Protein AF-A0AA36IVD0-F1 (afdb_monomer)

Foldseek 3Di:
DAELQQLLQQLCCQVVVHQWGQHPVRDIWGFDADPLRWTKTDDPQWIKIWDRLPDPDPVSVVVVVVWRKIKTGGDDDPQQIWIDIPSRTPGQRVRYDDDPPPPDDDDDPPPVVVVVVVVVVVVVVVVVVVVVVVVVVVVVVVVVVVVVPPDDDDDDDDDDDDDDDDDDDDDDDDDDDDDDDDDDDDDDDDDPDPQQQPCVLLQDAFADSVLLCVLCSVVLVVDPCNCCQQRPPHDCQKPAGNSQLQLLDRHYFLLLAAEEEAAQAADSDNQQGRNFALGGPVQFFFLPDPSVLVSQLNVQLLLLLCCVVVVDDLVDDSVRSSVVLVVQQQDGPLVLSLLCSNNRYRGGYLQSIFHDQVPHDRVVRSVVSNVSSLSVLLSSLQSNLVSCLVVVAEHEYEQADDSSVVSVVSCVVRHVVVRVSHHYHYHYAHHSRPPGSSSNDPPRSLVVSQVVCVVRVVDHRRNSRDHPPVCVVVVVPVCVRSVVSSVVSSVVSVVSVCVVVVVVVVD

Radius of gyration: 29.69 Å; Cα contacts (8 Å, |Δi|>4): 708; chains: 1; bounding box: 72×96×57 Å

InterPro domains:
  IPR002043 Uracil-DNA glycosylase family 1 [PTHR11264] (105-466)
  IPR036895 Uracil-DNA glycosylase-like domain superfamily [G3DSA:3.40.470.10] (205-466)
  IPR036895 Uracil-DNA glycosylase-like domain superfamily [SSF52141] (212-464)

Structure (mmCIF, N/CA/C/O backbone):
data_AF-A0AA36IVD0-F1
#
_entry.id   AF-A0AA36IVD0-F1
#
loop_
_atom_site.group_PDB
_atom_site.id
_atom_site.type_symbol
_atom_site.label_atom_id
_atom_site.label_alt_id
_atom_site.label_comp_id
_atom_site.label_asym_id
_atom_site.label_entity_id
_atom_site.label_seq_id
_atom_site.pdbx_PDB_ins_code
_atom_site.Cartn_x
_atom_site.Cartn_y
_atom_site.Cartn_z
_atom_site.occupancy
_atom_site.B_iso_or_equiv
_atom_site.auth_seq_id
_atom_site.auth_comp_id
_atom_site.auth_asym_id
_atom_site.auth_atom_id
_atom_site.pdbx_PDB_model_num
ATOM 1 N N . MET A 1 1 ? 17.445 32.016 0.842 1.00 90.12 1 MET A N 1
ATOM 2 C CA . MET A 1 1 ? 18.257 30.806 0.621 1.00 90.12 1 MET A CA 1
ATOM 3 C C . MET A 1 1 ? 19.691 31.306 0.443 1.00 90.12 1 MET A C 1
ATOM 5 O O . MET A 1 1 ? 19.921 32.459 0.791 1.00 90.12 1 MET A O 1
ATOM 9 N N . ILE A 1 2 ? 20.650 30.480 0.044 1.00 95.38 2 ILE A N 1
ATOM 10 C CA . ILE A 1 2 ? 22.005 30.909 -0.333 1.00 95.38 2 ILE A CA 1
ATOM 11 C C . ILE A 1 2 ? 22.260 30.519 -1.778 1.00 95.38 2 ILE A C 1
ATOM 13 O O . ILE A 1 2 ? 21.803 29.448 -2.191 1.00 95.38 2 ILE A O 1
ATOM 17 N N . SER A 1 3 ? 22.981 31.354 -2.527 1.00 96.25 3 SER A N 1
ATOM 18 C CA . SER A 1 3 ? 23.382 31.003 -3.887 1.00 96.25 3 SER A CA 1
ATOM 19 C C . SER A 1 3 ? 24.250 29.737 -3.875 1.00 96.25 3 SER A C 1
ATOM 21 O O . SER A 1 3 ? 24.873 29.372 -2.869 1.00 96.25 3 SER A O 1
ATOM 23 N N . GLU A 1 4 ? 24.276 29.017 -4.995 1.00 95.81 4 GLU A N 1
ATOM 24 C CA . GLU A 1 4 ? 25.157 27.856 -5.136 1.00 95.81 4 GLU A CA 1
ATOM 25 C C . GLU A 1 4 ? 26.632 28.269 -4.994 1.00 95.81 4 GLU A C 1
ATOM 27 O O . GLU A 1 4 ? 27.395 27.587 -4.304 1.00 95.81 4 GLU A O 1
ATOM 32 N N . THR A 1 5 ? 27.015 29.424 -5.546 1.00 96.38 5 THR A N 1
ATOM 33 C CA . THR A 1 5 ? 28.368 29.977 -5.418 1.00 96.38 5 THR A CA 1
ATOM 34 C C . THR A 1 5 ? 28.756 30.200 -3.960 1.00 96.38 5 THR A C 1
ATOM 36 O O . THR A 1 5 ? 29.810 29.728 -3.520 1.00 96.38 5 THR A O 1
ATOM 39 N N . ASP A 1 6 ? 27.890 30.853 -3.188 1.00 97.69 6 ASP A N 1
ATOM 40 C CA . ASP A 1 6 ? 28.132 31.162 -1.781 1.00 97.69 6 ASP A CA 1
ATOM 41 C C . ASP A 1 6 ? 28.142 29.901 -0.905 1.00 97.69 6 ASP A C 1
ATOM 43 O O . ASP A 1 6 ? 28.948 29.779 0.025 1.00 97.69 6 ASP A O 1
ATOM 47 N N . ALA A 1 7 ? 27.316 28.899 -1.231 1.00 97.81 7 ALA A N 1
ATOM 48 C CA . ALA A 1 7 ? 27.369 27.593 -0.575 1.00 97.81 7 ALA A CA 1
ATOM 49 C C . ALA A 1 7 ? 28.725 26.901 -0.804 1.00 97.81 7 ALA A C 1
ATOM 51 O O . ALA A 1 7 ? 29.326 26.354 0.130 1.00 97.81 7 ALA A O 1
ATOM 52 N N . LEU A 1 8 ? 29.250 26.952 -2.030 1.00 97.75 8 LEU A N 1
ATOM 53 C CA . LEU A 1 8 ? 30.569 26.409 -2.352 1.00 97.75 8 LEU A CA 1
ATOM 54 C C . LEU A 1 8 ? 31.702 27.212 -1.695 1.00 97.75 8 LEU A C 1
ATOM 56 O O . LEU A 1 8 ? 32.678 26.617 -1.225 1.00 97.75 8 LEU A O 1
ATOM 60 N N . ALA A 1 9 ? 31.569 28.537 -1.595 1.00 97.88 9 ALA A N 1
ATOM 61 C CA . ALA A 1 9 ? 32.517 29.391 -0.882 1.00 97.88 9 ALA A CA 1
ATOM 62 C C . ALA A 1 9 ? 32.575 29.044 0.615 1.00 97.88 9 ALA A C 1
ATOM 64 O O . ALA A 1 9 ? 33.665 28.834 1.160 1.00 97.88 9 ALA A O 1
ATOM 65 N N . ALA A 1 10 ? 31.415 28.886 1.261 1.00 98.06 10 ALA A N 1
ATOM 66 C CA . ALA A 1 10 ? 31.323 28.477 2.662 1.00 98.06 10 ALA A CA 1
ATOM 67 C C . ALA A 1 10 ? 31.906 27.075 2.887 1.00 98.06 10 ALA A C 1
ATOM 69 O O . ALA A 1 10 ? 32.643 26.853 3.850 1.00 98.06 10 ALA A O 1
ATOM 70 N N . HIS A 1 11 ? 31.638 26.133 1.975 1.00 98.38 11 HIS A N 1
ATOM 71 C CA . HIS A 1 11 ? 32.233 24.798 2.015 1.00 98.38 11 HIS A CA 1
ATOM 72 C C . HIS A 1 11 ? 33.767 24.852 1.971 1.00 98.38 11 HIS A C 1
ATOM 74 O O . HIS A 1 11 ? 34.420 24.255 2.830 1.00 98.38 11 HIS A O 1
ATOM 80 N N . ARG A 1 12 ? 34.352 25.601 1.026 1.00 98.19 12 ARG A N 1
ATOM 81 C CA . ARG A 1 12 ? 35.812 25.773 0.941 1.00 98.19 12 ARG A CA 1
ATOM 82 C C . ARG A 1 12 ? 36.383 26.372 2.223 1.00 98.19 12 ARG A C 1
ATOM 84 O O . ARG A 1 12 ? 37.299 25.796 2.799 1.00 98.19 12 ARG A O 1
ATOM 91 N N . ALA A 1 13 ? 35.803 27.460 2.729 1.00 98.06 13 ALA A N 1
ATOM 92 C CA . ALA A 1 13 ? 36.292 28.124 3.939 1.00 98.06 13 ALA A CA 1
ATOM 93 C C . ALA A 1 13 ? 36.304 27.201 5.176 1.00 98.06 13 ALA A C 1
ATOM 95 O O . ALA A 1 13 ? 37.288 27.165 5.924 1.00 98.06 13 ALA A O 1
ATOM 96 N N . ILE A 1 14 ? 35.250 26.392 5.342 1.00 98.31 14 ILE A N 1
ATOM 97 C CA . ILE A 1 14 ? 35.141 25.378 6.401 1.00 98.31 14 ILE A CA 1
ATOM 98 C C . ILE A 1 14 ? 36.278 24.351 6.303 1.00 98.31 14 ILE A C 1
ATOM 100 O O . ILE A 1 14 ? 36.918 24.062 7.314 1.00 98.31 14 ILE A O 1
ATOM 104 N N . HIS A 1 15 ? 36.576 23.832 5.111 1.00 97.88 15 HIS A N 1
ATOM 105 C CA . HIS A 1 15 ? 37.550 22.742 4.938 1.00 97.88 15 HIS A CA 1
ATOM 106 C C . HIS A 1 15 ? 39.000 23.199 4.687 1.00 97.88 15 HIS A C 1
ATOM 108 O O . HIS A 1 15 ? 39.906 22.375 4.768 1.00 97.88 15 HIS A O 1
ATOM 114 N N . GLU A 1 16 ? 39.243 24.483 4.408 1.00 97.62 16 GLU A N 1
ATOM 115 C CA . GLU A 1 16 ? 40.575 25.060 4.115 1.00 97.62 16 GLU A CA 1
ATOM 116 C C . GLU A 1 16 ? 41.212 25.812 5.296 1.00 97.62 16 GLU A C 1
ATOM 118 O O . GLU A 1 16 ? 42.186 26.535 5.123 1.00 97.62 16 GLU A O 1
ATOM 123 N N . GLY A 1 17 ? 40.676 25.717 6.511 1.00 95.06 17 GLY A N 1
ATOM 124 C CA . GLY A 1 17 ? 41.285 26.420 7.654 1.00 95.06 17 GLY A CA 1
ATOM 125 C C . GLY A 1 17 ? 40.958 27.920 7.759 1.00 95.06 17 GLY A C 1
ATOM 126 O O . GLY A 1 17 ? 41.356 28.541 8.739 1.00 95.06 17 GLY A O 1
ATOM 127 N N . LYS A 1 18 ? 40.189 28.515 6.833 1.00 97.25 18 LYS A N 1
ATOM 128 C CA . LYS A 1 18 ? 39.926 29.975 6.803 1.00 97.25 18 LYS A CA 1
ATOM 129 C C . LYS A 1 18 ? 39.155 30.474 8.027 1.00 97.25 18 LYS A C 1
ATOM 131 O O . LYS A 1 18 ? 38.304 29.749 8.529 1.00 97.25 18 LYS A O 1
ATOM 136 N N . LYS A 1 19 ? 39.449 31.691 8.500 1.00 97.94 19 LYS A N 1
ATOM 137 C CA . LYS A 1 19 ? 38.753 32.330 9.639 1.00 97.94 19 LYS A CA 1
ATOM 138 C C . LYS A 1 19 ? 37.431 32.990 9.240 1.00 97.94 19 LYS A C 1
ATOM 140 O O . LYS A 1 19 ? 36.542 33.117 10.069 1.00 97.94 19 LYS A O 1
ATOM 145 N N . GLU A 1 20 ? 37.292 33.360 7.973 1.00 97.69 20 GLU A N 1
ATOM 146 C CA . GLU A 1 20 ? 36.097 33.990 7.416 1.00 97.69 20 GLU A CA 1
ATOM 147 C C . GLU A 1 20 ? 35.812 33.470 6.000 1.00 97.69 20 GLU A C 1
ATOM 149 O O . GLU A 1 20 ? 36.699 32.936 5.323 1.00 97.69 20 GLU A O 1
ATOM 154 N N . VAL A 1 21 ? 34.568 33.630 5.553 1.00 97.94 21 VAL A N 1
ATOM 155 C CA . VAL A 1 21 ? 34.140 33.475 4.161 1.00 97.94 21 VAL A CA 1
ATOM 156 C C . VAL A 1 21 ? 33.569 34.804 3.672 1.00 97.94 21 VAL A C 1
ATOM 158 O O . VAL A 1 21 ? 32.768 35.420 4.369 1.00 97.94 21 VAL A O 1
ATOM 161 N N . LYS A 1 22 ? 33.984 35.239 2.479 1.00 97.88 22 LYS A N 1
ATOM 162 C CA . LYS A 1 22 ? 33.397 36.380 1.767 1.00 97.88 22 LYS A CA 1
ATOM 163 C C . LYS A 1 22 ? 32.383 35.851 0.748 1.00 97.88 22 LYS A C 1
ATOM 165 O O . LYS A 1 22 ? 32.746 34.977 -0.041 1.00 97.88 22 LYS A O 1
ATOM 170 N N . LEU A 1 23 ? 31.152 36.345 0.812 1.00 97.31 23 LEU A N 1
ATOM 171 C CA . LEU A 1 23 ? 30.058 36.018 -0.105 1.00 97.31 23 LEU A CA 1
ATOM 172 C C . LEU A 1 23 ? 30.098 36.913 -1.358 1.00 97.31 23 LEU A C 1
ATOM 174 O O . LEU A 1 23 ? 30.845 37.897 -1.394 1.00 97.31 23 LEU A O 1
ATOM 178 N N . GLU A 1 24 ? 29.309 36.572 -2.379 1.00 96.31 24 GLU A N 1
ATOM 179 C CA . GLU A 1 24 ? 29.202 37.317 -3.646 1.00 96.31 24 GLU A CA 1
ATOM 180 C C . GLU A 1 24 ? 28.780 38.779 -3.441 1.00 96.31 24 GLU A C 1
ATOM 182 O O . GLU A 1 24 ? 29.314 39.670 -4.097 1.00 96.31 24 GLU A O 1
ATOM 187 N N . ASP A 1 25 ? 27.895 39.043 -2.478 1.00 95.06 25 ASP A N 1
ATOM 188 C CA . ASP A 1 25 ? 27.449 40.396 -2.113 1.00 95.06 25 ASP A CA 1
ATOM 189 C C . ASP A 1 25 ? 28.501 41.205 -1.319 1.00 95.06 25 ASP A C 1
ATOM 191 O O . ASP A 1 25 ? 28.271 42.355 -0.948 1.00 95.06 25 ASP A O 1
ATOM 195 N N . GLY A 1 26 ? 29.669 40.613 -1.048 1.00 96.38 26 GLY A N 1
ATOM 196 C CA . GLY A 1 26 ? 30.747 41.210 -0.267 1.00 96.38 26 GLY A CA 1
ATOM 197 C C . GLY A 1 26 ? 30.650 40.972 1.242 1.00 96.38 26 GLY A C 1
ATOM 198 O O . GLY A 1 26 ? 31.622 41.268 1.946 1.00 96.38 26 GLY A O 1
ATOM 199 N N . THR A 1 27 ? 29.552 40.393 1.738 1.00 97.31 27 THR A N 1
ATOM 200 C CA . THR A 1 27 ? 29.360 40.066 3.156 1.00 97.31 27 THR A CA 1
ATOM 201 C C . THR A 1 27 ? 30.442 39.106 3.636 1.00 97.31 27 THR A C 1
ATOM 203 O O . THR A 1 27 ? 30.744 38.102 2.988 1.00 97.31 27 THR A O 1
ATOM 206 N N . LYS A 1 28 ? 31.014 39.383 4.810 1.00 98.19 28 LYS A N 1
ATOM 207 C CA . LYS A 1 28 ? 31.978 38.506 5.483 1.00 98.19 28 LYS A CA 1
ATOM 208 C C . LYS A 1 28 ? 31.316 37.790 6.652 1.00 98.19 28 LYS A C 1
ATOM 210 O O . LYS A 1 28 ? 30.739 38.434 7.523 1.00 98.19 28 LYS A O 1
ATOM 215 N N . LEU A 1 29 ? 31.427 36.465 6.687 1.00 98.00 29 LEU A N 1
ATOM 216 C CA . LEU A 1 29 ? 30.921 35.629 7.776 1.00 98.00 29 LEU A CA 1
ATOM 217 C C . LEU A 1 29 ? 32.061 34.850 8.430 1.00 98.00 29 LEU A C 1
ATOM 219 O O . LEU A 1 29 ? 32.918 34.292 7.746 1.00 98.00 29 LEU A O 1
ATOM 223 N N . GLU A 1 30 ? 32.051 34.776 9.758 1.00 98.25 30 GLU A N 1
ATOM 224 C CA . GLU A 1 30 ? 33.062 34.054 10.532 1.00 98.25 30 GLU A CA 1
ATOM 225 C C . GLU A 1 30 ? 32.903 32.526 10.409 1.00 98.25 30 GLU A C 1
ATOM 227 O O . GLU A 1 30 ? 31.792 31.983 10.402 1.00 98.25 30 GLU A O 1
ATOM 232 N N . VAL A 1 31 ? 34.037 31.822 10.352 1.00 98.50 31 VAL A N 1
ATOM 233 C CA . VAL A 1 31 ? 34.126 30.360 10.438 1.00 98.50 31 VAL A CA 1
ATOM 234 C C . VAL A 1 31 ? 34.535 29.968 11.861 1.00 98.50 31 VAL A C 1
ATOM 236 O O . VAL A 1 31 ? 35.720 29.933 12.203 1.00 98.50 31 VAL A O 1
ATOM 239 N N . ALA A 1 32 ? 33.557 29.596 12.680 1.00 97.75 32 ALA A N 1
ATOM 240 C CA . ALA A 1 32 ? 33.773 29.204 14.070 1.00 97.75 32 ALA A CA 1
ATOM 241 C C . ALA A 1 32 ? 33.934 27.680 14.232 1.00 97.75 32 ALA A C 1
ATOM 243 O O . ALA A 1 32 ? 33.442 26.886 13.425 1.00 97.75 32 ALA A O 1
ATOM 244 N N . LYS A 1 33 ? 34.600 27.247 15.310 1.00 97.81 33 LYS A N 1
ATOM 245 C CA . LYS A 1 33 ? 34.627 25.839 15.749 1.00 97.81 33 LYS A CA 1
ATOM 246 C C . LYS A 1 33 ? 33.563 25.608 16.822 1.00 97.81 33 LYS A C 1
ATOM 248 O O . LYS A 1 33 ? 33.489 26.336 17.804 1.00 97.81 33 LYS A O 1
ATOM 253 N N . SER A 1 34 ? 32.751 24.573 16.644 1.00 93.38 34 SER A N 1
ATOM 254 C CA . SER A 1 34 ? 31.782 24.121 17.649 1.00 93.38 34 SER A CA 1
ATOM 255 C C . SER A 1 34 ? 32.456 23.328 18.777 1.00 93.38 34 SER A C 1
ATOM 257 O O . SER A 1 34 ? 33.589 22.869 18.635 1.00 93.38 34 SER A O 1
ATOM 259 N N . LYS A 1 35 ? 31.717 23.074 19.869 1.00 91.62 35 LYS A N 1
ATOM 260 C CA . LYS A 1 35 ? 32.171 22.227 20.993 1.00 91.62 35 LYS A CA 1
ATOM 261 C C . LYS A 1 35 ? 32.603 20.817 20.565 1.00 91.62 35 LYS A C 1
ATOM 263 O O . LYS A 1 35 ? 33.457 20.223 21.202 1.00 91.62 35 LYS A O 1
ATOM 268 N N . ASN A 1 36 ? 32.051 20.311 19.462 1.00 91.50 36 ASN A N 1
ATOM 269 C CA . ASN A 1 36 ? 32.381 18.996 18.905 1.00 91.50 36 ASN A CA 1
ATOM 270 C C . ASN A 1 36 ? 33.522 19.063 17.872 1.00 91.50 36 ASN A C 1
ATOM 272 O O . ASN A 1 36 ? 33.599 18.218 16.983 1.00 91.50 36 ASN A O 1
ATOM 276 N N . GLY A 1 37 ? 34.318 20.136 17.870 1.00 95.12 37 GLY A N 1
ATOM 277 C CA . GLY A 1 37 ? 35.437 20.341 16.944 1.00 95.12 37 GLY A CA 1
ATOM 278 C C . GLY A 1 37 ? 35.053 20.643 15.488 1.00 95.12 37 GLY A C 1
ATOM 279 O O . GLY A 1 37 ? 35.918 21.029 14.708 1.00 95.12 37 GLY A O 1
ATOM 280 N N . CYS A 1 38 ? 33.774 20.519 15.118 1.00 97.75 38 CYS A N 1
ATOM 281 C CA . CYS A 1 38 ? 33.290 20.759 13.756 1.00 97.75 38 CYS A CA 1
ATOM 282 C C . CYS A 1 38 ? 33.305 22.250 13.432 1.00 97.75 38 CYS A C 1
ATOM 284 O O . CYS A 1 38 ? 32.860 23.058 14.257 1.00 97.75 38 CYS A O 1
ATOM 286 N N . ARG A 1 39 ? 33.744 22.603 12.223 1.00 98.38 39 ARG A N 1
ATOM 287 C CA . ARG A 1 39 ? 33.750 23.991 11.744 1.00 98.38 39 ARG A CA 1
ATOM 288 C C . ARG A 1 39 ? 32.406 24.373 11.126 1.00 98.38 39 ARG A C 1
ATOM 290 O O . ARG A 1 39 ? 31.774 23.556 10.455 1.00 98.38 39 ARG A O 1
ATOM 297 N N . ALA A 1 40 ? 31.956 25.600 11.368 1.00 98.00 40 ALA A N 1
ATOM 298 C CA . ALA A 1 40 ? 30.653 26.076 10.926 1.00 98.00 40 ALA A CA 1
ATOM 299 C C . ALA A 1 40 ? 30.662 27.564 10.559 1.00 98.00 40 ALA A C 1
ATOM 301 O O . ALA A 1 40 ? 31.447 28.338 11.096 1.00 98.00 40 ALA A O 1
ATOM 302 N N . VAL A 1 41 ? 29.743 27.944 9.672 1.00 98.31 41 VAL A N 1
ATOM 303 C CA . VAL A 1 41 ? 29.434 29.330 9.298 1.00 98.31 41 VAL A CA 1
ATOM 304 C C . VAL A 1 41 ? 27.956 29.575 9.581 1.00 98.31 41 VAL A C 1
ATOM 306 O O . VAL A 1 41 ? 27.098 28.792 9.153 1.00 98.31 41 VAL A O 1
ATOM 309 N N . LYS A 1 42 ? 27.643 30.646 10.314 1.00 97.56 42 LYS A N 1
ATOM 310 C CA . LYS A 1 42 ? 26.267 31.003 10.675 1.00 97.56 42 LYS A CA 1
ATOM 311 C C . LYS A 1 42 ? 25.714 32.026 9.684 1.00 97.56 42 LYS A C 1
ATOM 313 O O . LYS A 1 42 ? 26.287 33.094 9.515 1.00 97.56 42 LYS A O 1
ATOM 318 N N . PHE A 1 43 ? 24.583 31.699 9.070 1.00 96.38 43 PHE A N 1
ATOM 319 C CA . PHE A 1 43 ? 23.809 32.606 8.226 1.00 96.38 43 PHE A CA 1
ATOM 320 C C . PHE A 1 43 ? 22.592 33.117 9.012 1.00 96.38 43 PHE A C 1
ATOM 322 O O . PHE A 1 43 ? 22.201 32.490 10.002 1.00 96.38 43 PHE A O 1
ATOM 329 N N . PRO A 1 44 ? 21.924 34.201 8.573 1.00 94.00 44 PRO A N 1
ATOM 330 C CA . PRO A 1 44 ? 20.764 34.737 9.288 1.00 94.00 44 PRO A CA 1
ATOM 331 C C . PRO A 1 44 ? 19.630 33.721 9.519 1.00 94.00 44 PRO A C 1
ATOM 333 O O . PRO A 1 44 ? 18.949 33.779 10.536 1.00 94.00 44 PRO A O 1
ATOM 336 N N . LYS A 1 45 ? 19.423 32.775 8.589 1.00 93.19 45 LYS A N 1
ATOM 337 C CA . LYS A 1 45 ? 18.281 31.832 8.611 1.00 93.19 45 LYS A CA 1
ATOM 338 C C . LYS A 1 45 ? 18.660 30.354 8.780 1.00 93.19 45 LYS A C 1
ATOM 340 O O . LYS A 1 45 ? 17.776 29.514 8.921 1.00 93.19 45 LYS A O 1
ATOM 345 N N . PHE A 1 46 ? 19.942 30.008 8.708 1.00 95.81 46 PHE A N 1
ATOM 346 C CA . PHE A 1 46 ? 20.431 28.623 8.763 1.00 95.81 46 PHE A CA 1
ATOM 347 C C . PHE A 1 46 ? 21.933 28.608 9.091 1.00 95.81 46 PHE A C 1
ATOM 349 O O . PHE A 1 46 ? 22.556 29.653 9.251 1.00 95.81 46 PHE A O 1
ATOM 356 N N . GLN A 1 47 ? 22.538 27.427 9.190 1.00 97.25 47 GLN A N 1
ATOM 357 C CA . GLN A 1 47 ? 23.983 27.289 9.409 1.00 97.25 47 GLN A CA 1
ATOM 358 C C . GLN A 1 47 ? 24.592 26.267 8.449 1.00 97.25 47 GLN A C 1
ATOM 360 O O . GLN A 1 47 ? 23.974 25.239 8.167 1.00 97.25 47 GLN A O 1
ATOM 365 N N . ALA A 1 48 ? 25.803 26.536 7.968 1.00 98.06 48 ALA A N 1
ATOM 366 C CA . ALA A 1 48 ? 26.629 25.558 7.274 1.00 98.06 48 ALA A CA 1
ATOM 367 C C . ALA A 1 48 ? 27.573 24.902 8.287 1.00 98.06 48 ALA A C 1
ATOM 369 O O . ALA A 1 48 ? 28.242 25.608 9.034 1.00 98.06 48 ALA A O 1
ATOM 370 N N . MET A 1 49 ? 27.634 23.574 8.337 1.00 97.81 49 MET A N 1
ATOM 371 C CA . MET A 1 49 ? 28.416 22.849 9.340 1.00 97.81 49 MET A CA 1
ATOM 372 C C . MET A 1 49 ? 29.114 21.632 8.739 1.00 97.81 49 MET A C 1
ATOM 374 O O . MET A 1 49 ? 28.514 20.848 8.003 1.00 97.81 49 MET A O 1
ATOM 378 N N . GLU A 1 50 ? 30.386 21.461 9.083 1.00 98.19 50 GLU A N 1
ATOM 379 C CA . GLU A 1 50 ? 31.173 20.269 8.778 1.00 98.19 50 GLU A CA 1
ATOM 380 C C . GLU A 1 50 ? 30.512 18.991 9.328 1.00 98.19 50 GLU A C 1
ATOM 382 O O . GLU A 1 50 ? 29.922 18.974 10.412 1.00 98.19 50 GLU A O 1
ATOM 387 N N . GLN A 1 51 ? 30.632 17.882 8.595 1.00 97.81 51 GLN A N 1
ATOM 388 C CA . GLN A 1 51 ? 30.225 16.573 9.101 1.00 97.81 51 GLN A CA 1
ATOM 389 C C . GLN A 1 51 ? 31.033 16.179 10.346 1.00 97.81 51 GLN A C 1
ATOM 391 O O . GLN A 1 51 ? 32.227 15.898 10.267 1.00 97.81 51 GLN A O 1
ATOM 396 N N . ASN A 1 52 ? 30.334 16.020 11.471 1.00 97.50 52 ASN A N 1
ATOM 397 C CA . ASN A 1 52 ? 30.913 15.466 12.692 1.00 97.50 52 ASN A CA 1
ATOM 398 C C . ASN A 1 52 ? 31.416 14.031 12.456 1.00 97.50 52 ASN A C 1
ATOM 400 O O . ASN A 1 52 ? 30.620 13.127 12.162 1.00 97.50 52 ASN A O 1
ATOM 404 N N . LYS A 1 53 ? 32.734 13.839 12.585 1.00 97.19 53 LYS A N 1
ATOM 405 C CA . LYS A 1 53 ? 33.418 12.558 12.378 1.00 97.19 53 LYS A CA 1
ATOM 406 C C . LYS A 1 53 ? 33.135 11.563 13.504 1.00 97.19 53 LYS A C 1
ATOM 408 O O . LYS A 1 53 ? 33.161 10.369 13.247 1.00 97.19 53 LYS A O 1
ATOM 413 N N . ASP A 1 54 ? 32.766 12.000 14.698 1.00 95.12 54 ASP A N 1
ATOM 414 C CA . ASP A 1 54 ? 32.566 11.110 15.849 1.00 95.12 54 ASP A CA 1
ATOM 415 C C . ASP A 1 54 ? 31.198 10.416 15.847 1.00 95.12 54 ASP A C 1
ATOM 417 O O . ASP A 1 54 ? 30.982 9.438 16.559 1.00 95.12 54 ASP A O 1
ATOM 421 N N . LYS A 1 55 ? 30.265 10.858 14.995 1.00 93.12 55 LYS A N 1
ATOM 422 C CA . LYS A 1 55 ? 28.943 10.228 14.878 1.00 93.12 55 LYS A CA 1
ATOM 423 C C . LYS A 1 55 ? 29.026 8.819 14.280 1.00 93.12 55 LYS A C 1
ATOM 425 O O . LYS A 1 55 ? 29.732 8.578 13.305 1.00 93.12 55 LYS A O 1
ATOM 430 N N . ALA A 1 56 ? 28.185 7.908 14.764 1.00 93.81 56 ALA A N 1
ATOM 431 C CA . ALA A 1 56 ? 27.977 6.592 14.158 1.00 93.81 56 ALA A CA 1
ATOM 432 C C . ALA A 1 56 ? 27.065 6.690 12.916 1.00 93.81 56 ALA A C 1
ATOM 434 O O . ALA A 1 56 ? 25.894 6.323 12.947 1.00 93.81 56 ALA A O 1
ATOM 435 N N . SER A 1 57 ? 27.580 7.247 11.816 1.00 92.88 57 SER A N 1
ATOM 436 C CA . SER A 1 57 ? 26.826 7.389 10.561 1.00 92.88 57 SER A CA 1
ATOM 437 C C . SER A 1 57 ? 27.686 7.098 9.335 1.00 92.88 57 SER A C 1
ATOM 439 O O . SER A 1 57 ? 28.895 7.326 9.348 1.00 92.88 57 SER A O 1
ATOM 441 N N . ALA A 1 58 ? 27.053 6.678 8.236 1.00 93.44 58 ALA A N 1
ATOM 442 C CA . ALA A 1 58 ? 27.747 6.455 6.967 1.00 93.44 58 ALA A CA 1
ATOM 443 C C . ALA A 1 58 ? 28.484 7.715 6.463 1.00 93.44 58 ALA A C 1
ATOM 445 O O . ALA A 1 58 ? 29.547 7.614 5.853 1.00 93.44 58 ALA A O 1
ATOM 446 N N . TRP A 1 59 ? 27.953 8.909 6.749 1.00 95.12 59 TRP A N 1
ATOM 447 C CA . TRP A 1 59 ? 28.583 10.185 6.397 1.00 95.12 59 TRP A CA 1
ATOM 448 C C . TRP A 1 59 ? 29.811 10.487 7.247 1.00 95.12 59 TRP A C 1
ATOM 450 O O . TRP A 1 59 ? 30.827 10.913 6.709 1.00 95.12 59 TRP A O 1
ATOM 460 N N . ALA A 1 60 ? 29.762 10.192 8.545 1.00 96.12 60 ALA A N 1
ATOM 461 C CA . ALA A 1 60 ? 30.936 10.274 9.405 1.00 96.12 60 ALA A CA 1
ATOM 462 C C . ALA A 1 60 ? 32.029 9.291 8.957 1.00 96.12 60 ALA A C 1
ATOM 464 O O . ALA A 1 60 ? 33.194 9.669 8.890 1.00 96.12 60 ALA A O 1
ATOM 465 N N . THR A 1 61 ? 31.670 8.067 8.547 1.00 95.31 61 THR A N 1
ATOM 466 C CA . THR A 1 61 ? 32.626 7.116 7.954 1.00 95.31 61 THR A CA 1
ATOM 467 C C . THR A 1 61 ? 33.281 7.673 6.688 1.00 95.31 61 THR A C 1
ATOM 469 O O . THR A 1 61 ? 34.488 7.519 6.519 1.00 95.31 61 THR A O 1
ATOM 472 N N . LYS A 1 62 ? 32.522 8.341 5.808 1.00 95.06 62 LYS A N 1
ATOM 473 C CA . LYS A 1 62 ? 33.080 9.022 4.626 1.00 95.06 62 LYS A CA 1
ATOM 474 C C . LYS A 1 62 ? 34.004 10.179 5.019 1.00 95.06 62 LYS A C 1
ATOM 476 O O . LYS A 1 62 ? 35.111 10.262 4.501 1.00 95.06 62 LYS A O 1
ATOM 481 N N . ALA A 1 63 ? 33.594 11.011 5.975 1.00 96.69 63 ALA A N 1
ATOM 482 C CA . ALA A 1 63 ? 34.401 12.129 6.460 1.00 96.69 63 ALA A CA 1
ATOM 483 C C . ALA A 1 63 ? 35.719 11.676 7.113 1.00 96.69 63 ALA A C 1
ATOM 485 O O . ALA A 1 63 ? 36.757 12.298 6.900 1.00 96.69 63 ALA A O 1
ATOM 486 N N . LYS A 1 64 ? 35.716 10.557 7.856 1.00 97.31 64 LYS A N 1
ATOM 487 C CA . LYS A 1 64 ? 36.943 9.926 8.387 1.00 97.31 64 LYS A CA 1
ATOM 488 C C . LYS A 1 64 ? 37.899 9.466 7.284 1.00 97.31 64 LYS A C 1
ATOM 490 O O . LYS A 1 64 ? 39.101 9.446 7.503 1.00 97.31 64 LYS A O 1
ATOM 495 N N . LYS A 1 65 ? 37.374 9.128 6.104 1.00 96.44 65 LYS A N 1
ATOM 496 C CA . LYS A 1 65 ? 38.153 8.747 4.914 1.00 96.44 65 LYS A CA 1
ATOM 497 C C . LYS A 1 65 ? 38.613 9.947 4.073 1.00 96.44 65 LYS A C 1
ATOM 499 O O . LYS A 1 65 ? 39.083 9.749 2.962 1.00 96.44 65 LYS A O 1
ATOM 504 N N . GLY A 1 66 ? 38.455 11.173 4.573 1.00 96.56 66 GLY A N 1
ATOM 505 C CA . GLY A 1 66 ? 38.927 12.391 3.908 1.00 96.56 66 GLY A CA 1
ATOM 506 C C . GLY A 1 66 ? 37.904 13.087 3.009 1.00 96.56 66 GLY A C 1
ATOM 507 O O . GLY A 1 66 ? 38.216 14.144 2.472 1.00 96.56 66 GLY A O 1
ATOM 508 N N . VAL A 1 67 ? 36.682 12.555 2.875 1.00 96.88 67 VAL A N 1
ATOM 509 C CA . VAL A 1 67 ? 35.612 13.218 2.108 1.00 96.88 67 VAL A CA 1
ATOM 510 C C . VAL A 1 67 ? 35.177 14.494 2.831 1.00 96.88 67 VAL A C 1
ATOM 512 O O . VAL A 1 67 ? 34.755 14.447 3.992 1.00 96.88 67 VAL A O 1
ATOM 515 N N . LYS A 1 68 ? 35.229 15.636 2.145 1.00 98.25 68 LYS A N 1
ATOM 516 C CA . LYS A 1 68 ? 34.822 16.934 2.691 1.00 98.25 68 LYS A CA 1
ATOM 517 C C . LYS A 1 68 ? 33.311 17.059 2.579 1.00 98.25 68 LYS A C 1
ATOM 519 O O . LYS A 1 68 ? 32.771 17.118 1.481 1.00 98.25 68 LYS A O 1
ATOM 524 N N . ILE A 1 69 ? 32.608 17.096 3.709 1.00 98.31 69 ILE A N 1
ATOM 525 C CA . ILE A 1 69 ? 31.141 17.177 3.738 1.00 98.31 69 ILE A CA 1
ATOM 526 C C . ILE A 1 69 ? 30.723 18.387 4.564 1.00 98.31 69 ILE A C 1
ATOM 528 O O . ILE A 1 69 ? 31.130 18.520 5.721 1.00 98.31 69 ILE A O 1
ATOM 532 N N . THR A 1 70 ? 29.877 19.235 3.982 1.00 98.50 70 THR A N 1
ATOM 533 C CA . THR A 1 70 ? 29.240 20.365 4.669 1.00 98.50 70 THR A CA 1
ATOM 534 C C . THR A 1 70 ? 27.730 20.264 4.529 1.00 98.50 70 THR A C 1
ATOM 536 O O . THR A 1 70 ? 27.203 20.120 3.425 1.00 98.50 70 THR A O 1
ATOM 539 N N . TRP A 1 71 ? 27.033 20.357 5.655 1.00 97.94 71 TRP A N 1
ATOM 540 C CA . TRP A 1 71 ? 25.578 20.379 5.732 1.00 97.94 71 TRP A CA 1
ATOM 541 C C . TRP A 1 71 ? 25.069 21.802 5.881 1.00 97.94 71 TRP A C 1
ATOM 543 O O . TRP A 1 71 ? 25.583 22.548 6.705 1.00 97.94 71 TRP A O 1
ATOM 553 N N . PHE A 1 72 ? 24.022 22.146 5.140 1.00 97.62 72 PHE A N 1
ATOM 554 C CA . PHE A 1 72 ? 23.321 23.423 5.234 1.00 97.62 72 PHE A CA 1
ATOM 555 C C . PHE A 1 72 ? 22.007 23.198 5.979 1.00 97.62 72 PHE A C 1
ATOM 557 O O . PHE A 1 72 ? 20.994 22.795 5.403 1.00 97.62 72 PHE A O 1
ATOM 564 N N . LEU A 1 73 ? 22.062 23.395 7.292 1.00 95.56 73 LEU A N 1
ATOM 565 C CA . LEU A 1 73 ? 21.033 23.023 8.253 1.00 95.56 73 LEU A CA 1
ATOM 566 C C . LEU A 1 73 ? 19.957 24.112 8.320 1.00 95.56 73 LEU A C 1
ATOM 568 O O . LEU A 1 73 ? 20.058 25.043 9.120 1.00 95.56 73 LEU A O 1
ATOM 572 N N . SER A 1 74 ? 18.935 24.006 7.468 1.00 90.69 74 SER A N 1
ATOM 573 C CA . SER A 1 74 ? 17.734 24.846 7.550 1.00 90.69 74 SER A CA 1
ATOM 574 C C . SER A 1 74 ? 16.592 24.080 8.229 1.00 90.69 74 SER A C 1
ATOM 576 O O . SER A 1 74 ? 16.227 22.990 7.788 1.00 90.69 74 SER A O 1
ATOM 578 N N . GLY A 1 75 ? 16.040 24.619 9.319 1.00 85.44 75 GLY A N 1
ATOM 579 C CA . GLY A 1 75 ? 14.965 23.978 10.090 1.00 85.44 75 GLY A CA 1
ATOM 580 C C . GLY A 1 75 ? 15.374 22.707 10.855 1.00 85.44 75 GLY A C 1
ATOM 581 O O . GLY A 1 75 ? 16.550 22.358 10.956 1.00 85.44 75 GLY A O 1
ATOM 582 N N . THR A 1 76 ? 14.380 22.006 11.407 1.00 82.19 76 THR A N 1
ATOM 583 C CA . THR A 1 76 ? 14.566 20.840 12.297 1.00 82.19 76 THR A CA 1
ATOM 584 C C . THR A 1 76 ? 14.593 19.489 11.574 1.00 82.19 76 THR A C 1
ATOM 586 O O . THR A 1 76 ? 14.946 18.481 12.182 1.00 82.19 76 THR A O 1
ATOM 589 N N . SER A 1 77 ? 14.237 19.440 10.285 1.00 83.19 77 SER A N 1
ATOM 590 C CA . SER A 1 77 ? 14.117 18.191 9.525 1.00 83.19 77 SER A CA 1
ATOM 591 C C . SER A 1 77 ? 15.307 17.971 8.583 1.00 83.19 77 SER A C 1
ATOM 593 O O . SER A 1 77 ? 15.624 18.863 7.802 1.00 83.19 77 SER A O 1
ATOM 595 N N . PRO A 1 78 ? 15.904 16.765 8.526 1.00 83.75 78 PRO A N 1
ATOM 596 C CA . PRO A 1 78 ? 16.938 16.441 7.539 1.00 83.75 78 PRO A CA 1
ATOM 597 C C . PRO A 1 78 ? 16.492 16.611 6.078 1.00 83.75 78 PRO A C 1
ATOM 599 O O . PRO A 1 78 ? 17.325 16.811 5.200 1.00 83.75 78 PRO A O 1
ATOM 602 N N . SER A 1 79 ? 15.181 16.545 5.812 1.00 80.06 79 SER A N 1
ATOM 603 C CA . SER A 1 79 ? 14.611 16.718 4.467 1.00 80.06 79 SER A CA 1
ATOM 604 C C . SER A 1 79 ? 14.744 18.143 3.919 1.00 80.06 79 SER A C 1
ATOM 606 O O . SER A 1 79 ? 14.687 18.343 2.709 1.00 80.06 79 SER A O 1
ATOM 608 N N . THR A 1 80 ? 14.948 19.137 4.789 1.00 87.88 80 THR A N 1
ATOM 609 C CA . THR A 1 80 ? 15.113 20.541 4.397 1.00 87.88 80 THR A CA 1
ATOM 610 C C . THR A 1 80 ? 16.580 20.955 4.302 1.00 87.88 80 THR A C 1
ATOM 612 O O . THR A 1 80 ? 16.876 22.089 3.926 1.00 87.88 80 THR A O 1
ATOM 615 N N . TRP A 1 81 ? 17.521 20.062 4.610 1.00 95.19 81 TRP A N 1
ATOM 616 C CA . TRP A 1 81 ? 18.942 20.390 4.633 1.00 95.19 81 TRP A CA 1
ATOM 617 C C . TRP A 1 81 ? 19.583 20.304 3.249 1.00 95.19 81 TRP A C 1
ATOM 619 O O . TRP A 1 81 ? 19.294 19.401 2.464 1.00 95.19 81 TRP A O 1
ATOM 629 N N . GLY A 1 82 ? 20.487 21.240 2.967 1.00 96.44 82 GLY A N 1
ATOM 630 C CA . GLY A 1 82 ? 21.411 21.134 1.840 1.00 96.44 82 GLY A CA 1
ATOM 631 C C . GLY A 1 82 ? 22.662 20.335 2.217 1.00 96.44 82 GLY A C 1
ATOM 632 O O . GLY A 1 82 ? 22.985 20.178 3.398 1.00 96.44 82 GLY A O 1
ATOM 633 N N . ARG A 1 83 ? 23.387 19.832 1.219 1.00 97.81 83 ARG A N 1
ATOM 634 C CA . ARG A 1 83 ? 24.656 19.118 1.379 1.00 97.81 83 ARG A CA 1
ATOM 635 C C . ARG A 1 83 ? 25.590 19.402 0.206 1.00 97.81 83 ARG A C 1
ATOM 637 O O . ARG A 1 83 ? 25.221 19.188 -0.948 1.00 97.81 83 ARG A O 1
ATOM 644 N N . VAL A 1 84 ? 26.820 19.784 0.538 1.00 98.06 84 VAL A N 1
ATOM 645 C CA . VAL A 1 84 ? 27.955 19.882 -0.388 1.00 98.06 84 VAL A CA 1
ATOM 646 C C . VAL A 1 84 ? 28.979 18.809 -0.023 1.00 98.06 84 VAL A C 1
ATOM 648 O O . VAL A 1 84 ? 29.319 18.661 1.156 1.00 98.06 84 VAL A O 1
ATOM 651 N N . VAL A 1 85 ? 29.442 18.053 -1.020 1.00 97.19 85 VAL A N 1
ATOM 652 C CA . VAL A 1 85 ? 30.430 16.975 -0.879 1.00 97.19 85 VAL A CA 1
ATOM 653 C C . VAL A 1 85 ? 31.555 17.195 -1.880 1.00 97.19 85 VAL A C 1
ATOM 655 O O . VAL A 1 85 ? 31.295 17.299 -3.074 1.00 97.19 85 VAL A O 1
ATOM 658 N N . ASP A 1 86 ? 32.791 17.291 -1.387 1.00 96.19 86 ASP A N 1
ATOM 659 C CA . ASP A 1 86 ? 34.004 17.521 -2.186 1.00 96.19 86 ASP A CA 1
ATOM 660 C C . ASP A 1 86 ? 33.851 18.663 -3.209 1.00 96.19 86 ASP A C 1
ATOM 662 O O . ASP A 1 86 ? 34.229 18.542 -4.373 1.00 96.19 86 ASP A O 1
ATOM 666 N N . GLY A 1 87 ? 33.261 19.780 -2.773 1.00 94.94 87 GLY A N 1
ATOM 667 C CA . GLY A 1 87 ? 33.042 20.953 -3.622 1.00 94.94 87 GLY A CA 1
ATOM 668 C C . GLY A 1 87 ? 31.901 20.835 -4.638 1.00 94.94 87 GLY A C 1
ATOM 669 O O . GLY A 1 87 ? 31.775 21.721 -5.475 1.00 94.94 87 GLY A O 1
ATOM 670 N N . ALA A 1 88 ? 31.058 19.800 -4.571 1.00 95.25 88 ALA A N 1
ATOM 671 C CA . ALA A 1 88 ? 29.868 19.657 -5.412 1.00 95.25 88 ALA A CA 1
ATOM 672 C C . ALA A 1 88 ? 28.577 19.660 -4.578 1.00 95.25 88 ALA A C 1
ATOM 674 O O . ALA A 1 88 ? 28.495 19.011 -3.531 1.00 95.25 88 ALA A O 1
ATOM 675 N N . VAL A 1 89 ? 27.541 20.366 -5.040 1.00 95.31 89 VAL A N 1
ATOM 676 C CA . VAL A 1 89 ? 26.217 20.345 -4.398 1.00 95.31 89 VAL A CA 1
ATOM 677 C C . VAL A 1 89 ? 25.526 19.009 -4.687 1.00 95.31 89 VAL A C 1
ATOM 679 O O . VAL A 1 89 ? 25.076 18.759 -5.801 1.00 95.31 89 VAL A O 1
ATOM 682 N N . GLU A 1 90 ? 25.405 18.144 -3.678 1.00 93.81 90 GLU A N 1
ATOM 683 C CA . GLU A 1 90 ? 24.692 16.862 -3.805 1.00 93.81 90 GLU A CA 1
ATOM 684 C C . GLU A 1 90 ? 23.204 16.972 -3.452 1.00 93.81 90 GLU A C 1
ATOM 686 O O . GLU A 1 90 ? 22.383 16.198 -3.943 1.00 93.81 90 GLU A O 1
ATOM 691 N N . ALA A 1 91 ? 22.851 17.899 -2.560 1.00 93.50 91 ALA A N 1
ATOM 692 C CA . ALA A 1 91 ? 21.472 18.153 -2.161 1.00 93.50 91 ALA A CA 1
ATOM 693 C C . ALA A 1 91 ? 21.286 19.644 -1.883 1.00 93.50 91 ALA A C 1
ATOM 695 O O . ALA A 1 91 ? 22.074 20.238 -1.153 1.00 93.50 91 ALA A O 1
ATOM 696 N N . ARG A 1 92 ? 20.232 20.256 -2.427 1.00 93.81 92 ARG A N 1
ATOM 697 C CA . ARG A 1 92 ? 19.961 21.689 -2.215 1.00 93.81 92 ARG A CA 1
ATOM 698 C C . ARG A 1 92 ? 19.158 21.966 -0.940 1.00 93.81 92 ARG A C 1
ATOM 700 O O . ARG A 1 92 ? 19.435 22.922 -0.214 1.00 93.81 92 ARG A O 1
ATOM 707 N N . GLY A 1 93 ? 18.210 21.084 -0.621 1.00 91.81 93 GLY A N 1
ATOM 708 C CA . GLY A 1 93 ? 17.270 21.299 0.480 1.00 91.81 93 GLY A CA 1
ATOM 709 C C . GLY A 1 93 ? 16.485 22.604 0.305 1.00 91.81 93 GLY A C 1
ATOM 710 O O . GLY A 1 93 ? 16.266 23.052 -0.815 1.00 91.81 93 GLY A O 1
ATOM 711 N N . LYS A 1 94 ? 16.086 23.229 1.419 1.00 92.19 94 LYS A N 1
ATOM 712 C CA . LYS A 1 94 ? 15.529 24.597 1.450 1.00 92.19 94 LYS A CA 1
ATOM 713 C C . LYS A 1 94 ? 16.594 25.664 1.719 1.00 92.19 94 LYS A C 1
ATOM 715 O O . LYS A 1 94 ? 16.253 26.827 1.908 1.00 92.19 94 LYS A O 1
ATOM 720 N N . ALA A 1 95 ? 17.861 25.268 1.829 1.00 91.56 95 ALA A N 1
ATOM 721 C CA . ALA A 1 95 ? 18.940 26.180 2.176 1.00 91.56 95 ALA A CA 1
ATOM 722 C C . ALA A 1 95 ? 19.605 26.766 0.927 1.00 91.56 95 ALA A C 1
ATOM 724 O O . ALA A 1 95 ? 19.803 27.973 0.900 1.00 91.56 95 ALA A O 1
ATOM 725 N N . ILE A 1 96 ? 19.898 25.945 -0.089 1.00 94.25 96 ILE A N 1
ATOM 726 C CA . ILE A 1 96 ? 20.648 26.330 -1.296 1.00 94.25 96 ILE A CA 1
ATOM 727 C C . ILE A 1 96 ? 19.678 26.566 -2.459 1.00 94.25 96 ILE A C 1
ATOM 729 O O . ILE A 1 96 ? 18.784 25.752 -2.695 1.00 94.25 96 ILE A O 1
ATOM 733 N N . GLU A 1 97 ? 19.854 27.667 -3.182 1.00 90.00 97 GLU A N 1
ATOM 734 C CA . GLU A 1 97 ? 19.025 28.039 -4.328 1.00 90.00 97 GLU A CA 1
ATOM 735 C C . GLU A 1 97 ? 19.209 27.079 -5.506 1.00 90.00 97 GLU A C 1
ATOM 737 O O . GLU A 1 97 ? 20.277 26.504 -5.728 1.00 90.00 97 GLU A O 1
ATOM 742 N N . ALA A 1 98 ? 18.135 26.886 -6.270 1.00 79.69 98 ALA A N 1
ATOM 743 C CA . ALA A 1 98 ? 18.216 26.228 -7.562 1.00 79.69 98 ALA A CA 1
ATOM 744 C C . ALA A 1 98 ? 18.645 27.274 -8.593 1.00 79.69 98 ALA A C 1
ATOM 746 O O . ALA A 1 98 ? 17.882 28.181 -8.911 1.00 79.69 98 ALA A O 1
ATOM 747 N N . THR A 1 99 ? 19.862 27.155 -9.111 1.00 71.94 99 THR A N 1
ATOM 748 C CA . THR A 1 99 ? 20.320 27.946 -10.254 1.00 71.94 99 THR A CA 1
ATOM 749 C C . THR A 1 99 ? 19.416 27.658 -11.456 1.00 71.94 99 THR A C 1
ATOM 751 O O . THR A 1 99 ? 19.292 26.511 -11.887 1.00 71.94 99 THR A O 1
ATOM 754 N N . SER A 1 100 ? 18.778 28.692 -12.013 1.00 49.19 100 SER A N 1
ATOM 755 C CA . SER A 1 100 ? 17.915 28.582 -13.201 1.00 49.19 100 SER A CA 1
ATOM 756 C C . SER A 1 100 ? 18.696 28.388 -14.514 1.00 49.19 100 SER A C 1
ATOM 758 O O . SER A 1 100 ? 18.090 28.238 -15.568 1.00 49.19 100 SER A O 1
ATOM 760 N N . ALA A 1 101 ? 20.032 28.352 -14.467 1.00 44.25 101 ALA A N 1
ATOM 761 C CA . ALA A 1 101 ? 20.906 28.491 -15.635 1.00 44.25 101 ALA A CA 1
ATOM 762 C C . ALA A 1 101 ? 21.501 27.179 -16.196 1.00 44.25 101 ALA A C 1
ATOM 764 O O . ALA A 1 101 ? 22.457 27.218 -16.961 1.00 44.25 101 ALA A O 1
ATOM 765 N N . ALA A 1 102 ? 20.961 25.998 -15.875 1.00 41.81 102 ALA A N 1
ATOM 766 C CA . ALA A 1 102 ? 21.443 24.732 -16.457 1.00 41.81 102 ALA A CA 1
ATOM 767 C C . ALA A 1 102 ? 20.831 24.408 -17.841 1.00 41.81 102 ALA A C 1
ATOM 769 O O . ALA A 1 102 ? 20.578 23.244 -18.157 1.00 41.81 102 ALA A O 1
ATOM 770 N N . ALA A 1 103 ? 20.620 25.430 -18.672 1.00 35.97 103 ALA A N 1
ATOM 771 C CA . ALA A 1 103 ? 20.415 25.298 -20.108 1.00 35.97 103 ALA A CA 1
ATOM 772 C C . ALA A 1 103 ? 21.533 26.084 -20.814 1.00 35.97 103 ALA A C 1
ATOM 774 O O . ALA A 1 103 ? 21.634 27.293 -20.657 1.00 35.97 103 ALA A O 1
ATOM 775 N N . SER A 1 104 ? 22.349 25.378 -21.602 1.00 42.66 104 SER A N 1
ATOM 776 C CA . SER A 1 104 ? 23.461 25.888 -22.425 1.00 42.66 104 SER A CA 1
ATOM 777 C C . SER A 1 104 ? 24.803 26.162 -21.708 1.00 42.66 104 SER A C 1
ATOM 779 O O . SER A 1 104 ? 25.050 27.215 -21.126 1.00 42.66 104 SER A O 1
ATOM 781 N N . SER A 1 105 ? 25.728 25.203 -21.813 1.00 37.91 105 SER A N 1
ATOM 782 C CA . SER A 1 105 ? 27.008 25.357 -22.541 1.00 37.91 105 SER A CA 1
ATOM 783 C C . SER A 1 105 ? 27.899 24.120 -22.338 1.00 37.91 105 SER A C 1
ATOM 785 O O . SER A 1 105 ? 27.816 23.414 -21.332 1.00 37.91 105 SER A O 1
ATOM 787 N N . ALA A 1 106 ? 28.689 23.794 -23.361 1.00 44.31 106 ALA A N 1
ATOM 788 C CA . ALA A 1 106 ? 29.469 22.569 -23.479 1.00 44.31 106 ALA A CA 1
ATOM 789 C C . ALA A 1 106 ? 30.984 22.817 -23.323 1.00 44.31 106 ALA A C 1
ATOM 791 O O . ALA A 1 106 ? 31.488 23.819 -23.814 1.00 44.31 106 ALA A O 1
ATOM 792 N N . ALA A 1 107 ? 31.666 21.793 -22.775 1.00 43.56 107 ALA A N 1
ATOM 793 C CA . ALA A 1 107 ? 33.115 21.486 -22.751 1.00 43.56 107 ALA A CA 1
ATOM 794 C C . ALA A 1 107 ? 33.972 22.027 -21.568 1.00 43.56 107 ALA A C 1
ATOM 796 O O . ALA A 1 107 ? 33.639 23.071 -21.020 1.00 43.56 107 ALA A O 1
ATOM 797 N N . PRO A 1 108 ? 35.064 21.320 -21.154 1.00 47.94 108 PRO A N 1
ATOM 798 C CA . PRO A 1 108 ? 35.688 20.136 -21.765 1.00 47.94 108 PRO A CA 1
ATOM 799 C C . PRO A 1 108 ? 35.511 18.827 -20.957 1.00 47.94 108 PRO A C 1
ATOM 801 O O . PRO A 1 108 ? 35.825 18.718 -19.776 1.00 47.94 108 PRO A O 1
ATOM 804 N N . LYS A 1 109 ? 35.024 17.774 -21.632 1.00 47.53 109 LYS A N 1
ATOM 805 C CA . LYS A 1 109 ? 34.673 16.449 -21.068 1.00 47.53 109 LYS A CA 1
ATOM 806 C C . LYS A 1 109 ? 35.851 15.460 -20.932 1.00 47.53 109 LYS A C 1
ATOM 808 O O . LYS A 1 109 ? 35.611 14.285 -20.656 1.00 47.53 109 LYS A O 1
ATOM 813 N N . ALA A 1 110 ? 37.101 15.880 -21.126 1.00 38.88 110 ALA A N 1
ATOM 814 C CA . ALA A 1 110 ? 38.240 14.953 -21.180 1.00 38.88 110 ALA A CA 1
ATOM 815 C C . ALA A 1 110 ? 38.753 14.532 -19.785 1.00 38.88 110 ALA A C 1
ATOM 817 O O . ALA A 1 110 ? 38.885 13.336 -19.516 1.00 38.88 110 ALA A O 1
ATOM 818 N N . GLU A 1 111 ? 38.932 15.469 -18.851 1.00 43.34 111 GLU A N 1
ATOM 819 C CA . GLU A 1 111 ? 39.478 15.156 -17.515 1.00 43.34 111 GLU A CA 1
ATOM 820 C C . GLU A 1 111 ? 38.456 14.484 -16.584 1.00 43.34 111 GLU A C 1
ATOM 822 O O . GLU A 1 111 ? 38.790 13.570 -15.823 1.00 43.34 111 GLU A O 1
ATOM 827 N N . ALA A 1 112 ? 37.171 14.832 -16.711 1.00 50.75 112 ALA A N 1
ATOM 828 C CA . ALA A 1 112 ? 36.099 14.216 -15.925 1.00 50.75 112 ALA A CA 1
ATOM 829 C C . ALA A 1 112 ? 35.901 12.721 -16.251 1.00 50.75 112 ALA A C 1
ATOM 831 O O . ALA A 1 112 ? 35.545 11.929 -15.374 1.00 50.75 112 ALA A O 1
ATOM 832 N N . LYS A 1 113 ? 36.168 12.302 -17.498 1.00 46.66 113 LYS A N 1
ATOM 833 C CA . LYS A 1 113 ? 36.020 10.903 -17.937 1.00 46.66 113 LYS A CA 1
ATOM 834 C C . LYS A 1 113 ? 37.171 10.020 -17.437 1.00 46.66 113 LYS A C 1
ATOM 836 O O . LYS A 1 113 ? 36.927 8.877 -17.043 1.00 46.66 113 LYS A O 1
ATOM 841 N N . ALA A 1 114 ? 38.393 10.557 -17.377 1.00 45.41 114 ALA A N 1
ATOM 842 C CA . ALA A 1 114 ? 39.551 9.873 -16.796 1.00 45.41 114 ALA A CA 1
ATOM 843 C C . ALA A 1 114 ? 39.385 9.677 -15.277 1.00 45.41 114 ALA A C 1
ATOM 845 O O . ALA A 1 114 ? 39.552 8.562 -14.771 1.00 45.41 114 ALA A O 1
ATOM 846 N N . GLY A 1 115 ? 38.923 10.715 -14.568 1.00 50.44 115 GLY A N 1
ATOM 847 C CA . GLY A 1 115 ? 38.596 10.631 -13.142 1.00 50.44 115 GLY A CA 1
ATOM 848 C C . GLY A 1 115 ? 37.458 9.649 -12.839 1.00 50.44 115 GLY A C 1
ATOM 849 O O . GLY A 1 115 ? 37.540 8.883 -11.878 1.00 50.44 115 GLY A O 1
ATOM 850 N N . ALA A 1 116 ? 36.417 9.599 -13.678 1.00 52.88 116 ALA A N 1
ATOM 851 C CA . ALA A 1 116 ? 35.308 8.656 -13.516 1.00 52.88 116 ALA A CA 1
ATOM 852 C C . ALA A 1 116 ? 35.733 7.190 -13.729 1.00 52.88 116 ALA A C 1
ATOM 854 O O . ALA A 1 116 ? 35.312 6.318 -12.965 1.00 52.88 116 ALA A O 1
ATOM 855 N N . LYS A 1 117 ? 36.607 6.911 -14.708 1.00 57.44 117 LYS A N 1
ATOM 856 C CA . LYS A 1 117 ? 37.119 5.554 -14.975 1.00 57.44 117 LYS A CA 1
ATOM 857 C C . LYS A 1 117 ? 38.063 5.070 -13.865 1.00 57.44 117 LYS A C 1
ATOM 859 O O . LYS A 1 117 ? 37.927 3.934 -13.411 1.00 57.44 117 LYS A O 1
ATOM 864 N N . ALA A 1 118 ? 38.938 5.942 -13.354 1.00 52.81 118 ALA A N 1
ATOM 865 C CA . ALA A 1 118 ? 39.788 5.636 -12.199 1.00 52.81 118 ALA A CA 1
ATOM 866 C C . ALA A 1 118 ? 38.961 5.390 -10.919 1.00 52.81 118 ALA A C 1
ATOM 868 O O . ALA A 1 118 ? 39.205 4.429 -10.190 1.00 52.81 118 ALA A O 1
ATOM 869 N N . ARG A 1 119 ? 37.908 6.190 -10.686 1.00 58.44 119 ARG A N 1
ATOM 870 C CA . ARG A 1 119 ? 36.975 6.015 -9.555 1.00 58.44 119 ARG A CA 1
ATOM 871 C C . ARG A 1 119 ? 36.142 4.735 -9.660 1.00 58.44 119 ARG A C 1
ATOM 873 O O . ARG A 1 119 ? 35.882 4.102 -8.638 1.00 58.44 119 ARG A O 1
ATOM 880 N N . ALA A 1 120 ? 35.736 4.334 -10.866 1.00 62.66 120 ALA A N 1
ATOM 881 C CA . ALA A 1 120 ? 35.028 3.073 -11.087 1.00 62.66 120 ALA A CA 1
ATOM 882 C C . ALA A 1 120 ? 35.925 1.862 -10.782 1.00 62.66 120 ALA A C 1
ATOM 884 O O . ALA A 1 120 ? 35.477 0.939 -10.099 1.00 62.66 120 ALA A O 1
ATOM 885 N N . LYS A 1 121 ? 37.200 1.909 -11.199 1.00 70.12 121 LYS A N 1
ATOM 886 C CA . LYS A 1 121 ? 38.195 0.868 -10.899 1.00 70.12 121 LYS A CA 1
ATOM 887 C C . LYS A 1 121 ? 38.473 0.760 -9.393 1.00 70.12 121 LYS A C 1
ATOM 889 O O . LYS A 1 121 ? 38.305 -0.316 -8.828 1.00 70.12 121 LYS A O 1
ATOM 894 N N . ALA A 1 122 ? 38.734 1.882 -8.717 1.00 66.81 122 ALA A N 1
ATOM 895 C CA . ALA A 1 122 ? 38.970 1.898 -7.269 1.00 66.81 122 ALA A CA 1
ATOM 896 C C . ALA A 1 122 ? 37.751 1.415 -6.454 1.00 66.81 122 ALA A C 1
ATOM 898 O O . ALA A 1 122 ? 37.886 0.727 -5.442 1.00 66.81 122 ALA A O 1
ATOM 899 N N . LYS A 1 123 ? 36.526 1.733 -6.902 1.00 71.25 123 LYS A N 1
ATOM 900 C CA . LYS A 1 123 ? 35.288 1.259 -6.258 1.00 71.25 123 LYS A CA 1
ATOM 901 C C . LYS A 1 123 ? 35.062 -0.242 -6.472 1.00 71.25 123 LYS A C 1
ATOM 903 O O . LYS A 1 123 ? 34.512 -0.893 -5.583 1.00 71.25 123 LYS A O 1
ATOM 908 N N . ALA A 1 124 ? 35.467 -0.783 -7.621 1.00 71.88 124 ALA A N 1
ATOM 909 C CA . ALA A 1 124 ? 35.410 -2.216 -7.897 1.00 71.88 124 ALA A CA 1
ATOM 910 C C . ALA A 1 124 ? 36.419 -2.992 -7.035 1.00 71.88 124 ALA A C 1
ATOM 912 O O . ALA A 1 124 ? 36.029 -3.967 -6.393 1.00 71.88 124 ALA A O 1
ATOM 913 N N . GLU A 1 125 ? 37.657 -2.505 -6.927 1.00 78.19 125 GLU A N 1
ATOM 914 C CA . GLU A 1 125 ? 38.710 -3.102 -6.090 1.00 78.19 125 GLU A CA 1
ATOM 915 C C . GLU A 1 125 ? 38.328 -3.084 -4.600 1.00 78.19 125 GLU A C 1
ATOM 917 O O . GLU A 1 125 ? 38.340 -4.126 -3.945 1.00 78.19 125 GLU A O 1
ATOM 922 N N . ALA A 1 126 ? 37.833 -1.953 -4.082 1.00 74.69 126 ALA A N 1
ATOM 923 C CA . ALA A 1 126 ? 37.378 -1.862 -2.690 1.00 74.69 126 ALA A CA 1
ATOM 924 C C . ALA A 1 126 ? 36.170 -2.773 -2.387 1.00 74.69 126 ALA A C 1
ATOM 926 O O . ALA A 1 126 ? 36.034 -3.301 -1.279 1.00 74.69 126 ALA A O 1
ATOM 927 N N . LYS A 1 127 ? 35.270 -2.974 -3.362 1.00 77.69 127 LYS A N 1
ATOM 928 C CA . LYS A 1 127 ? 34.128 -3.893 -3.225 1.00 77.69 127 LYS A CA 1
ATOM 929 C C . LYS A 1 127 ? 34.582 -5.356 -3.255 1.00 77.69 127 LYS A C 1
ATOM 931 O O . LYS A 1 127 ? 34.029 -6.163 -2.505 1.00 77.69 127 LYS A O 1
ATOM 936 N N . ALA A 1 128 ? 35.577 -5.689 -4.077 1.00 76.38 128 ALA A N 1
ATOM 937 C CA . ALA A 1 128 ? 36.174 -7.020 -4.125 1.00 76.38 128 ALA A CA 1
ATOM 938 C C . ALA A 1 128 ? 36.884 -7.361 -2.805 1.00 76.38 128 ALA A C 1
ATOM 940 O O . ALA A 1 128 ? 36.618 -8.414 -2.225 1.00 76.38 128 ALA A O 1
ATOM 941 N N . GLU A 1 129 ? 37.676 -6.433 -2.261 1.00 81.50 129 GLU A N 1
ATOM 942 C CA . GLU A 1 129 ? 38.381 -6.622 -0.988 1.00 81.50 129 GLU A CA 1
ATOM 943 C C . GLU A 1 129 ? 37.408 -6.779 0.197 1.00 81.50 129 GLU A C 1
ATOM 945 O O . GLU A 1 129 ? 37.571 -7.659 1.046 1.00 81.50 129 GLU A O 1
ATOM 950 N N . ALA A 1 130 ? 36.330 -5.985 0.233 1.00 77.00 130 ALA A N 1
ATOM 951 C CA . ALA A 1 130 ? 35.292 -6.115 1.256 1.00 77.00 130 ALA A CA 1
ATOM 952 C C . ALA A 1 130 ? 34.543 -7.459 1.169 1.00 77.00 130 ALA A C 1
ATOM 954 O O . ALA A 1 130 ? 34.249 -8.068 2.201 1.00 77.00 130 ALA A O 1
ATOM 955 N N . LYS A 1 131 ? 34.261 -7.946 -0.051 1.00 80.81 131 LYS A N 1
ATOM 956 C CA . LYS A 1 131 ? 33.622 -9.255 -0.277 1.00 80.81 131 LYS A CA 1
ATOM 957 C C . LYS A 1 131 ? 34.550 -10.406 0.135 1.00 80.81 131 LYS A C 1
ATOM 959 O O . LYS A 1 131 ? 34.072 -11.357 0.751 1.00 80.81 131 LYS A O 1
ATOM 964 N N . ALA A 1 132 ? 35.854 -10.292 -0.126 1.00 78.81 132 ALA A N 1
ATOM 965 C CA . ALA A 1 132 ? 36.858 -11.269 0.300 1.00 78.81 132 ALA A CA 1
ATOM 966 C C . ALA A 1 132 ? 36.965 -11.354 1.834 1.00 78.81 132 ALA A C 1
ATOM 968 O O . ALA A 1 132 ? 36.854 -12.440 2.400 1.00 78.81 132 ALA A O 1
ATOM 969 N N . LYS A 1 133 ? 37.052 -10.208 2.529 1.00 84.06 133 LYS A N 1
ATOM 970 C CA . LYS A 1 133 ? 37.082 -10.164 4.006 1.00 84.06 133 LYS A CA 1
ATOM 971 C C . LYS A 1 133 ? 35.802 -10.721 4.639 1.00 84.06 133 LYS A C 1
ATOM 973 O O . LYS A 1 133 ? 35.861 -11.381 5.675 1.00 84.06 133 LYS A O 1
ATOM 978 N N . ALA A 1 134 ? 34.644 -10.484 4.020 1.00 77.12 134 ALA A N 1
ATOM 979 C CA . ALA A 1 134 ? 33.372 -11.029 4.491 1.00 77.12 134 ALA A CA 1
ATOM 980 C C . ALA A 1 134 ? 33.285 -12.557 4.324 1.00 77.12 134 ALA A C 1
ATOM 982 O O . ALA A 1 134 ? 32.804 -13.226 5.239 1.00 77.12 134 ALA A O 1
ATOM 983 N N . ARG A 1 135 ? 33.779 -13.109 3.203 1.00 79.94 135 ARG A N 1
ATOM 984 C CA . ARG A 1 135 ? 33.853 -14.565 2.986 1.00 79.94 135 ARG A CA 1
ATOM 985 C C . ARG A 1 135 ? 34.800 -15.242 3.974 1.00 79.94 135 ARG A C 1
ATOM 987 O O . ARG A 1 135 ? 34.360 -16.154 4.663 1.00 79.94 135 ARG A O 1
ATOM 994 N N . ALA A 1 136 ? 36.010 -14.712 4.156 1.00 80.00 136 ALA A N 1
ATOM 995 C CA . ALA A 1 136 ? 36.971 -15.250 5.123 1.00 80.00 136 ALA A CA 1
ATOM 996 C C . ALA A 1 136 ? 36.405 -15.276 6.559 1.00 80.00 136 ALA A C 1
ATOM 998 O O . ALA A 1 136 ? 36.562 -16.249 7.293 1.00 80.00 136 ALA A O 1
ATOM 999 N N . LYS A 1 137 ? 35.665 -14.230 6.959 1.00 82.81 137 LYS A N 1
ATOM 1000 C CA . LYS A 1 137 ? 35.009 -14.179 8.277 1.00 82.81 137 LYS A CA 1
ATOM 1001 C C . LYS A 1 137 ? 33.847 -15.173 8.407 1.00 82.81 137 LYS A C 1
ATOM 1003 O O . LYS A 1 137 ? 33.583 -15.658 9.508 1.00 82.81 137 LYS A O 1
ATOM 1008 N N . ALA A 1 138 ? 33.131 -15.451 7.319 1.00 74.06 138 ALA A N 1
ATOM 1009 C CA . ALA A 1 138 ? 32.046 -16.428 7.302 1.00 74.06 138 ALA A CA 1
ATOM 1010 C C . ALA A 1 138 ? 32.579 -17.868 7.373 1.00 74.06 138 ALA A C 1
ATOM 1012 O O . ALA A 1 138 ? 32.049 -18.659 8.151 1.00 74.06 138 ALA A O 1
ATOM 1013 N N . GLU A 1 139 ? 33.653 -18.172 6.641 1.00 80.94 139 GLU A N 1
ATOM 1014 C CA . GLU A 1 139 ? 34.334 -19.475 6.663 1.00 80.94 139 GLU A CA 1
ATOM 1015 C C . GLU A 1 139 ? 34.926 -19.773 8.046 1.00 80.94 139 GLU A C 1
ATOM 1017 O O . GLU A 1 139 ? 34.606 -20.807 8.631 1.00 80.94 139 GLU A O 1
ATOM 1022 N N . ALA A 1 140 ? 35.634 -18.815 8.657 1.00 77.12 140 ALA A N 1
ATOM 1023 C CA . ALA A 1 140 ? 36.156 -18.969 10.019 1.00 77.12 140 ALA A CA 1
ATOM 1024 C C . ALA A 1 140 ? 35.047 -19.234 11.062 1.00 77.12 140 ALA A C 1
ATOM 1026 O O . ALA A 1 140 ? 35.223 -19.999 12.012 1.00 77.12 140 ALA A O 1
ATOM 1027 N N . LYS A 1 141 ? 33.862 -18.627 10.886 1.00 78.62 141 LYS A N 1
ATOM 1028 C CA . LYS A 1 141 ? 32.707 -18.839 11.777 1.00 78.62 141 LYS A CA 1
ATOM 1029 C C . LYS A 1 141 ? 32.019 -20.189 11.536 1.00 78.62 141 LYS A C 1
ATOM 1031 O O . LYS A 1 141 ? 31.446 -20.748 12.474 1.00 78.62 141 LYS A O 1
ATOM 1036 N N . ALA A 1 142 ? 32.054 -20.700 10.306 1.00 71.69 142 ALA A N 1
ATOM 1037 C CA . ALA A 1 142 ? 31.524 -22.014 9.956 1.00 71.69 142 ALA A CA 1
ATOM 1038 C C . ALA A 1 142 ? 32.413 -23.139 10.511 1.00 71.69 142 ALA A C 1
ATOM 1040 O O . ALA A 1 142 ? 31.891 -24.060 11.140 1.00 71.69 142 ALA A O 1
ATOM 1041 N N . GLU A 1 143 ? 33.739 -23.016 10.396 1.00 72.75 143 GLU A N 1
ATOM 1042 C CA . GLU A 1 143 ? 34.684 -23.975 10.985 1.00 72.75 143 GLU A CA 1
ATOM 1043 C C . GLU A 1 143 ? 34.592 -24.023 12.516 1.00 72.75 143 GLU A C 1
ATOM 1045 O O . GLU A 1 143 ? 34.571 -25.107 13.105 1.00 72.75 143 GLU A O 1
ATOM 1050 N N . ALA A 1 144 ? 34.443 -22.865 13.172 1.00 68.75 144 ALA A N 1
ATOM 1051 C CA . ALA A 1 144 ? 34.262 -22.798 14.623 1.00 68.75 144 ALA A CA 1
ATOM 1052 C C . ALA A 1 144 ? 32.965 -23.488 15.094 1.00 68.75 144 ALA A C 1
ATOM 1054 O O . ALA A 1 144 ? 32.943 -24.113 16.154 1.00 68.75 144 ALA A O 1
ATOM 1055 N N . LYS A 1 145 ? 31.884 -23.426 14.300 1.00 69.50 145 LYS A N 1
ATOM 1056 C CA . LYS A 1 145 ? 30.623 -24.130 14.598 1.00 69.50 145 LYS A CA 1
ATOM 1057 C C . LYS A 1 145 ? 30.670 -25.625 14.274 1.00 69.50 145 LYS A C 1
ATOM 1059 O O . LYS A 1 145 ? 30.012 -26.396 14.968 1.00 69.50 145 LYS A O 1
ATOM 1064 N N . GLY A 1 146 ? 31.435 -26.036 13.261 1.00 58.22 146 GLY A N 1
ATOM 1065 C CA . GLY A 1 146 ? 31.618 -27.447 12.906 1.00 58.22 146 GLY A CA 1
ATOM 1066 C C . GLY A 1 146 ? 32.359 -28.233 13.989 1.00 58.22 146 GLY A C 1
ATOM 1067 O O . GLY A 1 146 ? 31.956 -29.343 14.330 1.00 58.22 146 GLY A O 1
ATOM 1068 N N . LYS A 1 147 ? 33.376 -27.622 14.613 1.00 54.59 147 LYS A N 1
ATOM 1069 C CA . LYS A 1 147 ? 34.149 -28.251 15.700 1.00 54.59 147 LYS A CA 1
ATOM 1070 C C . LYS A 1 147 ? 33.393 -28.340 17.033 1.00 54.59 147 LYS A C 1
ATOM 1072 O O . LYS A 1 147 ? 33.719 -29.194 17.846 1.00 54.59 147 LYS A O 1
ATOM 1077 N N . ALA A 1 148 ? 32.352 -27.530 17.241 1.00 54.12 148 ALA A N 1
ATOM 1078 C CA . ALA A 1 148 ? 31.534 -27.552 18.459 1.00 54.12 148 ALA A CA 1
ATOM 1079 C C . ALA A 1 148 ? 30.394 -28.594 18.441 1.00 54.12 148 ALA A C 1
ATOM 1081 O O . ALA A 1 148 ? 29.712 -28.762 19.448 1.00 54.12 148 ALA A O 1
ATOM 1082 N N . ARG A 1 149 ? 30.155 -29.282 17.312 1.00 51.97 149 ARG A N 1
ATOM 1083 C CA . ARG A 1 149 ? 29.046 -30.246 17.154 1.00 51.97 149 ARG A CA 1
ATOM 1084 C C . ARG A 1 149 ? 29.474 -31.714 17.048 1.00 51.97 149 ARG A C 1
ATOM 1086 O O . ARG A 1 149 ? 28.616 -32.577 16.892 1.00 51.97 149 ARG A O 1
ATOM 1093 N N . ALA A 1 150 ? 30.765 -32.019 17.164 1.00 46.47 150 ALA A N 1
ATOM 1094 C CA . ALA A 1 150 ? 31.265 -33.391 17.143 1.00 46.47 150 ALA A CA 1
ATOM 1095 C C . ALA A 1 150 ? 31.502 -33.926 18.572 1.00 46.47 150 ALA A C 1
ATOM 1097 O O . ALA A 1 150 ? 32.598 -33.776 19.105 1.00 46.47 150 ALA A O 1
ATOM 1098 N N . LYS A 1 151 ? 30.466 -34.602 19.108 1.00 39.31 151 LYS A N 1
ATOM 1099 C CA . LYS A 1 151 ? 30.358 -35.496 20.297 1.00 39.31 151 LYS A CA 1
ATOM 1100 C C . LYS A 1 151 ? 29.559 -34.947 21.503 1.00 39.31 151 LYS A C 1
ATOM 1102 O O . LYS A 1 151 ? 29.787 -33.798 21.866 1.00 39.31 151 LYS A O 1
ATOM 1107 N N . PRO A 1 152 ? 28.764 -35.782 22.221 1.00 44.09 152 PRO A N 1
ATOM 1108 C CA . PRO A 1 152 ? 28.300 -37.148 21.913 1.00 44.09 152 PRO A CA 1
ATOM 1109 C C . PRO A 1 152 ? 26.763 -37.318 21.985 1.00 44.09 152 PRO A C 1
ATOM 1111 O O . PRO A 1 152 ? 26.135 -36.926 22.958 1.00 44.09 152 PRO A O 1
ATOM 1114 N N . GLU A 1 153 ? 26.173 -38.030 21.022 1.00 34.84 153 GLU A N 1
ATOM 1115 C CA . GLU A 1 153 ? 24.896 -38.733 21.223 1.00 34.84 153 GLU A CA 1
ATOM 1116 C C . GLU A 1 153 ? 25.067 -40.184 20.770 1.00 34.84 153 GLU A C 1
ATOM 1118 O O . GLU A 1 153 ? 24.947 -40.537 19.600 1.00 34.84 153 GLU A O 1
ATOM 1123 N N . ALA A 1 154 ? 25.409 -41.028 21.736 1.00 37.31 154 ALA A N 1
ATOM 1124 C CA . ALA A 1 154 ? 25.285 -42.469 21.649 1.00 37.31 154 ALA A CA 1
ATOM 1125 C C . ALA A 1 154 ? 24.575 -42.924 22.924 1.00 37.31 154 ALA A C 1
ATOM 1127 O O . ALA A 1 154 ? 25.213 -42.996 23.971 1.00 37.31 154 ALA A O 1
ATOM 1128 N N . LYS A 1 155 ? 23.259 -43.163 22.816 1.00 36.50 155 LYS A N 1
ATOM 1129 C CA . LYS A 1 155 ? 22.414 -44.106 23.585 1.00 36.50 155 LYS A CA 1
ATOM 1130 C C . LYS A 1 155 ? 20.979 -43.576 23.689 1.00 36.50 155 LYS A C 1
ATOM 1132 O O . LYS A 1 155 ? 20.732 -42.671 24.469 1.00 36.50 155 LYS A O 1
ATOM 1137 N N . ALA A 1 156 ? 20.059 -44.193 22.943 1.00 33.59 156 ALA A N 1
ATOM 1138 C CA . ALA A 1 156 ? 18.725 -44.611 23.406 1.00 33.59 156 ALA A CA 1
ATOM 1139 C C . ALA A 1 156 ? 17.876 -45.079 22.206 1.00 33.59 156 ALA A C 1
ATOM 1141 O O . ALA A 1 156 ? 17.226 -44.289 21.528 1.00 33.59 156 ALA A O 1
ATOM 1142 N N . LYS A 1 157 ? 17.880 -46.390 21.940 1.00 33.47 157 LYS A N 1
ATOM 1143 C CA . LYS A 1 157 ? 16.866 -47.083 21.131 1.00 33.47 157 LYS A CA 1
ATOM 1144 C C . LYS A 1 157 ? 16.435 -48.334 21.892 1.00 33.47 157 LYS A C 1
ATOM 1146 O O . LYS A 1 157 ? 17.258 -49.221 22.069 1.00 33.47 157 LYS A O 1
ATOM 1151 N N . SER A 1 158 ? 15.170 -48.355 22.306 1.00 31.39 158 SER A N 1
ATOM 1152 C CA . SER A 1 158 ? 14.287 -49.484 22.685 1.00 31.39 158 SER A CA 1
ATOM 1153 C C . SER A 1 158 ? 13.325 -48.919 23.739 1.00 31.39 158 SER A C 1
ATOM 1155 O O . SER A 1 158 ? 13.789 -48.227 24.633 1.00 31.39 158 SER A O 1
ATOM 1157 N N . ALA A 1 159 ? 12.017 -49.118 23.763 1.00 29.47 159 ALA A N 1
ATOM 1158 C CA . ALA A 1 159 ? 11.143 -50.118 23.182 1.00 29.47 159 ALA A CA 1
ATOM 1159 C C . ALA A 1 159 ? 9.703 -49.568 23.258 1.00 29.47 159 ALA A C 1
ATOM 1161 O O . ALA A 1 159 ? 9.448 -48.694 24.081 1.00 29.47 159 ALA A O 1
ATOM 1162 N N . ALA A 1 160 ? 8.781 -50.109 22.456 1.00 31.08 160 ALA A N 1
ATOM 1163 C CA . ALA A 1 160 ? 7.429 -50.520 22.873 1.00 31.08 160 ALA A CA 1
ATOM 1164 C C . ALA A 1 160 ? 6.510 -50.634 21.647 1.00 31.08 160 ALA A C 1
ATOM 1166 O O . ALA A 1 160 ? 5.976 -49.651 21.145 1.00 31.08 160 ALA A O 1
ATOM 1167 N N . ALA A 1 161 ? 6.311 -51.872 21.197 1.00 32.03 161 ALA A N 1
ATOM 1168 C CA . ALA A 1 161 ? 5.202 -52.282 20.350 1.00 32.03 161 ALA A CA 1
ATOM 1169 C C . ALA A 1 161 ? 4.319 -53.240 21.161 1.00 32.03 161 ALA A C 1
ATOM 1171 O O . ALA A 1 161 ? 4.846 -54.183 21.752 1.00 32.03 161 ALA A O 1
ATOM 1172 N N . LYS A 1 162 ? 3.007 -52.973 21.199 1.00 32.06 162 LYS A N 1
ATOM 1173 C CA . LYS A 1 162 ? 1.857 -53.848 21.546 1.00 32.06 162 LYS A CA 1
ATOM 1174 C C . LYS A 1 162 ? 0.637 -52.925 21.753 1.00 32.06 162 LYS A C 1
ATOM 1176 O O . LYS A 1 162 ? 0.816 -51.863 22.324 1.00 32.06 162 LYS A O 1
ATOM 1181 N N . LYS A 1 163 ? -0.626 -53.238 21.456 1.00 31.05 163 LYS A N 1
ATOM 1182 C CA . LYS A 1 163 ? -1.356 -54.239 20.649 1.00 31.05 163 LYS A CA 1
ATOM 1183 C C . LYS A 1 163 ? -2.861 -53.898 20.842 1.00 31.05 163 LYS A C 1
ATOM 1185 O O . LYS A 1 163 ? -3.206 -53.471 21.939 1.00 31.05 163 LYS A O 1
ATOM 1190 N N . ARG A 1 164 ? -3.718 -54.281 19.875 1.00 30.92 164 ARG A N 1
ATOM 1191 C CA . ARG A 1 164 ? -5.209 -54.438 19.920 1.00 30.92 164 ARG A CA 1
ATOM 1192 C C . ARG A 1 164 ? -6.066 -53.195 19.568 1.00 30.92 164 ARG A C 1
ATOM 1194 O O . ARG A 1 164 ? -5.582 -52.084 19.728 1.00 30.92 164 ARG A O 1
ATOM 1201 N N . PRO A 1 165 ? -7.366 -53.380 19.243 1.00 39.00 165 PRO A N 1
ATOM 1202 C CA . PRO A 1 165 ? -7.927 -54.257 18.199 1.00 39.00 165 PRO A CA 1
ATOM 1203 C C . PRO A 1 165 ? -9.019 -53.544 17.350 1.00 39.00 165 PRO A C 1
ATOM 1205 O O . PRO A 1 165 ? -9.435 -52.435 17.664 1.00 39.00 165 PRO A O 1
ATOM 1208 N N . ALA A 1 166 ? -9.490 -54.215 16.293 1.00 35.47 166 ALA A N 1
ATOM 1209 C CA . ALA A 1 166 ? -10.674 -53.855 15.497 1.00 35.47 166 ALA A CA 1
ATOM 1210 C C . ALA A 1 166 ? -11.999 -54.018 16.279 1.00 35.47 166 ALA A C 1
ATOM 1212 O O . ALA A 1 166 ? -12.023 -54.749 17.274 1.00 35.47 166 ALA A O 1
ATOM 1213 N N . PRO A 1 167 ? -13.080 -53.363 15.818 1.00 47.25 167 PRO A N 1
ATOM 1214 C CA . PRO A 1 167 ? -14.273 -54.103 15.370 1.00 47.25 167 PRO A CA 1
ATOM 1215 C C . PRO A 1 167 ? -14.840 -53.530 14.049 1.00 47.25 167 PRO A C 1
ATOM 1217 O O . PRO A 1 167 ? -14.697 -52.347 13.759 1.00 47.25 167 PRO A O 1
ATOM 1220 N N . GLU A 1 168 ? -15.152 -54.394 13.087 1.00 31.67 168 GLU A N 1
ATOM 1221 C CA . GLU A 1 168 ? -16.483 -54.943 12.749 1.00 31.67 168 GLU A CA 1
ATOM 1222 C C . GLU A 1 168 ? -17.334 -54.039 11.852 1.00 31.67 168 GLU A C 1
ATOM 1224 O O . GLU A 1 168 ? -17.585 -52.866 12.104 1.00 31.67 168 GLU A O 1
ATOM 1229 N N . SER A 1 169 ? -17.719 -54.671 10.750 1.00 32.75 169 SER A N 1
ATOM 1230 C CA . SER A 1 169 ? -18.543 -54.218 9.647 1.00 32.75 169 SER A CA 1
ATOM 1231 C C . SER A 1 169 ? -20.019 -54.475 9.928 1.00 32.75 169 SER A C 1
ATOM 1233 O O . SER A 1 169 ? -20.366 -55.599 10.283 1.00 32.75 169 SER A O 1
ATOM 1235 N N . GLU A 1 170 ? -20.881 -53.521 9.594 1.00 34.19 170 GLU A N 1
ATOM 1236 C CA . GLU A 1 170 ? -22.272 -53.806 9.239 1.00 34.19 170 GLU A CA 1
ATOM 1237 C C . GLU A 1 170 ? -22.643 -53.108 7.930 1.00 34.19 170 GLU A C 1
ATOM 1239 O O . GLU A 1 170 ? -22.081 -52.080 7.546 1.00 34.19 170 GLU A O 1
ATOM 1244 N N . ALA A 1 171 ? -23.538 -53.769 7.205 1.00 31.06 171 ALA A N 1
ATOM 1245 C CA . ALA A 1 171 ? -23.793 -53.607 5.790 1.00 31.06 171 ALA A CA 1
ATOM 1246 C C . ALA A 1 171 ? -25.133 -52.914 5.502 1.00 31.06 171 ALA A C 1
ATOM 1248 O O . ALA A 1 171 ? -26.148 -53.232 6.112 1.00 31.06 171 ALA A O 1
ATOM 1249 N N . GLY A 1 172 ? -25.116 -52.097 4.443 1.00 28.08 172 GLY A N 1
ATOM 1250 C CA . GLY A 1 172 ? -26.221 -51.849 3.505 1.00 28.08 172 GLY A CA 1
ATOM 1251 C C . GLY A 1 172 ? -27.285 -50.802 3.885 1.00 28.08 172 GLY A C 1
ATOM 1252 O O . GLY A 1 172 ? -27.346 -50.378 5.034 1.00 28.08 172 GLY A O 1
ATOM 1253 N N . PRO A 1 173 ? -28.173 -50.404 2.942 1.00 44.53 173 PRO A N 1
ATOM 1254 C CA . PRO A 1 173 ? -28.254 -50.805 1.533 1.00 44.53 173 PRO A CA 1
ATOM 1255 C C . PRO A 1 173 ? -28.310 -49.636 0.515 1.00 44.53 173 PRO A C 1
ATOM 1257 O O . PRO A 1 173 ? -28.327 -48.452 0.839 1.00 44.53 173 PRO A O 1
ATOM 1260 N N . GLU A 1 174 ? -28.313 -50.049 -0.752 1.00 34.47 174 GLU A N 1
ATOM 1261 C CA . GLU A 1 174 ? -28.366 -49.311 -2.015 1.00 34.47 174 GLU A CA 1
ATOM 1262 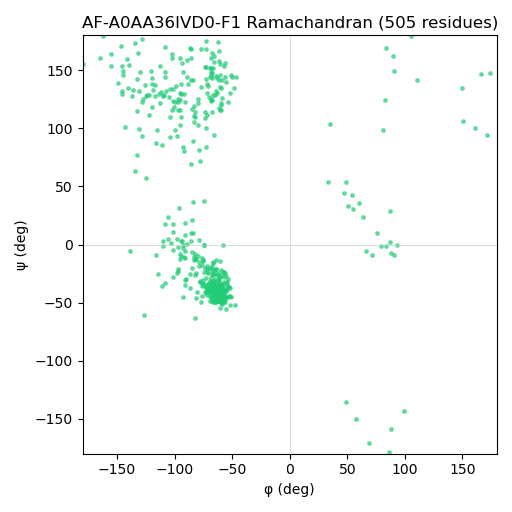C C . GLU A 1 174 ? -29.411 -48.185 -2.130 1.00 34.47 174 GLU A C 1
ATOM 1264 O O . GLU A 1 174 ? -30.579 -48.345 -1.779 1.00 34.47 174 GLU A O 1
ATOM 1269 N N . ALA A 1 175 ? -29.033 -47.108 -2.834 1.00 33.72 175 ALA A N 1
ATOM 1270 C CA . ALA A 1 175 ? -29.978 -46.225 -3.515 1.00 33.72 175 ALA A CA 1
ATOM 1271 C C . ALA A 1 175 ? -29.418 -45.707 -4.859 1.00 33.72 175 ALA A C 1
ATOM 1273 O O . ALA A 1 175 ? -28.590 -44.805 -4.927 1.00 33.72 175 ALA A O 1
ATOM 1274 N N . LYS A 1 176 ? -29.900 -46.344 -5.932 1.00 31.91 176 LYS A N 1
ATOM 1275 C CA . LYS A 1 176 ? -30.287 -45.810 -7.255 1.00 31.91 176 LYS A CA 1
ATOM 1276 C C . LYS A 1 176 ? -29.473 -44.635 -7.836 1.00 31.91 176 LYS A C 1
ATOM 1278 O O . LYS A 1 176 ? -29.726 -43.468 -7.559 1.00 31.91 176 LYS A O 1
ATOM 1283 N N . LYS A 1 177 ? -28.610 -44.964 -8.807 1.00 32.47 177 LYS A N 1
ATOM 1284 C CA . LYS A 1 177 ? -28.060 -44.030 -9.806 1.00 32.47 177 LYS A CA 1
ATOM 1285 C C . LYS A 1 177 ? -29.162 -43.552 -10.760 1.00 32.47 177 LYS A C 1
ATOM 1287 O O . LYS A 1 177 ? -29.657 -44.338 -11.565 1.00 32.47 177 LYS A O 1
ATOM 1292 N N . ALA A 1 178 ? -29.481 -42.261 -10.715 1.00 33.41 178 ALA A N 1
ATOM 1293 C CA . ALA A 1 178 ? -30.173 -41.563 -11.794 1.00 33.41 178 ALA A CA 1
ATOM 1294 C C . ALA A 1 178 ? -29.133 -40.956 -12.749 1.00 33.41 178 ALA A C 1
ATOM 1296 O O . ALA A 1 178 ? -28.242 -40.210 -12.346 1.00 33.41 178 ALA A O 1
ATOM 1297 N N . LYS A 1 179 ? -29.238 -41.343 -14.018 1.00 32.25 179 LYS A N 1
ATOM 1298 C CA . LYS A 1 179 ? -28.433 -40.895 -15.152 1.00 32.25 179 LYS A CA 1
ATOM 1299 C C . LYS A 1 179 ? -29.031 -39.570 -15.635 1.00 32.25 179 LYS A C 1
ATOM 1301 O O . LYS A 1 179 ? -30.136 -39.578 -16.162 1.00 32.25 179 LYS A O 1
ATOM 1306 N N . VAL A 1 180 ? -28.338 -38.453 -15.419 1.00 32.84 180 VAL A N 1
ATOM 1307 C CA . VAL A 1 180 ? -28.702 -37.156 -16.010 1.00 32.84 180 VAL A CA 1
ATOM 1308 C C . VAL A 1 180 ? -27.797 -36.920 -17.210 1.00 32.84 180 VAL A C 1
ATOM 1310 O O . VAL A 1 180 ? -26.573 -36.895 -17.086 1.00 32.84 180 VAL A O 1
ATOM 1313 N N . GLU A 1 181 ? -28.430 -36.815 -18.374 1.00 30.55 181 GLU A N 1
ATOM 1314 C CA . GLU A 1 181 ? -27.835 -36.437 -19.649 1.00 30.55 181 GLU A CA 1
ATOM 1315 C C . GLU A 1 181 ? -27.213 -35.041 -19.556 1.00 30.55 181 GLU A C 1
ATOM 1317 O O . GLU A 1 181 ? -27.876 -34.043 -19.275 1.00 30.55 181 GLU A O 1
ATOM 1322 N N . THR A 1 182 ? -25.910 -34.976 -19.803 1.00 26.86 182 THR A N 1
ATOM 1323 C CA . THR A 1 182 ? -25.171 -33.737 -20.020 1.00 26.86 182 THR A CA 1
ATOM 1324 C C . THR A 1 182 ? -25.540 -33.155 -21.380 1.00 26.86 182 THR A C 1
ATOM 1326 O O . THR A 1 182 ? -25.182 -33.711 -22.418 1.00 26.86 182 THR A O 1
ATOM 1329 N N . CYS A 1 183 ? -26.233 -32.020 -21.358 1.00 27.38 183 CYS A N 1
ATOM 1330 C CA . CYS A 1 183 ? -26.414 -31.148 -22.510 1.00 27.38 183 CYS A CA 1
ATOM 1331 C C . CYS A 1 183 ? -25.060 -30.502 -22.858 1.00 27.38 183 CYS A C 1
ATOM 1333 O O . CYS A 1 183 ? -24.400 -29.928 -21.989 1.00 27.38 183 CYS A O 1
ATOM 1335 N N . ALA A 1 184 ? -24.625 -30.647 -24.109 1.00 32.78 184 ALA A N 1
ATOM 1336 C CA . ALA A 1 184 ? -23.384 -30.077 -24.620 1.00 32.78 184 ALA A CA 1
ATOM 1337 C C . ALA A 1 184 ? -23.433 -28.536 -24.586 1.00 32.78 184 ALA A C 1
ATOM 1339 O O . ALA A 1 184 ? -24.413 -27.962 -25.067 1.00 32.78 184 ALA A O 1
ATOM 1340 N N . PRO A 1 185 ? -22.403 -27.835 -24.075 1.00 37.47 185 PRO A N 1
ATOM 1341 C CA . PRO A 1 185 ? -22.311 -26.400 -24.268 1.00 37.47 185 PRO A CA 1
ATOM 1342 C C . PRO A 1 185 ? -21.818 -26.101 -25.687 1.00 37.47 185 PRO A C 1
ATOM 1344 O O . PRO A 1 185 ? -20.891 -26.729 -26.201 1.00 37.47 185 PRO A O 1
ATOM 1347 N N . ALA A 1 186 ? -22.489 -25.137 -26.313 1.00 34.28 186 ALA A N 1
ATOM 1348 C CA . ALA A 1 186 ? -22.142 -24.577 -27.606 1.00 34.28 186 ALA A CA 1
ATOM 1349 C C . ALA A 1 186 ? -20.697 -24.056 -27.613 1.00 34.28 186 ALA A C 1
ATOM 1351 O O . ALA A 1 186 ? -20.232 -23.461 -26.641 1.00 34.28 186 ALA A O 1
ATOM 1352 N N . ALA A 1 187 ? -20.006 -24.296 -28.726 1.00 36.34 187 ALA A N 1
ATOM 1353 C CA . ALA A 1 187 ? -18.640 -23.863 -28.961 1.00 36.34 187 ALA A CA 1
ATOM 1354 C C . ALA A 1 187 ? -18.529 -22.333 -28.876 1.00 36.34 187 ALA A C 1
ATOM 1356 O O . ALA A 1 187 ? -19.103 -21.613 -29.695 1.00 36.34 187 ALA A O 1
ATOM 1357 N N . GLU A 1 188 ? -17.772 -21.848 -27.892 1.00 41.56 188 GLU A N 1
ATOM 1358 C CA . GLU A 1 188 ? -17.250 -20.485 -27.898 1.00 41.56 188 GLU A CA 1
ATOM 1359 C C . GLU A 1 188 ? -16.193 -20.333 -29.011 1.00 41.56 188 GLU A C 1
ATOM 1361 O O . GLU A 1 188 ? -15.555 -21.321 -29.399 1.00 41.56 188 GLU A O 1
ATOM 1366 N N . PRO A 1 189 ? -16.007 -19.120 -29.564 1.00 40.09 189 PRO A N 1
ATOM 1367 C CA . PRO A 1 189 ? -15.097 -18.894 -30.678 1.00 40.09 189 PRO A CA 1
ATOM 1368 C C . PRO A 1 189 ? -13.661 -19.203 -30.254 1.00 40.09 189 PRO A C 1
ATOM 1370 O O . PRO A 1 189 ? -13.185 -18.704 -29.237 1.00 40.09 189 PRO A O 1
ATOM 1373 N N . MET A 1 190 ? -12.957 -20.007 -31.051 1.00 42.97 190 MET A N 1
ATOM 1374 C CA . MET A 1 190 ? -11.524 -20.235 -30.884 1.00 42.97 190 MET A CA 1
ATOM 1375 C C . MET A 1 190 ? -10.756 -18.934 -31.158 1.00 42.97 190 MET A C 1
ATOM 1377 O O . MET A 1 190 ? -10.432 -18.628 -32.304 1.00 42.97 190 MET A O 1
ATOM 1381 N N . GLU A 1 191 ? -10.456 -18.170 -30.106 1.00 42.69 191 GLU A N 1
ATOM 1382 C CA . GLU A 1 191 ? -9.410 -17.150 -30.141 1.00 42.69 191 GLU A CA 1
ATOM 1383 C C . GLU A 1 191 ? -8.047 -17.848 -30.132 1.00 42.69 191 GLU A C 1
ATOM 1385 O O . GLU A 1 191 ? -7.648 -18.512 -29.175 1.00 42.69 191 GLU A O 1
ATOM 1390 N N . THR A 1 192 ? -7.308 -17.707 -31.226 1.00 48.19 192 THR A N 1
ATOM 1391 C CA . THR A 1 192 ? -5.900 -18.086 -31.298 1.00 48.19 192 THR A CA 1
ATOM 1392 C C . THR A 1 192 ? -5.075 -17.068 -30.510 1.00 48.19 192 THR A C 1
ATOM 1394 O O . THR A 1 192 ? -4.569 -16.100 -31.075 1.00 48.19 192 THR A O 1
ATOM 1397 N N . THR A 1 193 ? -4.969 -17.250 -29.197 1.00 50.75 193 THR A N 1
ATOM 1398 C CA . THR A 1 193 ? -4.130 -16.416 -28.328 1.00 50.75 193 THR A CA 1
ATOM 1399 C C . THR A 1 193 ? -2.770 -17.075 -28.132 1.00 50.75 193 THR A C 1
ATOM 1401 O O . THR A 1 193 ? -2.624 -17.984 -27.311 1.00 50.75 193 THR A O 1
ATOM 1404 N N . GLU A 1 194 ? -1.741 -16.589 -28.825 1.00 69.00 194 GLU A N 1
ATOM 1405 C CA . GLU A 1 194 ? -0.436 -16.567 -28.165 1.00 69.00 194 GLU A CA 1
ATOM 1406 C C . GLU A 1 194 ? -0.618 -15.708 -26.898 1.00 69.00 194 GLU A C 1
ATOM 1408 O O . GLU A 1 194 ? -1.154 -14.608 -26.990 1.00 69.00 194 GLU A O 1
ATOM 1413 N N . ASP A 1 195 ? -0.269 -16.221 -25.713 1.00 78.69 195 ASP A N 1
ATOM 1414 C CA . ASP A 1 195 ? -0.209 -15.456 -24.453 1.00 78.69 195 ASP A CA 1
ATOM 1415 C C . ASP A 1 195 ? 1.234 -14.932 -24.314 1.00 78.69 195 ASP A C 1
ATOM 1417 O O . ASP A 1 195 ? 2.054 -15.559 -23.631 1.00 78.69 195 ASP A O 1
ATOM 1421 N N . PRO A 1 196 ? 1.615 -13.826 -24.996 1.00 84.88 196 PRO A N 1
ATOM 1422 C CA . PRO A 1 196 ? 3.003 -13.361 -25.047 1.00 84.88 196 PRO A CA 1
ATOM 1423 C C . PRO A 1 196 ? 3.527 -12.942 -23.671 1.00 84.88 196 PRO A C 1
ATOM 1425 O O . PRO A 1 196 ? 4.737 -12.876 -23.440 1.00 84.88 196 PRO A O 1
ATOM 1428 N N . LEU A 1 197 ? 2.618 -12.631 -22.745 1.00 93.56 197 LEU A N 1
ATOM 1429 C CA . LEU A 1 197 ? 2.940 -12.208 -21.393 1.00 93.56 197 LEU A CA 1
ATOM 1430 C C . LEU A 1 197 ? 2.939 -13.366 -20.394 1.00 93.56 197 LEU A C 1
ATOM 1432 O O . LEU A 1 197 ? 3.421 -13.157 -19.279 1.00 93.56 197 LEU A O 1
ATOM 1436 N N . VAL A 1 198 ? 2.460 -14.555 -20.773 1.00 94.81 198 VAL A N 1
ATOM 1437 C CA . VAL A 1 198 ? 2.278 -15.740 -19.921 1.00 94.81 198 VAL A CA 1
ATOM 1438 C C . VAL A 1 198 ? 1.543 -15.354 -18.635 1.00 94.81 198 VAL A C 1
ATOM 1440 O O . VAL A 1 198 ? 2.066 -15.522 -17.527 1.00 94.81 198 VAL A O 1
ATOM 1443 N N . LEU A 1 199 ? 0.380 -14.710 -18.763 1.00 94.38 199 LEU A N 1
ATOM 1444 C CA . LEU A 1 199 ? -0.333 -14.126 -17.623 1.00 94.38 199 LEU A CA 1
ATOM 1445 C C . LEU A 1 199 ? -0.973 -15.179 -16.723 1.00 94.38 199 LEU A C 1
ATOM 1447 O O . LEU A 1 199 ? -1.088 -14.921 -15.526 1.00 94.38 199 LEU A O 1
ATOM 1451 N N . ALA A 1 200 ? -1.360 -16.346 -17.256 1.00 92.88 200 ALA A N 1
ATOM 1452 C CA . ALA A 1 200 ? -2.090 -17.370 -16.498 1.00 92.88 200 ALA A CA 1
ATOM 1453 C C . ALA A 1 200 ? -1.476 -17.672 -15.115 1.00 92.88 200 ALA A C 1
ATOM 1455 O O . ALA A 1 200 ? -2.180 -17.475 -14.118 1.00 92.88 200 ALA A O 1
ATOM 1456 N N . PRO A 1 201 ? -0.164 -17.973 -15.001 1.00 91.56 201 PRO A N 1
ATOM 1457 C CA . PRO A 1 201 ? 0.448 -18.328 -13.721 1.00 91.56 201 PRO A CA 1
ATOM 1458 C C . PRO A 1 201 ? 0.506 -17.180 -12.710 1.00 91.56 201 PRO A C 1
ATOM 1460 O O . PRO A 1 201 ? 0.634 -17.402 -11.510 1.00 91.56 201 PRO A O 1
ATOM 1463 N N . LEU A 1 202 ? 0.380 -15.924 -13.154 1.00 92.81 202 LEU A N 1
ATOM 1464 C CA . LEU A 1 202 ? 0.343 -14.772 -12.243 1.00 92.81 202 LEU A CA 1
ATOM 1465 C C . LEU A 1 202 ? -0.962 -14.695 -11.451 1.00 92.81 202 LEU A C 1
ATOM 1467 O O . LEU A 1 202 ? -1.009 -14.071 -10.387 1.00 92.81 202 LEU A O 1
ATOM 1471 N N . PHE A 1 203 ? -2.003 -15.342 -11.966 1.00 91.81 203 PHE A N 1
ATOM 1472 C CA . PHE A 1 203 ? -3.343 -15.382 -11.400 1.00 91.81 203 PHE A CA 1
ATOM 1473 C C . PHE A 1 203 ? -3.715 -16.760 -10.835 1.00 91.81 203 PHE A C 1
ATOM 1475 O O . PHE A 1 203 ? -4.801 -16.893 -10.282 1.00 91.81 203 PHE A O 1
ATOM 1482 N N . GLU A 1 204 ? -2.826 -17.750 -10.927 1.00 85.44 204 GLU A N 1
ATOM 1483 C CA . GLU A 1 204 ? -2.970 -19.052 -10.265 1.00 85.44 204 GLU A CA 1
ATOM 1484 C C . GLU A 1 204 ? -2.869 -18.934 -8.732 1.00 85.44 204 GLU A C 1
ATOM 1486 O O . GLU A 1 204 ? -2.425 -17.910 -8.192 1.00 85.44 204 GLU A O 1
ATOM 1491 N N . GLY A 1 205 ? -3.292 -19.991 -8.041 1.00 73.38 205 GLY A N 1
ATOM 1492 C CA . GLY A 1 205 ? -3.432 -20.053 -6.585 1.00 73.38 205 GLY A CA 1
ATOM 1493 C C . GLY A 1 205 ? -4.895 -19.988 -6.146 1.00 73.38 205 GLY A C 1
ATOM 1494 O O . GLY A 1 205 ? -5.811 -19.903 -6.969 1.00 73.38 205 GLY A O 1
ATOM 1495 N N . MET A 1 206 ? -5.120 -20.042 -4.836 1.00 65.31 206 MET A N 1
ATOM 1496 C CA . MET A 1 206 ? -6.475 -20.003 -4.278 1.00 65.31 206 MET A CA 1
ATOM 1497 C C . MET A 1 206 ? -7.113 -18.608 -4.368 1.00 65.31 206 MET A C 1
ATOM 1499 O O . MET A 1 206 ? -6.429 -17.579 -4.377 1.00 65.31 206 MET A O 1
ATOM 1503 N N . GLY A 1 207 ? -8.447 -18.578 -4.423 1.00 79.69 207 GLY A N 1
ATOM 1504 C CA . GLY A 1 207 ? -9.255 -17.360 -4.475 1.00 79.69 207 GLY A CA 1
ATOM 1505 C C . GLY A 1 207 ? -9.726 -16.988 -5.884 1.00 79.69 207 GLY A C 1
ATOM 1506 O O . GLY A 1 207 ? -10.080 -17.830 -6.704 1.00 79.69 207 GLY A O 1
ATOM 1507 N N . HIS A 1 208 ? -9.759 -15.690 -6.173 1.00 90.31 208 HIS A N 1
ATOM 1508 C CA . HIS A 1 208 ? -10.450 -15.101 -7.325 1.00 90.31 208 HIS A CA 1
ATOM 1509 C C . HIS A 1 208 ? -9.505 -14.644 -8.443 1.00 90.31 208 HIS A C 1
ATOM 1511 O O . HIS A 1 208 ? -9.855 -13.780 -9.250 1.00 90.31 208 HIS A O 1
ATOM 1517 N N . GLY A 1 209 ? -8.298 -15.210 -8.517 1.00 91.38 209 GLY A N 1
ATOM 1518 C CA . GLY A 1 209 ? -7.291 -14.815 -9.504 1.00 91.38 209 GLY A CA 1
ATOM 1519 C C . GLY A 1 209 ? -7.782 -14.914 -10.953 1.00 91.38 209 GLY A C 1
ATOM 1520 O O . GLY A 1 209 ? -7.581 -13.978 -11.724 1.00 91.38 209 GLY A O 1
ATOM 1521 N N . ALA A 1 210 ? -8.521 -15.969 -11.310 1.00 92.31 210 ALA A N 1
ATOM 1522 C CA . ALA A 1 210 ? -9.087 -16.133 -12.654 1.00 92.31 210 ALA A CA 1
ATOM 1523 C C . ALA A 1 210 ? -10.058 -15.002 -13.053 1.00 92.31 210 ALA A C 1
ATOM 1525 O O . ALA A 1 210 ? -10.058 -14.566 -14.206 1.00 92.31 210 ALA A O 1
ATOM 1526 N N . VAL A 1 211 ? -10.841 -14.481 -12.098 1.00 95.50 211 VAL A N 1
ATOM 1527 C CA . VAL A 1 211 ? -11.736 -13.331 -12.322 1.00 95.50 211 VAL A CA 1
ATOM 1528 C C . VAL A 1 211 ? -10.911 -12.098 -12.679 1.00 95.50 211 VAL A C 1
ATOM 1530 O O . VAL A 1 211 ? -11.180 -11.430 -13.676 1.00 95.50 211 VAL A O 1
ATOM 1533 N N . TRP A 1 212 ? -9.853 -11.833 -11.912 1.00 97.00 212 TRP A N 1
ATOM 1534 C CA . TRP A 1 212 ? -8.958 -10.708 -12.174 1.00 97.00 212 TRP A CA 1
ATOM 1535 C C . TRP A 1 212 ? -8.162 -10.865 -13.464 1.00 97.00 212 TRP A C 1
ATOM 1537 O O . TRP A 1 212 ? -7.974 -9.874 -14.162 1.00 97.00 212 TRP A O 1
ATOM 1547 N N . ARG A 1 213 ? -7.756 -12.084 -13.835 1.00 96.19 213 ARG A N 1
ATOM 1548 C CA . ARG A 1 213 ? -7.108 -12.338 -15.127 1.00 96.19 213 ARG A CA 1
ATOM 1549 C C . ARG A 1 213 ? -8.000 -11.891 -16.278 1.00 96.19 213 ARG A C 1
ATOM 1551 O O . ARG A 1 213 ? -7.528 -11.169 -17.144 1.00 96.19 213 ARG A O 1
ATOM 1558 N N . ARG A 1 214 ? -9.281 -12.273 -16.264 1.00 96.62 214 ARG A N 1
ATOM 1559 C CA . ARG A 1 214 ? -10.240 -11.895 -17.314 1.00 96.62 214 ARG A CA 1
ATOM 1560 C C . ARG A 1 214 ? -10.385 -10.375 -17.444 1.00 96.62 214 ARG A C 1
ATOM 1562 O O . ARG A 1 214 ? -10.501 -9.868 -18.550 1.00 96.62 214 ARG A O 1
ATOM 1569 N N . ILE A 1 215 ? -10.345 -9.658 -16.321 1.00 98.00 215 ILE A N 1
ATOM 1570 C CA . ILE A 1 215 ? -10.444 -8.191 -16.289 1.00 98.00 215 ILE A CA 1
ATOM 1571 C C . ILE A 1 215 ? -9.144 -7.532 -16.779 1.00 98.00 215 ILE A C 1
ATOM 1573 O O . ILE A 1 215 ? -9.182 -6.525 -17.483 1.00 98.00 215 ILE A O 1
ATOM 1577 N N . LEU A 1 216 ? -7.985 -8.063 -16.381 1.00 98.12 216 LEU A N 1
ATOM 1578 C CA . LEU A 1 216 ? -6.700 -7.378 -16.539 1.00 98.12 216 LEU A CA 1
ATOM 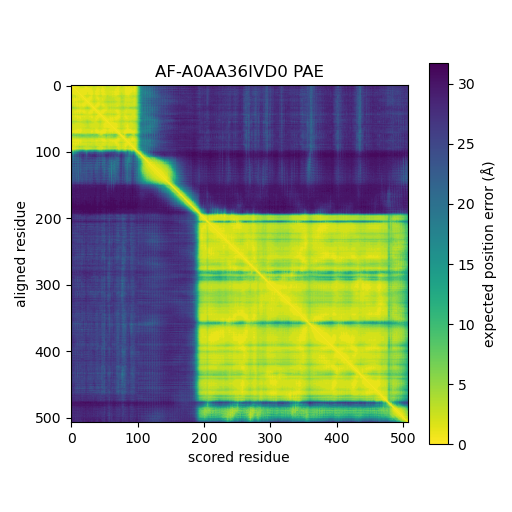1579 C C . LEU A 1 216 ? -5.894 -7.813 -17.762 1.00 98.12 216 LEU A C 1
ATOM 1581 O O . LEU A 1 216 ? -5.082 -7.017 -18.231 1.00 98.12 216 LEU A O 1
ATOM 1585 N N . ALA A 1 217 ? -6.094 -9.025 -18.284 1.00 96.94 217 ALA A N 1
ATOM 1586 C CA . ALA A 1 217 ? -5.352 -9.514 -19.444 1.00 96.94 217 ALA A CA 1
ATOM 1587 C C . ALA A 1 217 ? -5.514 -8.600 -20.672 1.00 96.94 217 ALA A C 1
ATOM 1589 O O . ALA A 1 217 ? -4.484 -8.110 -21.139 1.00 96.94 217 ALA A O 1
ATOM 1590 N N . PRO A 1 218 ? -6.737 -8.191 -21.085 1.00 97.19 218 PRO A N 1
ATOM 1591 C CA . PRO A 1 218 ? -6.894 -7.302 -22.240 1.00 97.19 218 PRO A CA 1
ATOM 1592 C C . PRO A 1 218 ? -6.175 -5.954 -22.066 1.00 97.19 218 PRO A C 1
ATOM 1594 O O . PRO A 1 218 ? -5.626 -5.391 -23.009 1.00 97.19 218 PRO A O 1
ATOM 1597 N N . VAL A 1 219 ? -6.137 -5.433 -20.836 1.00 97.75 219 VAL A N 1
ATOM 1598 C CA . VAL A 1 219 ? -5.502 -4.145 -20.504 1.00 97.75 219 VAL A CA 1
ATOM 1599 C C . VAL A 1 219 ? -3.976 -4.245 -20.499 1.00 97.75 219 VAL A C 1
ATOM 1601 O O . VAL A 1 219 ? -3.284 -3.280 -20.828 1.00 97.75 219 VAL A O 1
ATOM 1604 N N . LEU A 1 220 ? -3.434 -5.389 -20.087 1.00 97.62 220 LEU A N 1
ATOM 1605 C CA . LEU A 1 220 ? -1.996 -5.642 -20.081 1.00 97.62 220 LEU A CA 1
ATOM 1606 C C . LEU A 1 220 ? -1.483 -5.938 -21.491 1.00 97.62 220 LEU A C 1
ATOM 1608 O O . LEU A 1 220 ? -0.463 -5.384 -21.890 1.00 97.62 220 LEU A O 1
ATOM 1612 N N . GLU A 1 221 ? -2.199 -6.763 -22.248 1.00 96.19 221 GLU A N 1
ATOM 1613 C CA . GLU A 1 221 ? -1.827 -7.183 -23.603 1.00 96.19 221 GLU A CA 1
ATOM 1614 C C . GLU A 1 221 ? -1.919 -6.033 -24.614 1.00 96.19 221 GLU A C 1
ATOM 1616 O O . GLU A 1 221 ? -1.087 -5.941 -25.514 1.00 96.19 221 GLU A O 1
ATOM 1621 N N . ALA A 1 222 ? -2.842 -5.085 -24.416 1.00 96.75 222 ALA A N 1
ATOM 1622 C CA . ALA A 1 222 ? -2.929 -3.876 -25.237 1.00 96.75 222 ALA A CA 1
ATOM 1623 C C . ALA A 1 222 ? -1.727 -2.921 -25.076 1.00 96.75 222 ALA A C 1
ATOM 1625 O O . ALA A 1 222 ? -1.545 -2.003 -25.879 1.00 96.75 222 ALA A O 1
ATOM 1626 N N . GLN A 1 223 ? -0.902 -3.093 -24.037 1.00 97.06 223 GLN A N 1
ATOM 1627 C CA . GLN A 1 223 ? 0.246 -2.228 -23.781 1.00 97.06 223 GLN A CA 1
ATOM 1628 C C . GLN A 1 223 ? 1.522 -2.818 -24.383 1.00 97.06 223 GLN A C 1
ATOM 1630 O O . GLN A 1 223 ? 2.108 -3.756 -23.847 1.00 97.06 223 GLN A O 1
ATOM 1635 N N . SER A 1 224 ? 2.037 -2.187 -25.439 1.00 95.75 224 SER A N 1
ATOM 1636 C CA . SER A 1 224 ? 3.255 -2.626 -26.143 1.00 95.75 224 SER A CA 1
ATOM 1637 C C . SER A 1 224 ? 4.500 -2.750 -25.251 1.00 95.75 224 SER A C 1
ATOM 1639 O O . SER A 1 224 ? 5.411 -3.515 -25.554 1.00 95.75 224 SER A O 1
ATOM 1641 N N . THR A 1 225 ? 4.553 -2.025 -24.130 1.00 96.38 225 THR A N 1
ATOM 1642 C CA . THR A 1 225 ? 5.667 -2.069 -23.172 1.00 96.38 225 THR A CA 1
ATOM 1643 C C . THR A 1 225 ? 5.492 -3.105 -22.061 1.00 96.38 225 THR A C 1
ATOM 1645 O O . THR A 1 225 ? 6.438 -3.322 -21.301 1.00 96.38 225 THR A O 1
ATOM 1648 N N . ALA A 1 226 ? 4.344 -3.786 -21.965 1.00 97.25 226 ALA A N 1
ATOM 1649 C CA . ALA A 1 226 ? 4.062 -4.767 -20.916 1.00 97.25 226 ALA A CA 1
ATOM 1650 C C . ALA A 1 226 ? 5.127 -5.866 -20.748 1.00 97.25 226 ALA A C 1
ATOM 1652 O O . ALA A 1 226 ? 5.445 -6.182 -19.591 1.00 97.25 226 ALA A O 1
ATOM 1653 N N . PRO A 1 227 ? 5.774 -6.389 -21.815 1.00 96.62 227 PRO A N 1
ATOM 1654 C CA . PRO A 1 227 ? 6.850 -7.366 -21.657 1.00 96.62 227 PRO A CA 1
ATOM 1655 C C . PRO A 1 227 ? 7.981 -6.895 -20.729 1.00 96.62 227 PRO A C 1
ATOM 1657 O O . PRO A 1 227 ? 8.529 -7.697 -19.973 1.00 96.62 227 PRO A O 1
ATOM 1660 N N . ASN A 1 228 ? 8.267 -5.587 -20.691 1.00 95.75 228 ASN A N 1
ATOM 1661 C CA . 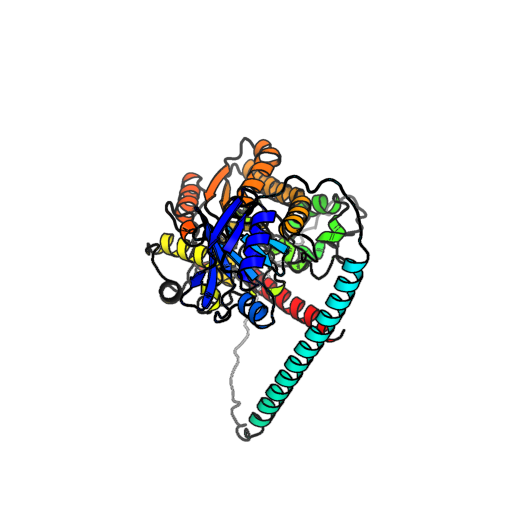ASN A 1 228 ? 9.325 -5.008 -19.858 1.00 95.75 228 ASN A CA 1
ATOM 1662 C C . ASN A 1 228 ? 8.964 -4.943 -18.366 1.00 95.75 228 ASN A C 1
ATOM 1664 O O . ASN A 1 228 ? 9.858 -4.903 -17.521 1.00 95.75 228 ASN A O 1
ATOM 1668 N N . PHE A 1 229 ? 7.672 -4.933 -18.025 1.00 96.44 229 PHE A N 1
ATOM 1669 C CA . PHE A 1 229 ? 7.190 -4.741 -16.651 1.00 96.44 229 PHE A CA 1
ATOM 1670 C C . PHE A 1 229 ? 6.618 -6.013 -16.025 1.00 96.44 229 PHE A C 1
ATOM 1672 O O . PHE A 1 229 ? 6.736 -6.203 -14.809 1.00 96.44 229 PHE A O 1
ATOM 1679 N N . ILE A 1 230 ? 5.997 -6.880 -16.827 1.00 96.56 230 ILE A N 1
ATOM 1680 C CA . ILE A 1 230 ? 5.282 -8.070 -16.347 1.00 96.56 230 ILE A CA 1
ATOM 1681 C C . ILE A 1 230 ? 5.507 -9.320 -17.211 1.00 96.56 230 ILE A C 1
ATOM 1683 O O . ILE A 1 230 ? 5.084 -10.405 -16.820 1.00 96.56 230 ILE A O 1
ATOM 1687 N N . GLY A 1 231 ? 6.214 -9.206 -18.339 1.00 95.75 231 GLY A N 1
ATOM 1688 C CA . GLY A 1 231 ? 6.547 -10.353 -19.183 1.00 95.75 231 GLY A CA 1
ATOM 1689 C C . GLY A 1 231 ? 7.501 -11.350 -18.506 1.00 95.75 231 GLY A C 1
ATOM 1690 O O . GLY A 1 231 ? 8.190 -11.003 -17.539 1.00 95.75 231 GLY A O 1
ATOM 1691 N N . PRO A 1 232 ? 7.584 -12.594 -19.010 1.00 94.19 232 PRO A N 1
ATOM 1692 C CA . PRO A 1 232 ? 8.448 -13.639 -18.447 1.00 94.19 232 PRO A CA 1
ATOM 1693 C C . PRO A 1 232 ? 9.947 -13.306 -18.556 1.00 94.19 232 PRO A C 1
ATOM 1695 O O . PRO A 1 232 ? 10.753 -13.776 -17.753 1.00 94.19 232 PRO A O 1
ATOM 1698 N N . SER A 1 233 ? 10.325 -12.469 -19.526 1.00 91.75 233 SER A N 1
ATOM 1699 C CA . SER A 1 233 ? 11.699 -12.024 -19.781 1.00 91.75 233 SER A CA 1
ATOM 1700 C C . SER A 1 233 ? 12.063 -10.695 -19.110 1.00 91.75 233 SER A C 1
ATOM 1702 O O . SER A 1 233 ? 13.184 -10.217 -19.300 1.00 91.75 233 SER A O 1
ATOM 1704 N N . ARG A 1 234 ? 11.157 -10.096 -18.317 1.00 94.44 234 ARG A N 1
ATOM 1705 C CA . ARG A 1 234 ? 11.415 -8.813 -17.646 1.00 94.44 234 ARG A CA 1
ATOM 1706 C C . ARG A 1 234 ? 12.668 -8.875 -16.766 1.00 94.44 234 ARG A C 1
ATOM 1708 O O . ARG A 1 234 ? 13.048 -9.938 -16.265 1.00 94.44 234 ARG A O 1
ATOM 1715 N N . ASP A 1 235 ? 13.275 -7.719 -16.506 1.00 91.88 235 ASP A N 1
ATOM 1716 C CA . ASP A 1 235 ? 14.429 -7.630 -15.607 1.00 91.88 235 ASP A CA 1
ATOM 1717 C C . ASP A 1 235 ? 14.101 -8.260 -14.239 1.00 91.88 235 ASP A C 1
ATOM 1719 O O . ASP A 1 235 ? 13.175 -7.849 -13.541 1.00 91.88 235 ASP A O 1
ATOM 1723 N N . LYS A 1 236 ? 14.890 -9.262 -13.835 1.00 89.81 236 LYS A N 1
ATOM 1724 C CA . LYS A 1 236 ? 14.711 -10.022 -12.583 1.00 89.81 236 LYS A CA 1
ATOM 1725 C C . LYS A 1 236 ? 14.891 -9.176 -11.323 1.00 89.81 236 LYS A C 1
ATOM 1727 O O . LYS A 1 236 ? 14.561 -9.630 -10.231 1.00 89.81 236 LYS A O 1
ATOM 1732 N N . ARG A 1 237 ? 15.446 -7.971 -11.459 1.00 90.50 237 ARG A N 1
ATOM 1733 C CA . ARG A 1 237 ? 15.568 -6.992 -10.375 1.00 90.50 237 ARG A CA 1
ATOM 1734 C C . ARG A 1 237 ? 14.289 -6.171 -10.187 1.00 90.50 237 ARG A C 1
ATOM 1736 O O . ARG A 1 237 ? 14.198 -5.451 -9.195 1.00 90.50 237 ARG A O 1
ATOM 1743 N N . ILE A 1 238 ? 13.324 -6.261 -11.109 1.00 94.44 238 ILE A N 1
ATOM 1744 C CA . ILE A 1 238 ? 11.990 -5.684 -10.934 1.00 94.44 238 ILE A CA 1
ATOM 1745 C C . ILE A 1 238 ? 11.279 -6.425 -9.808 1.00 94.44 238 ILE A C 1
ATOM 1747 O O . ILE A 1 238 ? 11.173 -7.652 -9.809 1.00 94.44 238 ILE A O 1
ATOM 1751 N N . ILE A 1 239 ? 10.772 -5.639 -8.869 1.00 94.69 239 ILE A N 1
ATOM 1752 C CA . ILE A 1 239 ? 10.076 -6.081 -7.667 1.00 94.69 239 ILE A CA 1
ATOM 1753 C C . ILE A 1 239 ? 8.592 -5.683 -7.725 1.00 94.69 239 ILE A C 1
ATOM 1755 O O . ILE A 1 239 ? 8.281 -4.682 -8.370 1.00 94.69 239 ILE A O 1
ATOM 1759 N N . PRO A 1 240 ? 7.678 -6.404 -7.051 1.00 94.38 240 PRO A N 1
ATOM 1760 C CA . PRO A 1 240 ? 7.907 -7.693 -6.389 1.00 94.38 240 PRO A CA 1
ATOM 1761 C C . PRO A 1 240 ? 8.326 -8.760 -7.408 1.00 94.38 240 PRO A C 1
ATOM 1763 O O . PRO A 1 240 ? 8.325 -8.480 -8.603 1.00 94.38 240 PRO A O 1
ATOM 1766 N N . ILE A 1 241 ? 8.687 -9.967 -6.968 1.00 92.31 241 ILE A N 1
ATOM 1767 C CA . ILE A 1 241 ? 8.842 -11.107 -7.892 1.00 92.31 241 ILE A CA 1
ATOM 1768 C C . ILE A 1 241 ? 7.577 -11.233 -8.757 1.00 92.31 241 ILE A C 1
ATOM 1770 O O . ILE A 1 241 ? 6.485 -10.873 -8.321 1.00 92.31 241 ILE A O 1
ATOM 1774 N N . ARG A 1 242 ? 7.728 -11.657 -10.014 1.00 94.19 242 ARG A N 1
ATOM 1775 C CA . ARG A 1 242 ? 6.700 -11.506 -11.056 1.00 94.19 242 ARG A CA 1
ATOM 1776 C C . ARG A 1 242 ? 5.375 -12.140 -10.640 1.00 94.19 242 ARG A C 1
ATOM 1778 O O . ARG A 1 242 ? 4.340 -11.481 -10.704 1.00 94.19 242 ARG A O 1
ATOM 1785 N N . GLU A 1 243 ? 5.452 -13.338 -10.088 1.00 91.44 243 GLU A N 1
ATOM 1786 C CA . GLU A 1 243 ? 4.346 -14.170 -9.611 1.00 91.44 243 GLU A CA 1
ATOM 1787 C C . GLU A 1 243 ? 3.628 -13.569 -8.386 1.00 91.44 243 GLU A C 1
ATOM 1789 O O . GLU A 1 243 ? 2.494 -13.924 -8.068 1.00 91.44 243 GLU A O 1
ATOM 1794 N N . LEU A 1 244 ? 4.251 -12.596 -7.716 1.00 92.12 244 LEU A N 1
ATOM 1795 C CA . LEU A 1 244 ? 3.669 -11.877 -6.587 1.00 92.12 244 LEU A CA 1
ATOM 1796 C C . LEU A 1 244 ? 2.938 -10.591 -7.000 1.00 92.12 244 LEU A C 1
ATOM 1798 O O . LEU A 1 244 ? 2.355 -9.931 -6.153 1.00 92.12 244 LEU A O 1
ATOM 1802 N N . THR A 1 245 ? 2.938 -10.194 -8.275 1.00 95.31 245 THR A N 1
ATOM 1803 C CA . THR A 1 245 ? 2.465 -8.850 -8.672 1.00 95.31 245 THR A CA 1
ATOM 1804 C C . THR A 1 245 ? 0.994 -8.578 -8.313 1.00 95.31 245 THR A C 1
ATOM 1806 O O . THR A 1 245 ? 0.671 -7.462 -7.914 1.00 95.31 245 THR A O 1
ATOM 1809 N N . PHE A 1 246 ? 0.113 -9.583 -8.399 1.00 95.25 246 PHE A N 1
ATOM 1810 C CA . PHE A 1 246 ? -1.341 -9.418 -8.220 1.00 95.25 246 PHE A CA 1
ATOM 1811 C C . PHE A 1 246 ? -1.895 -10.003 -6.913 1.00 95.25 246 PHE A C 1
ATOM 1813 O O . PHE A 1 246 ? -3.102 -10.206 -6.788 1.00 95.25 246 PHE A O 1
ATOM 1820 N N . GLN A 1 247 ? -1.041 -10.263 -5.919 1.00 92.38 247 GLN A N 1
ATOM 1821 C CA . GLN A 1 247 ? -1.451 -10.948 -4.686 1.00 92.38 247 GLN A CA 1
ATOM 1822 C C . GLN A 1 247 ? -2.514 -10.167 -3.891 1.00 92.38 247 GLN A C 1
ATOM 1824 O O . GLN A 1 247 ? -3.399 -10.764 -3.296 1.00 92.38 247 GLN A O 1
ATOM 1829 N N . ALA A 1 248 ? -2.522 -8.831 -3.946 1.00 93.69 248 ALA A N 1
ATOM 1830 C CA . ALA A 1 248 ? -3.563 -8.038 -3.283 1.00 93.69 248 ALA A CA 1
ATOM 1831 C C . ALA A 1 248 ? -4.990 -8.283 -3.818 1.00 93.69 248 ALA A C 1
ATOM 1833 O O . ALA A 1 248 ? -5.952 -8.036 -3.098 1.00 93.69 248 ALA A O 1
ATOM 1834 N N . LEU A 1 249 ? -5.132 -8.737 -5.070 1.00 94.69 249 LEU A N 1
ATOM 1835 C CA . LEU A 1 249 ? -6.429 -8.889 -5.740 1.00 94.69 249 LEU A CA 1
ATOM 1836 C C . LEU A 1 249 ? -7.046 -10.275 -5.538 1.00 94.69 249 LEU A C 1
ATOM 1838 O O . LEU A 1 249 ? -8.259 -10.397 -5.414 1.00 94.69 249 LEU A O 1
ATOM 1842 N N . LYS A 1 250 ? -6.217 -11.320 -5.483 1.00 90.69 250 LYS A N 1
ATOM 1843 C CA . LYS A 1 250 ? -6.658 -12.722 -5.413 1.00 90.69 250 LYS A CA 1
ATOM 1844 C C . LYS A 1 250 ? -7.636 -13.043 -4.265 1.00 90.69 250 LYS A C 1
ATOM 1846 O O . LYS A 1 250 ? -8.536 -13.838 -4.515 1.00 90.69 250 LYS A O 1
ATOM 1851 N N . PRO A 1 251 ? -7.551 -12.428 -3.069 1.00 89.81 251 PRO A N 1
ATOM 1852 C CA . PRO A 1 251 ? -8.446 -12.755 -1.960 1.00 89.81 251 PRO A CA 1
ATOM 1853 C C . PRO A 1 251 ? -9.938 -12.523 -2.212 1.00 89.81 251 PRO A C 1
ATOM 1855 O O . PRO A 1 251 ? -10.74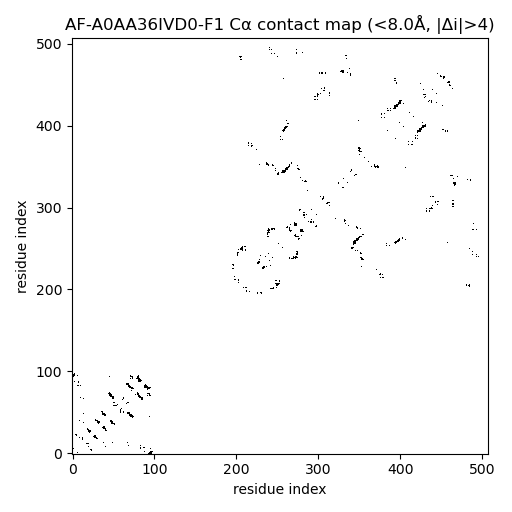3 -13.205 -1.597 1.00 89.81 251 PRO A O 1
ATOM 1858 N N . ASN A 1 252 ? -10.326 -11.580 -3.078 1.00 93.00 252 ASN A N 1
ATOM 1859 C CA . ASN A 1 252 ? -11.736 -11.229 -3.278 1.00 93.00 252 ASN A CA 1
ATOM 1860 C C . ASN A 1 252 ? -12.027 -10.873 -4.746 1.00 93.00 252 ASN A C 1
ATOM 1862 O O . ASN A 1 252 ? -11.192 -10.241 -5.399 1.00 93.00 252 ASN A O 1
ATOM 1866 N N . PRO A 1 253 ? -13.221 -11.186 -5.280 1.00 95.69 253 PRO A N 1
ATOM 1867 C CA . PRO A 1 253 ? -13.680 -10.651 -6.552 1.00 95.69 253 PRO A CA 1
ATOM 1868 C C . PRO A 1 253 ? -14.058 -9.163 -6.399 1.00 95.69 253 PRO A C 1
ATOM 1870 O O . PRO A 1 253 ? -14.227 -8.676 -5.275 1.00 95.69 253 PRO A O 1
ATOM 1873 N N . PRO A 1 254 ? -14.270 -8.424 -7.507 1.00 97.94 254 PRO A N 1
ATOM 1874 C CA . PRO A 1 254 ? -14.606 -6.998 -7.449 1.00 97.94 254 PRO A CA 1
ATOM 1875 C C . PRO A 1 254 ? -15.796 -6.669 -6.525 1.00 97.94 254 PRO A C 1
ATOM 1877 O O . PRO A 1 254 ? -15.765 -5.679 -5.793 1.00 97.94 254 PRO A O 1
ATOM 1880 N N . ALA A 1 255 ? -16.810 -7.541 -6.498 1.00 96.62 255 ALA A N 1
ATOM 1881 C CA . ALA A 1 255 ? -18.037 -7.353 -5.729 1.00 96.62 255 ALA A CA 1
ATOM 1882 C C . ALA A 1 255 ? -17.857 -7.391 -4.199 1.00 96.62 255 ALA A C 1
ATOM 1884 O O . ALA A 1 255 ? -18.686 -6.810 -3.499 1.00 96.62 255 ALA A O 1
ATOM 1885 N N . GLN A 1 256 ? -16.799 -8.015 -3.669 1.00 95.50 256 GLN A N 1
ATOM 1886 C CA . GLN A 1 256 ? -16.612 -8.189 -2.218 1.00 95.50 256 GLN A CA 1
ATOM 1887 C C . GLN A 1 256 ? -15.724 -7.110 -1.576 1.00 95.50 256 GLN A C 1
ATOM 1889 O O . GLN A 1 256 ? -15.656 -7.009 -0.352 1.00 95.50 256 GLN A O 1
ATOM 1894 N N . TRP A 1 257 ? -15.084 -6.240 -2.366 1.00 97.94 257 TRP A N 1
ATOM 1895 C CA . TRP A 1 257 ? -14.320 -5.124 -1.808 1.00 97.94 257 TRP A CA 1
ATOM 1896 C C . TRP A 1 257 ? -15.238 -4.053 -1.215 1.00 97.94 257 TRP A C 1
ATOM 1898 O O . TRP A 1 257 ? -16.168 -3.570 -1.864 1.00 97.94 257 TRP A O 1
ATOM 1908 N N . ARG A 1 258 ? -14.943 -3.638 0.016 1.00 98.31 258 ARG A N 1
ATOM 1909 C CA . ARG A 1 258 ? -15.694 -2.642 0.800 1.00 98.31 258 ARG A CA 1
ATOM 1910 C C . ARG A 1 258 ? -14.899 -1.351 0.964 1.00 98.31 258 ARG A C 1
ATOM 1912 O O . ARG A 1 258 ? -15.469 -0.259 0.934 1.00 98.31 258 ARG A O 1
ATOM 1919 N N . VAL A 1 259 ? -13.581 -1.491 1.107 1.00 98.75 259 VAL A N 1
ATOM 1920 C CA . VAL A 1 259 ? -12.623 -0.393 1.245 1.00 98.75 259 VAL A CA 1
ATOM 1921 C C . VAL A 1 259 ? -11.472 -0.616 0.269 1.00 98.75 259 VAL A C 1
ATOM 1923 O O . VAL A 1 259 ? -10.909 -1.705 0.219 1.00 98.75 259 VAL A O 1
ATOM 1926 N N . VAL A 1 260 ? -11.092 0.417 -0.478 1.00 98.69 260 VAL A N 1
ATOM 1927 C CA . VAL A 1 260 ? -9.943 0.395 -1.390 1.00 98.69 260 VAL A CA 1
ATOM 1928 C C . VAL A 1 260 ? -8.905 1.410 -0.928 1.00 98.69 260 VAL A C 1
ATOM 1930 O O . VAL A 1 260 ? -9.230 2.580 -0.725 1.00 98.69 260 VAL A O 1
ATOM 1933 N N . SER A 1 261 ? -7.654 0.977 -0.773 1.00 97.94 261 SER A N 1
ATOM 1934 C CA . SER A 1 261 ? -6.516 1.845 -0.466 1.00 97.94 261 SER A CA 1
ATOM 1935 C C . SER A 1 261 ? -5.386 1.608 -1.460 1.00 97.94 261 SER A C 1
ATOM 1937 O O . SER A 1 261 ? -4.913 0.479 -1.627 1.00 97.94 261 SER A O 1
ATOM 1939 N N . PHE A 1 262 ? -4.943 2.691 -2.106 1.00 96.69 262 PHE A N 1
ATOM 1940 C CA . PHE A 1 262 ? -3.811 2.663 -3.025 1.00 96.69 262 PHE A CA 1
ATOM 1941 C C . PHE A 1 262 ? -2.536 3.221 -2.381 1.00 96.69 262 PHE A C 1
ATOM 1943 O O . PHE A 1 262 ? -2.443 4.412 -2.065 1.00 96.69 262 PHE A O 1
ATOM 1950 N N . GLY A 1 263 ? -1.527 2.360 -2.237 1.00 93.19 263 GLY A N 1
ATOM 1951 C CA . GLY A 1 263 ? -0.140 2.749 -1.983 1.00 93.19 263 GLY A CA 1
ATOM 1952 C C . GLY A 1 263 ? 0.521 3.355 -3.228 1.00 93.19 263 GLY A C 1
ATOM 1953 O O . GLY A 1 263 ? -0.064 3.386 -4.306 1.00 93.19 263 GLY A O 1
ATOM 1954 N N . GLN A 1 264 ? 1.758 3.844 -3.105 1.00 92.94 264 GLN A N 1
ATOM 1955 C CA . GLN A 1 264 ? 2.481 4.422 -4.247 1.00 92.94 264 GLN A CA 1
ATOM 1956 C C . GLN A 1 264 ? 3.141 3.337 -5.106 1.00 92.94 264 GLN A C 1
ATOM 1958 O O . GLN A 1 264 ? 2.807 3.179 -6.274 1.00 92.94 264 GLN A O 1
ATOM 1963 N N . SER A 1 265 ? 4.091 2.605 -4.525 1.00 93.50 265 SER A N 1
ATOM 1964 C CA . SER A 1 265 ? 4.913 1.598 -5.196 1.00 93.50 265 SER A CA 1
ATOM 1965 C C . SER A 1 265 ? 5.416 0.570 -4.175 1.00 93.50 265 SER A C 1
ATOM 1967 O O . SER A 1 265 ? 5.410 0.862 -2.973 1.00 93.50 265 SER A O 1
ATOM 1969 N N . PRO A 1 266 ? 5.911 -0.603 -4.607 1.00 93.56 266 PRO A N 1
ATOM 1970 C CA . PRO A 1 266 ? 6.471 -1.599 -3.703 1.00 93.56 266 PRO A CA 1
ATOM 1971 C C . PRO A 1 266 ? 7.698 -1.070 -2.944 1.00 93.56 266 PRO A C 1
ATOM 1973 O O . PRO A 1 266 ? 8.378 -0.140 -3.389 1.00 93.56 266 PRO A O 1
ATOM 1976 N N . TYR A 1 267 ? 8.014 -1.691 -1.805 1.00 88.69 267 TYR A N 1
ATOM 1977 C CA . TYR A 1 267 ? 9.251 -1.406 -1.073 1.00 88.69 267 TYR A CA 1
ATOM 1978 C C . TYR A 1 267 ? 10.473 -1.720 -1.941 1.00 88.69 267 TYR A C 1
ATOM 1980 O O . TYR A 1 267 ? 10.506 -2.811 -2.493 1.00 88.69 267 TYR A O 1
ATOM 1988 N N . PRO A 1 268 ? 11.513 -0.859 -2.005 1.00 87.31 268 PRO A N 1
ATOM 1989 C CA . PRO A 1 268 ? 12.670 -1.003 -2.902 1.00 87.31 268 PRO A CA 1
ATOM 1990 C C . PRO A 1 268 ? 13.669 -2.094 -2.459 1.00 87.31 268 PRO A C 1
ATOM 1992 O O . PRO A 1 268 ? 14.884 -1.913 -2.531 1.00 87.31 268 PRO A O 1
ATOM 1995 N N . ARG A 1 269 ? 13.156 -3.207 -1.933 1.00 86.69 269 ARG A N 1
ATOM 1996 C CA . ARG A 1 269 ? 13.875 -4.392 -1.467 1.00 86.69 269 ARG A CA 1
ATOM 1997 C C . ARG A 1 269 ? 13.124 -5.622 -1.952 1.00 86.69 269 ARG A C 1
ATOM 1999 O O . ARG A 1 269 ? 11.922 -5.742 -1.712 1.00 86.69 269 ARG A O 1
ATOM 2006 N N . ILE A 1 270 ? 13.835 -6.534 -2.605 1.00 85.06 270 ILE A N 1
ATOM 2007 C CA . ILE A 1 270 ? 13.231 -7.743 -3.175 1.00 85.06 270 ILE A CA 1
ATOM 2008 C C . ILE A 1 270 ? 12.613 -8.631 -2.101 1.00 85.06 270 ILE A C 1
ATOM 2010 O O . ILE A 1 270 ? 11.564 -9.220 -2.320 1.00 85.06 270 ILE A O 1
ATOM 2014 N N . GLU A 1 271 ? 13.215 -8.662 -0.919 1.00 83.00 271 GLU A N 1
ATOM 2015 C CA . GLU A 1 271 ? 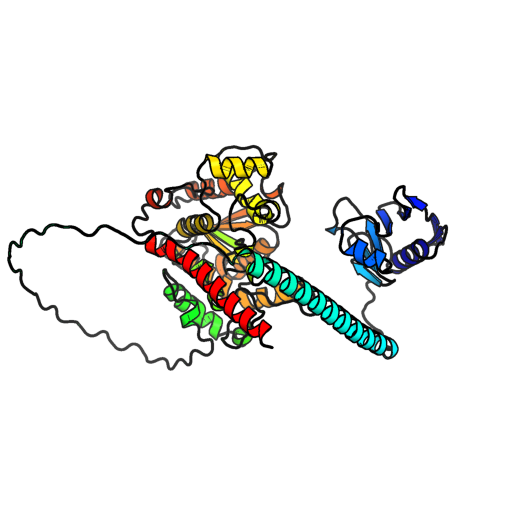12.746 -9.408 0.238 1.00 83.00 271 GLU A CA 1
ATOM 2016 C C . GLU A 1 271 ? 11.535 -8.762 0.939 1.00 83.00 271 GLU A C 1
ATOM 2018 O O . GLU A 1 271 ? 10.876 -9.413 1.738 1.00 83.00 271 GLU A O 1
ATOM 2023 N N . SER A 1 272 ? 11.192 -7.507 0.630 1.00 87.44 272 SER A N 1
ATOM 2024 C CA . SER A 1 272 ? 10.049 -6.809 1.243 1.00 87.44 272 SER A CA 1
ATOM 2025 C C . SER A 1 272 ? 8.812 -6.754 0.346 1.00 87.44 272 SER A C 1
ATOM 2027 O O . SER A 1 272 ? 7.706 -6.631 0.855 1.00 87.44 272 SER A O 1
ATOM 2029 N N . ALA A 1 273 ? 8.976 -6.777 -0.977 1.00 89.88 273 ALA A N 1
ATOM 2030 C CA . ALA A 1 273 ? 7.880 -6.566 -1.915 1.00 89.88 273 ALA A CA 1
ATOM 2031 C C . ALA A 1 273 ? 7.079 -7.861 -2.154 1.00 89.88 273 ALA A C 1
ATOM 2033 O O . ALA A 1 273 ? 7.527 -8.739 -2.888 1.00 89.88 273 ALA A O 1
ATOM 2034 N N . THR A 1 274 ? 5.877 -7.941 -1.575 1.00 89.81 274 THR A N 1
ATOM 2035 C CA . THR A 1 274 ? 4.976 -9.113 -1.643 1.00 89.81 274 THR A CA 1
ATOM 2036 C C . THR A 1 274 ? 3.827 -8.979 -2.643 1.00 89.81 274 THR A C 1
ATOM 2038 O O . THR A 1 274 ? 3.039 -9.903 -2.797 1.00 89.81 274 THR A O 1
ATOM 2041 N N . GLY A 1 275 ? 3.682 -7.813 -3.281 1.00 92.25 275 GLY A N 1
ATOM 2042 C CA . GLY A 1 275 ? 2.499 -7.478 -4.085 1.00 92.25 275 GLY A CA 1
ATOM 2043 C C . GLY A 1 275 ? 1.313 -6.925 -3.298 1.00 92.25 275 GLY A C 1
ATOM 2044 O O . GLY A 1 275 ? 0.313 -6.549 -3.902 1.00 92.25 275 GLY A O 1
ATOM 2045 N N . ILE A 1 276 ? 1.433 -6.819 -1.973 1.00 93.62 276 ILE A N 1
ATOM 2046 C CA . ILE A 1 276 ? 0.425 -6.219 -1.092 1.00 93.62 276 ILE A CA 1
ATOM 2047 C C . ILE A 1 276 ? 0.974 -4.889 -0.568 1.00 93.62 276 ILE A C 1
ATOM 2049 O O . ILE A 1 276 ? 2.108 -4.810 -0.083 1.00 93.62 276 ILE A O 1
ATOM 2053 N N . ALA A 1 277 ? 0.200 -3.809 -0.691 1.00 93.56 277 ALA A N 1
ATOM 2054 C CA . ALA A 1 277 ? 0.631 -2.498 -0.215 1.00 93.56 277 ALA A CA 1
ATOM 2055 C C . ALA A 1 277 ? 0.837 -2.507 1.305 1.00 93.56 277 ALA A C 1
ATOM 2057 O O . ALA A 1 277 ? 0.087 -3.131 2.050 1.00 93.56 277 ALA A O 1
ATOM 2058 N N . HIS A 1 278 ? 1.857 -1.779 1.765 1.00 90.19 278 HIS A N 1
ATOM 2059 C CA . HIS A 1 278 ? 2.251 -1.669 3.178 1.00 90.19 278 HIS A CA 1
ATOM 2060 C C . HIS A 1 278 ? 2.785 -2.952 3.834 1.00 90.19 278 HIS A C 1
ATOM 2062 O O . HIS A 1 278 ? 3.260 -2.872 4.970 1.00 90.19 278 HIS A O 1
ATOM 2068 N N . PHE A 1 279 ? 2.767 -4.099 3.150 1.00 88.31 279 PHE A N 1
ATOM 2069 C CA . PHE A 1 279 ? 3.317 -5.339 3.685 1.00 88.31 279 PHE A CA 1
ATOM 2070 C C . PHE A 1 279 ? 4.823 -5.426 3.425 1.00 88.31 279 PHE A C 1
ATOM 2072 O O . PHE A 1 279 ? 5.266 -5.449 2.280 1.00 88.31 279 PHE A O 1
ATOM 2079 N N . ASP A 1 280 ? 5.611 -5.446 4.502 1.00 83.75 280 ASP A N 1
ATOM 2080 C CA . ASP A 1 280 ? 7.058 -5.677 4.479 1.00 83.75 280 ASP A CA 1
ATOM 2081 C C . ASP A 1 280 ? 7.367 -7.039 5.113 1.00 83.75 280 ASP A C 1
ATOM 2083 O O . ASP A 1 280 ? 7.628 -7.131 6.316 1.00 83.75 280 ASP A O 1
ATOM 2087 N N . ASP A 1 281 ? 7.302 -8.101 4.307 1.00 75.62 281 ASP A N 1
ATOM 2088 C CA . ASP A 1 281 ? 7.417 -9.475 4.809 1.00 75.62 281 ASP A CA 1
ATOM 2089 C C . ASP A 1 281 ? 8.771 -9.759 5.476 1.00 75.62 281 ASP A C 1
ATOM 2091 O O . ASP A 1 281 ? 8.833 -10.389 6.532 1.00 75.62 281 ASP A O 1
ATOM 2095 N N . ASN A 1 282 ? 9.872 -9.255 4.917 1.00 75.75 282 ASN A N 1
ATOM 2096 C CA . ASN A 1 282 ? 11.190 -9.467 5.510 1.00 75.75 282 ASN A CA 1
ATOM 2097 C C . ASN A 1 282 ? 11.395 -8.687 6.813 1.00 75.75 282 ASN A C 1
ATOM 2099 O O . ASN A 1 282 ? 11.979 -9.217 7.760 1.00 75.75 282 ASN A O 1
ATOM 2103 N N . ALA A 1 283 ? 10.941 -7.432 6.885 1.00 73.81 283 ALA A N 1
ATOM 2104 C CA . ALA A 1 283 ? 11.172 -6.632 8.081 1.00 73.81 283 ALA A CA 1
ATOM 2105 C C . ALA A 1 283 ? 10.205 -6.969 9.221 1.00 73.81 283 ALA A C 1
ATOM 2107 O O . ALA A 1 283 ? 10.509 -6.629 10.364 1.00 73.81 283 ALA A O 1
ATOM 2108 N N . LEU A 1 284 ? 9.067 -7.619 8.964 1.00 79.25 284 LEU A N 1
ATOM 2109 C CA . LEU A 1 284 ? 8.017 -7.773 9.965 1.00 79.25 284 LEU A CA 1
ATOM 2110 C C . LEU A 1 284 ? 7.496 -9.213 10.071 1.00 79.25 284 LEU A C 1
ATOM 2112 O O . LEU A 1 284 ? 6.402 -9.540 9.624 1.00 79.25 284 LEU A O 1
ATOM 2116 N N . LYS A 1 285 ? 8.286 -10.067 10.729 1.00 82.06 285 LYS A N 1
ATOM 2117 C CA . LYS A 1 285 ? 7.918 -11.464 11.026 1.00 82.06 285 LYS A CA 1
ATOM 2118 C C . LYS A 1 285 ? 7.121 -11.638 12.322 1.00 82.06 285 LYS A C 1
ATOM 2120 O O . LYS A 1 285 ? 6.385 -12.603 12.460 1.00 82.06 285 LYS A O 1
ATOM 2125 N N . SER A 1 286 ? 7.280 -10.720 13.271 1.00 87.25 286 SER A N 1
ATOM 2126 C CA . SER A 1 286 ? 6.580 -10.712 14.559 1.00 87.25 286 SER A CA 1
ATOM 2127 C C . SER A 1 286 ? 6.518 -9.282 15.097 1.00 87.25 286 SER A C 1
ATOM 2129 O O . SER A 1 286 ? 7.391 -8.465 14.793 1.00 87.25 286 SER A O 1
ATOM 2131 N N . TRP A 1 287 ? 5.513 -8.989 15.921 1.00 88.75 287 TRP A N 1
ATOM 2132 C CA . TRP A 1 287 ? 5.398 -7.727 16.653 1.00 88.75 287 TRP A CA 1
ATOM 2133 C C . TRP A 1 287 ? 6.566 -7.493 17.622 1.00 88.75 287 TRP A C 1
ATOM 2135 O O . TRP A 1 287 ? 6.998 -6.351 17.822 1.00 88.75 287 TRP A O 1
ATOM 2145 N N . ASP A 1 288 ? 7.141 -8.572 18.155 1.00 85.06 288 ASP A N 1
ATOM 2146 C CA . ASP A 1 288 ? 8.258 -8.523 19.104 1.00 85.06 288 ASP A CA 1
ATOM 2147 C C . ASP A 1 288 ? 9.593 -8.187 18.450 1.00 85.06 288 ASP A C 1
ATOM 2149 O O . ASP A 1 288 ? 10.559 -7.824 19.129 1.00 85.06 288 ASP A O 1
ATOM 2153 N N . SER A 1 289 ? 9.666 -8.258 17.119 1.00 82.81 289 SER A N 1
ATOM 2154 C CA . SER A 1 289 ? 10.910 -7.988 16.422 1.00 82.81 289 SER A CA 1
ATOM 2155 C C . SER A 1 289 ? 11.368 -6.551 16.684 1.00 82.81 289 SER A C 1
ATOM 2157 O O . SER A 1 289 ? 10.587 -5.589 16.698 1.00 82.81 289 SER A O 1
ATOM 2159 N N . SER A 1 290 ? 12.679 -6.365 16.845 1.00 79.31 290 SER A N 1
ATOM 2160 C CA . SER A 1 290 ? 13.271 -5.027 16.938 1.00 79.31 290 SER A CA 1
ATOM 2161 C C . SER A 1 290 ? 12.943 -4.176 15.702 1.00 79.31 290 SER A C 1
ATOM 2163 O O . SER A 1 290 ? 12.796 -2.957 15.820 1.00 79.31 290 SER A O 1
ATOM 2165 N N . SER A 1 291 ? 12.730 -4.820 14.551 1.00 80.19 291 SER A N 1
ATOM 2166 C CA . SER A 1 291 ? 12.342 -4.193 13.291 1.00 80.19 291 SER A CA 1
ATOM 2167 C C . SER A 1 291 ? 10.905 -3.660 13.251 1.00 80.19 291 SER A C 1
ATOM 2169 O O . SER A 1 291 ? 10.676 -2.680 12.549 1.00 80.19 291 SER A O 1
ATOM 2171 N N . PHE A 1 292 ? 9.955 -4.160 14.055 1.00 83.06 292 PHE A N 1
ATOM 2172 C CA . PHE A 1 292 ? 8.629 -3.522 14.166 1.00 83.06 292 PHE A CA 1
ATOM 2173 C C . PHE A 1 292 ? 8.746 -2.036 14.544 1.00 83.06 292 PHE A C 1
ATOM 2175 O O . PHE A 1 292 ? 8.063 -1.171 13.998 1.00 83.06 292 PHE A O 1
ATOM 2182 N N . GLY A 1 293 ? 9.702 -1.712 15.421 1.00 78.62 293 GLY A N 1
ATOM 2183 C CA . GLY A 1 293 ? 9.991 -0.334 15.803 1.00 78.62 293 GLY A CA 1
ATOM 2184 C C . GLY A 1 293 ? 10.565 0.520 14.668 1.00 78.62 293 GLY A C 1
ATOM 2185 O O . GLY A 1 293 ? 10.387 1.736 14.706 1.00 78.62 293 GLY A O 1
ATOM 2186 N N . SER A 1 294 ? 11.222 -0.071 13.665 1.00 81.38 294 SER A N 1
ATOM 2187 C CA . SER A 1 294 ? 11.846 0.647 12.543 1.00 81.38 294 SER A CA 1
ATOM 2188 C C . SER A 1 294 ? 10.977 0.702 11.280 1.00 81.38 294 SER A C 1
ATOM 2190 O O . SER A 1 294 ? 11.147 1.623 10.477 1.00 81.38 294 SER A O 1
ATOM 2192 N N . VAL A 1 295 ? 10.000 -0.199 11.121 1.00 86.75 295 VAL A N 1
ATOM 2193 C CA . VAL A 1 295 ? 9.012 -0.166 10.029 1.00 86.75 295 VAL A CA 1
ATOM 2194 C C . VAL A 1 295 ? 7.922 0.862 10.351 1.00 86.75 295 VAL A C 1
ATOM 2196 O O . VAL A 1 295 ? 6.840 0.541 10.839 1.00 86.75 295 VAL A O 1
ATOM 2199 N N . THR A 1 296 ? 8.220 2.137 10.080 1.00 89.38 296 THR A N 1
ATOM 2200 C CA . THR A 1 296 ? 7.348 3.280 10.408 1.00 89.38 296 THR A CA 1
ATOM 2201 C C . THR A 1 296 ? 5.911 3.111 9.920 1.00 89.38 296 THR A C 1
ATOM 2203 O O . THR A 1 296 ? 4.993 3.343 10.698 1.00 89.38 296 THR A O 1
ATOM 2206 N N . THR A 1 297 ? 5.709 2.655 8.680 1.00 90.50 297 THR A N 1
ATOM 2207 C CA . THR A 1 297 ? 4.372 2.449 8.108 1.00 90.50 297 THR A CA 1
ATOM 2208 C C . THR A 1 297 ? 3.512 1.538 8.976 1.00 90.50 297 THR A C 1
ATOM 2210 O O . THR A 1 297 ? 2.433 1.947 9.402 1.00 90.50 297 THR A O 1
ATOM 2213 N N . MET A 1 298 ? 4.004 0.333 9.278 1.00 91.38 298 MET A N 1
ATOM 2214 C CA . MET A 1 298 ? 3.219 -0.639 10.029 1.00 91.38 298 MET A CA 1
ATOM 2215 C C . MET A 1 298 ? 3.087 -0.259 11.499 1.00 91.38 298 MET A C 1
ATOM 2217 O O . MET A 1 298 ? 2.014 -0.399 12.073 1.00 91.38 298 MET A O 1
ATOM 2221 N N . ARG A 1 299 ? 4.135 0.318 12.099 1.00 93.25 299 ARG A N 1
ATOM 2222 C CA . ARG A 1 299 ? 4.054 0.873 13.456 1.00 93.25 299 ARG A CA 1
ATOM 2223 C C . ARG A 1 299 ? 2.915 1.889 13.576 1.00 93.25 299 ARG A C 1
ATOM 2225 O O . ARG A 1 299 ? 2.164 1.843 14.543 1.00 93.25 299 ARG A O 1
ATOM 2232 N N . CYS A 1 300 ? 2.785 2.800 12.612 1.00 95.38 300 CYS A N 1
ATOM 2233 C CA . CYS A 1 300 ? 1.747 3.831 12.616 1.00 95.38 300 CYS A CA 1
ATOM 2234 C C . CYS A 1 300 ? 0.346 3.262 12.347 1.00 95.38 300 CYS A C 1
ATOM 2236 O O . CYS A 1 300 ? -0.594 3.675 13.021 1.00 95.38 300 CYS A O 1
ATOM 2238 N N . ILE A 1 301 ? 0.215 2.303 11.422 1.00 95.88 301 ILE A N 1
ATOM 2239 C CA . ILE A 1 301 ? -1.043 1.581 11.166 1.00 95.88 301 ILE A CA 1
ATOM 2240 C C . ILE A 1 301 ? -1.492 0.835 12.425 1.00 95.88 301 ILE A C 1
ATOM 2242 O O . ILE A 1 301 ? -2.572 1.109 12.937 1.00 95.88 301 ILE A O 1
ATOM 2246 N N . MET A 1 302 ? -0.640 -0.016 13.000 1.00 96.12 302 MET A N 1
ATOM 2247 C CA . MET A 1 302 ? -1.000 -0.783 14.195 1.00 96.12 302 MET A CA 1
ATOM 2248 C C . MET A 1 302 ? -1.295 0.121 15.386 1.00 96.12 302 MET A C 1
ATOM 2250 O O . MET A 1 302 ? -2.272 -0.092 16.092 1.00 96.12 302 MET A O 1
ATOM 2254 N N . LYS A 1 303 ? -0.513 1.185 15.592 1.00 97.00 303 LYS A N 1
ATOM 2255 C CA . LYS A 1 303 ? -0.795 2.159 16.650 1.00 97.00 303 LYS A CA 1
ATOM 2256 C C . LYS A 1 303 ? -2.170 2.804 16.476 1.00 97.00 303 LYS A C 1
ATOM 2258 O O . LYS A 1 303 ? -2.932 2.834 17.435 1.00 97.00 303 LYS A O 1
ATOM 2263 N N . ALA A 1 304 ? -2.515 3.269 15.275 1.00 97.88 304 ALA A N 1
ATOM 2264 C CA . ALA A 1 304 ? -3.833 3.845 15.015 1.00 97.88 304 ALA A CA 1
ATOM 2265 C C . ALA A 1 304 ? -4.966 2.815 15.197 1.00 97.88 304 ALA A C 1
ATOM 2267 O O . ALA A 1 304 ? -6.016 3.172 15.731 1.00 97.88 304 ALA A O 1
ATOM 2268 N N . ALA A 1 305 ? -4.753 1.548 14.827 1.00 97.94 305 ALA A N 1
ATOM 2269 C CA . ALA A 1 305 ? -5.727 0.475 15.031 1.00 97.94 305 ALA A CA 1
ATOM 2270 C C . ALA A 1 305 ? -5.963 0.195 16.523 1.00 97.94 305 ALA A C 1
ATOM 2272 O O . ALA A 1 305 ? -7.104 0.155 16.978 1.00 97.94 305 ALA A O 1
ATOM 2273 N N . LEU A 1 306 ? -4.888 0.105 17.311 1.00 97.81 306 LEU A N 1
ATOM 2274 C CA . LEU A 1 306 ? -4.968 -0.073 18.761 1.00 97.81 306 LEU A CA 1
ATOM 2275 C C . LEU A 1 306 ? -5.591 1.146 19.455 1.00 97.81 306 LEU A C 1
ATOM 2277 O O . LEU A 1 306 ? -6.356 0.981 20.399 1.00 97.81 306 LEU A O 1
ATOM 2281 N N . MET A 1 307 ? -5.320 2.367 18.979 1.00 97.88 307 MET A N 1
ATOM 2282 C CA . MET A 1 307 ? -5.994 3.578 19.468 1.00 97.88 307 MET A CA 1
ATOM 2283 C C . MET A 1 307 ? -7.504 3.529 19.211 1.00 97.88 307 MET A C 1
ATOM 2285 O O . MET A 1 307 ? -8.282 3.914 20.078 1.00 97.88 307 MET A O 1
ATOM 2289 N N . SER A 1 308 ? -7.925 3.038 18.042 1.00 97.50 308 SER A N 1
ATOM 2290 C CA . SER A 1 308 ? -9.343 2.867 17.711 1.00 97.50 308 SER A CA 1
ATOM 2291 C C . SER A 1 308 ? -9.996 1.794 18.593 1.00 97.50 308 SER A C 1
ATOM 2293 O O . SER A 1 308 ? -11.019 2.072 19.222 1.00 97.50 308 SER A O 1
ATOM 2295 N N . LYS A 1 309 ? -9.380 0.610 18.720 1.00 96.88 309 LYS A N 1
ATOM 2296 C CA . LYS A 1 309 ? -9.955 -0.546 19.432 1.00 96.88 309 LYS A CA 1
ATOM 2297 C C . LYS A 1 309 ? -9.865 -0.440 20.956 1.00 96.88 309 LYS A C 1
ATOM 2299 O O . LYS A 1 309 ? -10.864 -0.603 21.644 1.00 96.88 309 LYS A O 1
ATOM 2304 N N . PHE A 1 310 ? -8.684 -0.125 21.481 1.00 96.19 310 PHE A N 1
ATOM 2305 C CA . PHE A 1 310 ? -8.378 -0.155 22.918 1.00 96.19 310 PHE A CA 1
ATOM 2306 C C . PHE A 1 310 ? -8.291 1.234 23.558 1.00 96.19 310 PHE A C 1
ATOM 2308 O O . PHE A 1 310 ? -7.935 1.349 24.727 1.00 96.19 310 PHE A O 1
ATOM 2315 N N . LYS A 1 311 ? -8.585 2.301 22.800 1.00 95.75 311 LYS A N 1
ATOM 2316 C CA . LYS A 1 311 ? -8.608 3.697 23.281 1.00 95.75 311 LYS A CA 1
ATOM 2317 C C . LYS A 1 311 ? -7.304 4.148 23.954 1.00 95.75 311 LYS A C 1
ATOM 2319 O O . LYS A 1 311 ? -7.306 5.018 24.821 1.00 95.75 311 LYS A O 1
ATOM 2324 N N . ILE A 1 312 ? -6.175 3.587 23.520 1.00 96.56 312 ILE A N 1
ATOM 2325 C CA . ILE A 1 312 ? -4.847 3.965 24.016 1.00 96.56 312 ILE A CA 1
ATOM 2326 C C . ILE A 1 312 ? -4.466 5.384 23.553 1.00 96.56 312 ILE A C 1
ATOM 2328 O O . ILE A 1 312 ? -4.911 5.831 22.490 1.00 96.56 312 ILE A O 1
ATOM 2332 N N . PRO A 1 313 ? -3.627 6.119 24.303 1.00 96.62 313 PRO A N 1
ATOM 2333 C CA . PRO A 1 313 ? -3.223 7.463 23.915 1.00 96.62 313 PRO A CA 1
ATOM 2334 C C . PRO A 1 313 ? -2.229 7.462 22.744 1.00 96.62 313 PRO A C 1
ATOM 2336 O O . PRO A 1 313 ? -1.381 6.583 22.591 1.00 96.62 313 PRO A O 1
ATOM 2339 N N . LYS A 1 314 ? -2.224 8.542 21.952 1.00 95.81 314 LYS A N 1
ATOM 2340 C CA . LYS A 1 314 ? -1.217 8.754 20.892 1.00 95.81 314 LYS A CA 1
ATOM 2341 C C . LYS A 1 314 ? 0.220 8.730 21.437 1.00 95.81 314 LYS A C 1
ATOM 2343 O O . LYS A 1 314 ? 1.160 8.477 20.693 1.00 95.81 314 LYS A O 1
ATOM 2348 N N . THR A 1 315 ? 0.444 9.004 22.717 1.00 96.06 315 THR A N 1
ATOM 2349 C CA . THR A 1 315 ? 1.785 9.020 23.320 1.00 96.06 315 THR A CA 1
ATOM 2350 C C . THR A 1 315 ? 2.363 7.627 23.592 1.00 96.06 315 THR A C 1
ATOM 2352 O O . THR A 1 315 ? 3.576 7.543 23.814 1.00 96.06 315 THR A O 1
ATOM 2355 N N . THR A 1 316 ? 1.560 6.556 23.490 1.00 95.75 316 THR A N 1
ATOM 2356 C CA . THR A 1 316 ? 1.980 5.159 23.695 1.00 95.75 316 THR A CA 1
ATOM 2357 C C . THR A 1 316 ? 3.207 4.809 22.850 1.00 95.75 316 THR A C 1
ATOM 2359 O O . THR A 1 316 ? 3.281 5.090 21.641 1.00 95.75 316 THR A O 1
ATOM 2362 N N . LYS A 1 317 ? 4.210 4.223 23.509 1.00 94.56 317 LYS A N 1
ATOM 2363 C CA . LYS A 1 317 ? 5.528 3.921 22.928 1.00 94.56 317 LYS A CA 1
ATOM 2364 C C . LYS A 1 317 ? 5.593 2.484 22.416 1.00 94.56 317 LYS A C 1
ATOM 2366 O O . LYS A 1 317 ? 4.830 1.628 22.839 1.00 94.56 317 LYS A O 1
ATOM 2371 N N . VAL A 1 318 ? 6.554 2.197 21.535 1.00 93.25 318 VAL A N 1
ATOM 2372 C CA . VAL A 1 318 ? 6.707 0.873 20.896 1.00 93.25 318 VAL A CA 1
ATOM 2373 C C . VAL A 1 318 ? 6.751 -0.304 21.885 1.00 93.25 318 VAL A C 1
ATOM 2375 O O . VAL A 1 318 ? 6.062 -1.283 21.615 1.00 93.25 318 VAL A O 1
ATOM 2378 N N . PRO A 1 319 ? 7.489 -0.257 23.015 1.00 94.00 319 PRO A N 1
ATOM 2379 C CA . PRO A 1 319 ? 7.489 -1.373 23.966 1.00 94.00 319 PRO A CA 1
ATOM 2380 C C . PRO A 1 319 ? 6.100 -1.667 24.546 1.00 94.00 319 PRO A C 1
ATOM 2382 O O . PRO A 1 319 ? 5.714 -2.822 24.683 1.00 94.00 319 PRO A O 1
ATOM 2385 N N . GLU A 1 320 ? 5.328 -0.620 24.825 1.00 95.00 320 GLU A N 1
ATOM 2386 C CA . GLU A 1 320 ? 3.962 -0.732 25.333 1.00 95.00 320 GLU A CA 1
ATOM 2387 C C . GLU A 1 320 ? 2.999 -1.232 24.248 1.00 95.00 320 GLU A C 1
ATOM 2389 O O . GLU A 1 320 ? 2.178 -2.100 24.524 1.00 95.00 320 GLU A O 1
ATOM 2394 N N . LEU A 1 321 ? 3.159 -0.781 22.994 1.00 95.19 321 LEU A N 1
ATOM 2395 C CA . LEU A 1 321 ? 2.404 -1.323 21.857 1.00 95.19 321 LEU A CA 1
ATOM 2396 C C . LEU A 1 321 ? 2.619 -2.832 21.707 1.00 95.19 321 LEU A C 1
ATOM 2398 O O . LEU A 1 321 ? 1.653 -3.557 21.517 1.00 95.19 321 LEU A O 1
ATOM 2402 N N . ARG A 1 322 ? 3.861 -3.320 21.829 1.00 94.69 322 ARG A N 1
ATOM 2403 C CA . ARG A 1 322 ? 4.152 -4.764 21.780 1.00 94.69 322 ARG A CA 1
ATOM 2404 C C . ARG A 1 322 ? 3.462 -5.522 22.904 1.00 94.69 322 ARG A C 1
ATOM 2406 O O . ARG A 1 322 ? 2.820 -6.534 22.646 1.00 94.69 322 ARG A O 1
ATOM 2413 N N . LYS A 1 323 ? 3.539 -4.993 24.130 1.00 94.38 323 LYS A N 1
ATOM 2414 C CA . LYS A 1 323 ? 2.849 -5.576 25.285 1.00 94.38 323 LYS A CA 1
ATOM 2415 C C . LYS A 1 323 ? 1.344 -5.678 25.033 1.00 94.38 323 LYS A C 1
ATOM 2417 O O . LYS A 1 323 ? 0.777 -6.725 25.306 1.00 94.38 323 LYS A O 1
ATOM 2422 N N . LEU A 1 324 ? 0.730 -4.628 24.484 1.00 95.25 324 LEU A N 1
ATOM 2423 C CA . LEU A 1 324 ? -0.695 -4.601 24.150 1.00 95.25 324 LEU A CA 1
ATOM 2424 C C . LEU A 1 324 ? -1.061 -5.596 23.046 1.00 95.25 324 LEU A C 1
ATOM 2426 O O . LEU A 1 324 ? -2.082 -6.265 23.166 1.00 95.25 324 LEU A O 1
ATOM 2430 N N . LEU A 1 325 ? -0.247 -5.702 21.992 1.00 94.88 325 LEU A N 1
ATOM 2431 C CA . LEU A 1 325 ? -0.459 -6.677 20.919 1.00 94.88 325 LEU A CA 1
ATOM 2432 C C . LEU A 1 325 ? -0.466 -8.101 21.489 1.00 94.88 325 LEU A C 1
ATOM 2434 O O . LEU A 1 325 ? -1.404 -8.849 21.243 1.00 94.88 325 LEU A O 1
ATOM 2438 N N . HIS A 1 326 ? 0.519 -8.432 22.327 1.00 93.06 326 HIS A N 1
ATOM 2439 C CA . HIS A 1 326 ? 0.612 -9.745 22.960 1.00 93.06 326 HIS A CA 1
ATOM 2440 C C . HIS A 1 326 ? -0.515 -9.995 23.971 1.00 93.06 326 HIS A C 1
ATOM 2442 O O . HIS A 1 326 ? -1.154 -11.040 23.943 1.00 93.06 326 HIS A O 1
ATOM 2448 N N . SER A 1 327 ? -0.779 -9.056 24.886 1.00 93.62 327 SER A N 1
ATOM 2449 C CA . SER A 1 327 ? -1.750 -9.263 25.970 1.00 93.62 327 SER A CA 1
ATOM 2450 C C . SER A 1 327 ? -3.187 -9.394 25.480 1.00 93.62 327 SER A C 1
ATOM 2452 O O . SER A 1 327 ? -4.007 -9.975 26.178 1.00 93.62 327 SER A O 1
ATOM 2454 N N . ASN A 1 328 ? -3.494 -8.827 24.313 1.00 94.94 328 ASN A N 1
ATOM 2455 C CA . ASN A 1 328 ? -4.818 -8.913 23.704 1.00 94.94 328 ASN A CA 1
ATOM 2456 C C . ASN A 1 328 ? -4.906 -10.014 22.637 1.00 94.94 328 ASN A C 1
ATOM 2458 O O . ASN A 1 328 ? -5.928 -10.089 21.965 1.00 94.94 328 ASN A O 1
ATOM 2462 N N . GLY A 1 329 ? -3.857 -10.826 22.445 1.00 94.62 329 GLY A N 1
ATOM 2463 C CA . GLY A 1 329 ? -3.844 -11.880 21.426 1.00 94.62 329 GLY A CA 1
ATOM 2464 C C . GLY A 1 329 ? -4.034 -11.340 20.009 1.00 94.62 329 GLY A C 1
ATOM 2465 O O . GLY A 1 329 ? -4.730 -11.956 19.213 1.00 94.62 329 GLY A O 1
ATOM 2466 N N . VAL A 1 330 ? -3.495 -10.152 19.701 1.00 95.69 330 VAL A N 1
ATOM 2467 C CA . VAL A 1 330 ? -3.574 -9.587 18.347 1.00 95.69 330 VAL A CA 1
ATOM 2468 C C . VAL A 1 330 ? -2.714 -10.435 17.420 1.00 95.69 330 VAL A C 1
ATOM 2470 O O . VAL A 1 330 ? -1.508 -10.576 17.647 1.00 95.69 330 VAL A O 1
ATOM 2473 N N . VAL A 1 331 ? -3.332 -10.950 16.358 1.00 93.38 331 VAL A N 1
ATOM 2474 C CA . VAL A 1 331 ? -2.694 -11.889 15.430 1.00 93.38 331 VAL A CA 1
ATOM 2475 C C . VAL A 1 331 ? -1.423 -11.314 14.813 1.00 93.38 331 VAL A C 1
ATOM 2477 O O . VAL A 1 331 ? -1.257 -10.096 14.683 1.00 93.38 331 VAL A O 1
ATOM 2480 N N . GLY A 1 332 ? -0.504 -12.197 14.424 1.00 91.75 332 GLY A N 1
ATOM 2481 C CA . GLY A 1 332 ? 0.781 -11.820 13.841 1.00 91.75 332 GLY A CA 1
ATOM 2482 C C . GLY A 1 332 ? 0.656 -11.036 12.522 1.00 91.75 332 GLY A C 1
ATOM 2483 O O . GLY A 1 332 ? -0.398 -11.032 11.894 1.00 91.75 332 GLY A O 1
ATOM 2484 N N . PRO A 1 333 ? 1.741 -10.406 12.035 1.00 89.88 333 PRO A N 1
ATOM 2485 C CA . PRO A 1 333 ? 1.701 -9.544 10.850 1.00 89.88 333 PRO A CA 1
ATOM 2486 C C . PRO A 1 333 ? 1.110 -10.187 9.589 1.00 89.88 333 PRO A C 1
ATOM 2488 O O . PRO A 1 333 ? 0.297 -9.563 8.917 1.00 89.88 333 PRO A O 1
ATOM 2491 N N . ALA A 1 334 ? 1.502 -11.422 9.260 1.00 87.19 334 ALA A N 1
ATOM 2492 C CA . ALA A 1 334 ? 0.996 -12.113 8.073 1.00 87.19 334 ALA A CA 1
ATOM 2493 C C . ALA A 1 334 ? -0.512 -12.380 8.184 1.00 87.19 334 ALA A C 1
ATOM 2495 O O . A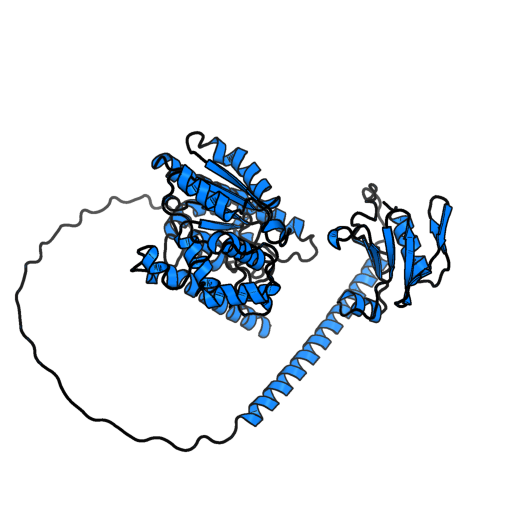LA A 1 334 ? -1.275 -12.036 7.286 1.00 87.19 334 ALA A O 1
ATOM 2496 N N . GLU A 1 335 ? -0.948 -12.910 9.326 1.00 88.50 335 GLU A N 1
ATOM 2497 C CA . GLU A 1 335 ? -2.359 -13.165 9.603 1.00 88.50 335 GLU A CA 1
ATOM 2498 C C . GLU A 1 335 ? -3.178 -11.870 9.699 1.00 88.50 335 GLU A C 1
ATOM 2500 O O . GLU A 1 335 ? -4.327 -11.835 9.271 1.00 88.50 335 GLU A O 1
ATOM 2505 N N . TRP A 1 336 ? -2.578 -10.767 10.151 1.00 93.25 336 TRP A N 1
ATOM 2506 C CA . TRP A 1 336 ? -3.214 -9.453 10.123 1.00 93.25 336 TRP A CA 1
ATOM 2507 C C . TRP A 1 336 ? -3.566 -9.043 8.691 1.00 93.25 336 TRP A C 1
ATOM 2509 O O . TRP A 1 336 ? -4.708 -8.681 8.425 1.00 93.25 336 TRP A O 1
ATOM 2519 N N . PHE A 1 337 ? -2.634 -9.161 7.736 1.00 91.75 337 PHE A N 1
ATOM 2520 C CA . PHE A 1 337 ? -2.940 -8.874 6.328 1.00 91.75 337 PHE A CA 1
ATOM 2521 C C . PHE A 1 337 ? -4.029 -9.796 5.785 1.00 91.75 337 PHE A C 1
ATOM 2523 O O . PHE A 1 337 ? -4.896 -9.330 5.045 1.00 91.75 337 PHE A O 1
ATOM 2530 N N . GLN A 1 338 ? -4.020 -11.069 6.190 1.00 88.31 338 GLN A N 1
ATOM 2531 C CA . GLN A 1 338 ? -5.070 -12.016 5.826 1.00 88.31 338 GLN A CA 1
ATOM 2532 C C . GLN A 1 338 ? -6.430 -11.521 6.303 1.00 88.31 338 GLN A C 1
ATOM 2534 O O . GLN A 1 338 ? -7.362 -11.430 5.507 1.00 88.31 338 GLN A O 1
ATOM 2539 N N . ALA A 1 339 ? -6.529 -11.161 7.578 1.00 91.94 339 ALA A N 1
ATOM 2540 C CA . ALA A 1 339 ? -7.757 -10.681 8.181 1.00 91.94 339 ALA A CA 1
ATOM 2541 C C . ALA A 1 339 ? -8.254 -9.397 7.516 1.00 91.94 339 ALA A C 1
ATOM 2543 O O . ALA A 1 339 ? -9.442 -9.270 7.239 1.00 91.94 339 ALA A O 1
ATOM 2544 N N . ILE A 1 340 ? -7.365 -8.454 7.207 1.00 95.06 340 ILE A N 1
ATOM 2545 C CA . ILE A 1 340 ? -7.741 -7.199 6.546 1.00 95.06 340 ILE A CA 1
ATOM 2546 C C . ILE A 1 340 ? -8.254 -7.444 5.120 1.00 95.06 340 ILE A C 1
ATOM 2548 O O . ILE A 1 340 ? -9.306 -6.919 4.751 1.00 95.06 340 ILE A O 1
ATOM 2552 N N . LEU A 1 341 ? -7.571 -8.286 4.338 1.00 92.94 341 LEU A N 1
ATOM 2553 C CA . LEU A 1 341 ? -8.012 -8.650 2.988 1.00 92.94 341 LEU A CA 1
ATOM 2554 C C . LEU A 1 341 ? -9.344 -9.416 3.030 1.00 92.94 341 LEU A C 1
ATOM 2556 O O . LEU A 1 341 ? -10.257 -9.076 2.283 1.00 92.94 341 LEU A O 1
ATOM 2560 N N . SER A 1 342 ? -9.493 -10.378 3.944 1.00 90.44 342 SER A N 1
ATOM 2561 C CA . SER A 1 342 ? -10.711 -11.199 4.098 1.00 90.44 342 SER A CA 1
ATOM 2562 C C . SER A 1 342 ? -11.927 -10.382 4.532 1.00 90.44 342 SER A C 1
ATOM 2564 O O . SER A 1 342 ? -13.053 -10.689 4.164 1.00 90.44 342 SER A O 1
ATOM 2566 N N . GLN A 1 343 ? -11.714 -9.291 5.268 1.00 94.50 343 GLN A N 1
ATOM 2567 C CA . GLN A 1 343 ? -12.783 -8.365 5.646 1.00 94.50 343 GLN A CA 1
ATOM 2568 C C . GLN A 1 343 ? -13.188 -7.396 4.518 1.00 94.50 343 GLN A C 1
ATOM 2570 O O . GLN A 1 343 ? -14.025 -6.515 4.743 1.00 94.50 343 GLN A O 1
ATOM 2575 N N . GLY A 1 344 ? -12.612 -7.533 3.316 1.00 95.88 344 GLY A N 1
ATOM 2576 C CA . GLY A 1 344 ? -12.946 -6.733 2.138 1.00 95.88 344 GLY A CA 1
ATOM 2577 C C . GLY A 1 344 ? -12.171 -5.418 2.026 1.00 95.88 344 GLY A C 1
ATOM 2578 O O . GLY A 1 344 ? -12.688 -4.454 1.451 1.00 95.88 344 GLY A O 1
ATOM 2579 N N . VAL A 1 345 ? -10.945 -5.343 2.557 1.00 98.06 345 VAL A N 1
ATOM 2580 C CA . VAL A 1 345 ? -10.064 -4.171 2.407 1.00 98.06 345 VAL A CA 1
ATOM 2581 C C . VAL A 1 345 ? -8.961 -4.457 1.387 1.00 98.06 345 VAL A C 1
ATOM 2583 O O . VAL A 1 345 ? -8.030 -5.209 1.660 1.00 98.06 345 VAL A O 1
ATOM 2586 N N . LEU A 1 346 ? -9.025 -3.810 0.223 1.00 98.06 346 LEU A N 1
ATOM 2587 C CA . LEU A 1 346 ? -7.998 -3.910 -0.813 1.00 98.06 346 LEU A CA 1
ATOM 2588 C C . LEU A 1 346 ? -6.803 -3.007 -0.480 1.00 98.06 346 LEU A C 1
ATOM 2590 O O . LEU A 1 346 ? -6.949 -1.787 -0.375 1.00 98.06 346 LEU A O 1
ATOM 2594 N N . LEU A 1 347 ? -5.613 -3.606 -0.375 1.00 97.00 347 LEU A N 1
ATOM 2595 C CA . LEU A 1 347 ? -4.334 -2.921 -0.166 1.00 97.00 347 LEU A CA 1
ATOM 2596 C C . LEU A 1 347 ? -3.412 -3.131 -1.378 1.00 97.00 347 LEU A C 1
ATOM 2598 O O . LEU A 1 347 ? -2.595 -4.052 -1.401 1.00 97.00 347 LEU A O 1
ATOM 2602 N N . MET A 1 348 ? -3.518 -2.265 -2.387 1.00 96.94 348 MET A N 1
ATOM 2603 C CA . MET A 1 348 ? -2.791 -2.387 -3.663 1.00 96.94 348 MET A CA 1
ATOM 2604 C C . MET A 1 348 ? -1.897 -1.167 -3.910 1.00 96.94 348 MET A C 1
ATOM 2606 O O . MET A 1 348 ? -2.212 -0.074 -3.465 1.00 96.94 348 MET A O 1
ATOM 2610 N N . ASN A 1 349 ? -0.761 -1.307 -4.595 1.00 97.44 349 ASN A N 1
ATOM 2611 C CA . ASN A 1 349 ? 0.042 -0.141 -4.989 1.00 97.44 349 ASN A CA 1
ATOM 2612 C C . ASN A 1 349 ? -0.411 0.392 -6.355 1.00 97.44 349 ASN A C 1
ATOM 2614 O O . ASN A 1 349 ? -0.723 -0.397 -7.239 1.00 97.44 349 ASN A O 1
ATOM 2618 N N . ALA A 1 350 ? -0.386 1.713 -6.547 1.00 97.25 350 ALA A N 1
ATOM 2619 C CA . ALA A 1 350 ? -0.700 2.351 -7.824 1.00 97.25 350 ALA A CA 1
ATOM 2620 C C . ALA A 1 350 ? 0.326 2.002 -8.919 1.00 97.25 350 ALA A C 1
ATOM 2622 O O . ALA A 1 350 ? -0.040 1.774 -10.065 1.00 97.25 350 ALA A O 1
ATOM 2623 N N . ALA A 1 351 ? 1.608 1.897 -8.561 1.00 97.44 351 ALA A N 1
ATOM 2624 C CA . ALA A 1 351 ? 2.599 1.169 -9.341 1.00 97.44 351 ALA A CA 1
ATOM 2625 C C . ALA A 1 351 ? 2.719 -0.243 -8.762 1.00 97.44 351 ALA A C 1
ATOM 2627 O O . ALA A 1 351 ? 3.152 -0.399 -7.622 1.00 97.44 351 ALA A O 1
ATOM 2628 N N . CYS A 1 352 ? 2.364 -1.281 -9.521 1.00 97.56 352 CYS A N 1
ATOM 2629 C CA . CYS A 1 352 ? 2.440 -2.660 -9.016 1.00 97.56 352 CYS A CA 1
ATOM 2630 C C . CYS A 1 352 ? 3.866 -3.219 -9.039 1.00 97.56 352 CYS A C 1
ATOM 2632 O O . CYS A 1 352 ? 4.148 -4.211 -8.373 1.00 97.56 352 CYS A O 1
ATOM 2634 N N . THR A 1 353 ? 4.778 -2.573 -9.769 1.00 97.50 353 THR A N 1
ATOM 2635 C CA . THR A 1 353 ? 6.190 -2.950 -9.827 1.00 97.50 353 THR A CA 1
ATOM 2636 C C . THR A 1 353 ? 7.115 -1.757 -9.620 1.00 97.50 353 THR A C 1
ATOM 2638 O O . THR A 1 353 ? 6.691 -0.606 -9.704 1.00 97.50 353 THR A O 1
ATOM 2641 N N . LEU A 1 354 ? 8.389 -2.034 -9.353 1.00 96.06 354 LEU A N 1
ATOM 2642 C CA . LEU A 1 354 ? 9.457 -1.044 -9.286 1.00 96.06 354 LEU A CA 1
ATOM 2643 C C . LEU A 1 354 ? 10.779 -1.683 -9.721 1.00 96.06 354 LEU A C 1
ATOM 2645 O O . LEU A 1 354 ? 11.073 -2.814 -9.341 1.00 96.06 354 LEU A O 1
ATOM 2649 N N . ARG A 1 355 ? 11.596 -0.968 -10.491 1.00 93.62 355 ARG A N 1
ATOM 2650 C CA . ARG A 1 355 ? 12.970 -1.386 -10.810 1.00 93.62 355 ARG A CA 1
ATOM 2651 C C . ARG A 1 355 ? 14.009 -0.631 -9.974 1.00 93.62 355 ARG A C 1
ATOM 2653 O O . ARG A 1 355 ? 13.709 0.438 -9.437 1.00 93.62 355 ARG A O 1
ATOM 2660 N N . PRO A 1 356 ? 15.244 -1.148 -9.844 1.00 87.69 356 PRO A N 1
ATOM 2661 C CA . PRO A 1 356 ? 16.335 -0.402 -9.228 1.00 87.69 356 PRO A CA 1
ATOM 2662 C C . PRO A 1 356 ? 16.622 0.881 -10.009 1.00 87.69 356 PRO A C 1
ATOM 2664 O O . PRO A 1 356 ? 16.529 0.904 -11.235 1.00 87.69 356 PRO A O 1
ATOM 2667 N N . SER A 1 357 ? 17.016 1.949 -9.312 1.00 83.44 357 SER A N 1
ATOM 2668 C CA . SER A 1 357 ? 17.132 3.253 -9.964 1.00 83.44 357 SER A CA 1
ATOM 2669 C C . SER A 1 357 ? 18.366 3.435 -10.844 1.00 83.44 357 SER A C 1
ATOM 2671 O O . SER A 1 357 ? 18.369 4.347 -11.648 1.00 83.44 357 SER A O 1
ATOM 2673 N N . GLU A 1 358 ? 19.407 2.612 -10.699 1.00 80.31 358 GLU A N 1
ATOM 2674 C CA . GLU A 1 358 ? 20.580 2.509 -11.596 1.00 80.31 358 GLU A CA 1
ATOM 2675 C C . GLU A 1 358 ? 21.040 3.805 -12.289 1.00 80.31 358 GLU A C 1
ATOM 2677 O O . GLU A 1 358 ? 21.211 3.874 -13.500 1.00 80.31 358 GLU A O 1
ATOM 2682 N N . GLY A 1 359 ? 21.290 4.850 -11.494 1.00 73.50 359 GLY A N 1
ATOM 2683 C CA . GLY A 1 359 ? 21.794 6.138 -11.992 1.00 73.50 359 GLY A CA 1
ATOM 2684 C C . GLY A 1 359 ? 20.712 7.155 -12.371 1.00 73.50 359 GLY A C 1
ATOM 2685 O O . GLY A 1 359 ? 21.035 8.324 -12.561 1.00 73.50 359 GLY A O 1
ATOM 2686 N N . GLN A 1 360 ? 19.444 6.753 -12.394 1.00 82.06 360 GLN A N 1
ATOM 2687 C CA . GLN A 1 360 ? 18.277 7.628 -12.480 1.00 82.06 360 GLN A CA 1
ATOM 2688 C C . GLN A 1 360 ? 17.802 8.052 -11.089 1.00 82.06 360 GLN A C 1
ATOM 2690 O O . GLN A 1 360 ? 18.094 7.411 -10.065 1.00 82.06 360 GLN A O 1
ATOM 2695 N N . ARG A 1 361 ? 17.051 9.157 -11.035 1.00 84.19 361 ARG A N 1
ATOM 2696 C CA . ARG A 1 361 ? 16.462 9.614 -9.774 1.00 84.19 361 ARG A CA 1
ATOM 2697 C C . ARG A 1 361 ? 15.347 8.649 -9.382 1.00 84.19 361 ARG A C 1
ATOM 2699 O O . ARG A 1 361 ? 14.513 8.295 -10.205 1.00 84.19 361 ARG A O 1
ATOM 2706 N N . ALA A 1 362 ? 15.283 8.269 -8.106 1.00 84.31 362 ALA A N 1
ATOM 2707 C CA . ALA A 1 362 ? 14.273 7.323 -7.622 1.00 84.31 362 ALA A CA 1
ATOM 2708 C C . ALA A 1 362 ? 12.832 7.740 -7.983 1.00 84.31 362 ALA A C 1
ATOM 2710 O O . ALA A 1 362 ? 12.019 6.891 -8.326 1.00 84.31 362 ALA A O 1
ATOM 2711 N N . GLY A 1 363 ? 12.534 9.045 -7.968 1.00 86.50 363 GLY A N 1
ATOM 2712 C CA . GLY A 1 363 ? 11.222 9.564 -8.363 1.00 86.50 363 GLY A CA 1
ATOM 2713 C C . GLY A 1 363 ? 10.885 9.374 -9.846 1.00 86.50 363 GLY A C 1
ATOM 2714 O O . GLY A 1 363 ? 9.727 9.138 -10.162 1.00 86.50 363 GLY A O 1
ATOM 2715 N N . GLU A 1 364 ? 11.873 9.424 -10.747 1.00 88.56 364 GLU A N 1
ATOM 2716 C CA . GLU A 1 364 ? 11.662 9.194 -12.188 1.00 88.56 364 GLU A CA 1
ATOM 2717 C C . GLU A 1 364 ? 11.288 7.735 -12.450 1.00 88.56 364 GLU A C 1
ATOM 2719 O O . GLU A 1 364 ? 10.355 7.451 -13.193 1.00 88.56 364 GLU A O 1
ATOM 2724 N N . VAL A 1 365 ? 11.962 6.814 -11.761 1.00 91.38 365 VAL A N 1
ATOM 2725 C CA . VAL A 1 365 ? 11.699 5.375 -11.861 1.00 91.38 365 VAL A CA 1
ATOM 2726 C C . VAL A 1 365 ? 10.307 5.045 -11.332 1.00 91.38 365 VAL A C 1
ATOM 2728 O O . VAL A 1 365 ? 9.553 4.318 -11.966 1.00 91.38 365 VAL A O 1
ATOM 2731 N N . VAL A 1 366 ? 9.925 5.617 -10.188 1.00 93.25 366 VAL A N 1
ATOM 2732 C CA . VAL A 1 366 ? 8.563 5.451 -9.662 1.00 93.25 366 VAL A CA 1
ATOM 2733 C C . VAL A 1 366 ? 7.533 6.000 -10.652 1.00 93.25 366 VAL A C 1
ATOM 2735 O O . VAL A 1 366 ? 6.519 5.349 -10.886 1.00 93.25 366 VAL A O 1
ATOM 2738 N N . GLN A 1 367 ? 7.795 7.156 -11.267 1.00 94.00 367 GLN A N 1
ATOM 2739 C CA . GLN A 1 367 ? 6.877 7.767 -12.226 1.00 94.00 367 GLN A CA 1
ATOM 2740 C C . GLN A 1 367 ? 6.687 6.921 -13.492 1.00 94.00 367 GLN A C 1
ATOM 2742 O O . GLN A 1 367 ? 5.559 6.781 -13.955 1.00 94.00 367 GLN A O 1
ATOM 2747 N N . GLU A 1 368 ? 7.756 6.334 -14.029 1.00 95.44 368 GLU A N 1
ATOM 2748 C CA . GLU A 1 368 ? 7.696 5.409 -15.169 1.00 95.44 368 GLU A CA 1
ATOM 2749 C C . GLU A 1 368 ? 6.759 4.229 -14.881 1.00 95.44 368 GLU A C 1
ATOM 2751 O O . GLU A 1 368 ? 5.849 3.943 -15.659 1.00 95.44 368 GLU A O 1
ATOM 2756 N N . HIS A 1 369 ? 6.929 3.592 -13.721 1.00 97.19 369 HIS A N 1
ATOM 2757 C CA . HIS A 1 369 ? 6.074 2.482 -13.317 1.00 97.19 369 HIS A CA 1
ATOM 2758 C C . HIS A 1 369 ? 4.633 2.935 -13.021 1.00 97.19 369 HIS A C 1
ATOM 2760 O O . HIS A 1 369 ? 3.698 2.216 -13.358 1.00 97.19 369 HIS A O 1
ATOM 2766 N N . LEU A 1 370 ? 4.421 4.121 -12.438 1.00 96.81 370 LEU A N 1
ATOM 2767 C CA . LEU A 1 370 ? 3.073 4.671 -12.234 1.00 96.81 370 LEU A CA 1
ATOM 2768 C C . LEU A 1 370 ? 2.331 4.876 -13.559 1.00 96.81 370 LEU A C 1
ATOM 2770 O O . LEU A 1 370 ? 1.148 4.562 -13.636 1.00 96.81 370 LEU A O 1
ATOM 2774 N N . ILE A 1 371 ? 3.017 5.375 -14.592 1.00 96.88 371 ILE A N 1
ATOM 2775 C CA . ILE A 1 371 ? 2.426 5.578 -15.922 1.00 96.88 371 ILE A CA 1
ATOM 2776 C C . ILE A 1 371 ? 2.015 4.234 -16.530 1.00 96.88 371 ILE A C 1
ATOM 2778 O O . ILE A 1 371 ? 0.875 4.099 -16.966 1.00 96.88 371 ILE A O 1
ATOM 2782 N N . PHE A 1 372 ? 2.907 3.238 -16.509 1.00 97.94 372 PHE A N 1
ATOM 2783 C CA . PHE A 1 372 ? 2.610 1.902 -17.036 1.00 97.94 372 PHE A CA 1
ATOM 2784 C C . PHE A 1 372 ? 1.428 1.234 -16.315 1.00 97.94 372 PHE A C 1
ATOM 2786 O O . PHE A 1 372 ? 0.547 0.658 -16.943 1.00 97.94 372 PHE A O 1
ATOM 2793 N N . TRP A 1 373 ? 1.373 1.316 -14.984 1.00 98.44 373 TRP A N 1
ATOM 2794 C CA . TRP A 1 373 ? 0.316 0.651 -14.217 1.00 98.44 373 TRP A CA 1
ATOM 2795 C C . TRP A 1 373 ? -1.013 1.415 -14.203 1.00 98.44 373 TRP A C 1
ATOM 2797 O O . TRP A 1 373 ? -2.027 0.856 -13.787 1.00 98.44 373 TRP A O 1
ATOM 2807 N N . GLN A 1 374 ? -1.057 2.659 -14.684 1.00 98.31 374 GLN A N 1
ATOM 2808 C CA . GLN A 1 374 ? -2.263 3.483 -14.624 1.00 98.31 374 GLN A CA 1
ATOM 2809 C C . GLN A 1 374 ? -3.493 2.833 -15.294 1.00 98.31 374 GLN A C 1
ATOM 2811 O O . GLN A 1 374 ? -4.540 2.810 -14.640 1.00 98.31 374 GLN A O 1
ATOM 2816 N N . PRO A 1 375 ? -3.424 2.266 -16.520 1.00 98.50 375 PRO A N 1
ATOM 2817 C CA . PRO A 1 375 ? -4.576 1.595 -17.132 1.00 98.50 375 PRO A CA 1
ATOM 2818 C C . PRO A 1 375 ? -5.076 0.402 -16.307 1.00 98.50 375 PRO A C 1
ATOM 2820 O O . PRO A 1 375 ? -6.279 0.188 -16.187 1.00 98.50 375 PRO A O 1
ATOM 2823 N N . VAL A 1 376 ? -4.167 -0.334 -15.661 1.00 98.56 376 VAL A N 1
ATOM 2824 C CA . VAL A 1 376 ? -4.505 -1.470 -14.788 1.00 98.56 376 VAL A CA 1
ATOM 2825 C C . VAL A 1 376 ? -5.249 -0.993 -13.542 1.00 98.56 376 VAL A C 1
ATOM 2827 O O . VAL A 1 376 ? -6.281 -1.558 -13.192 1.00 98.56 376 VAL A O 1
ATOM 2830 N N . ILE A 1 377 ? -4.782 0.077 -12.893 1.00 98.44 377 ILE A N 1
ATOM 2831 C CA . ILE A 1 377 ? -5.470 0.660 -11.728 1.00 98.44 377 ILE A CA 1
ATOM 2832 C C . ILE A 1 377 ? -6.859 1.183 -12.109 1.00 98.44 377 ILE A C 1
ATOM 2834 O O . ILE A 1 377 ? -7.813 1.010 -11.347 1.00 98.44 377 ILE A O 1
ATOM 2838 N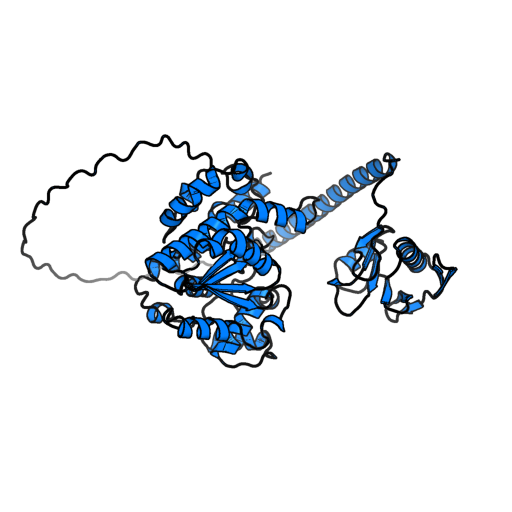 N . GLN A 1 378 ? -6.996 1.780 -13.296 1.00 98.69 378 GLN A N 1
ATOM 2839 C CA . GLN A 1 378 ? -8.294 2.203 -13.820 1.00 98.69 378 GLN A CA 1
ATOM 2840 C C . GLN A 1 378 ? -9.231 1.012 -14.052 1.00 98.69 378 GLN A C 1
ATOM 2842 O O . GLN A 1 378 ? -10.403 1.096 -13.686 1.00 98.69 378 GLN A O 1
ATOM 2847 N N . ALA A 1 379 ? -8.727 -0.097 -14.600 1.00 98.81 379 ALA A N 1
ATOM 2848 C CA . ALA A 1 379 ? -9.504 -1.314 -14.823 1.00 98.81 379 ALA A CA 1
ATOM 2849 C C . ALA A 1 379 ? -9.959 -1.964 -13.508 1.00 98.81 379 ALA A C 1
ATOM 2851 O O . ALA A 1 379 ? -11.130 -2.310 -13.372 1.00 98.81 379 ALA A O 1
ATOM 2852 N N . VAL A 1 380 ? -9.078 -2.041 -12.501 1.00 98.75 380 VAL A N 1
ATOM 2853 C CA . VAL A 1 380 ? -9.439 -2.531 -11.158 1.00 98.75 380 VAL A CA 1
ATOM 2854 C C . VAL A 1 380 ? -10.545 -1.675 -10.543 1.00 98.75 380 VAL A C 1
ATOM 2856 O O . VAL A 1 380 ? -11.551 -2.208 -10.078 1.00 98.75 380 VAL A O 1
ATOM 2859 N N . ALA A 1 381 ? -10.382 -0.349 -10.549 1.00 98.75 381 ALA A N 1
ATOM 2860 C CA . ALA A 1 381 ? -11.383 0.555 -9.991 1.00 98.75 381 ALA A CA 1
ATOM 2861 C C . ALA A 1 381 ? -12.714 0.484 -10.760 1.00 98.75 381 ALA A C 1
ATOM 2863 O O . ALA A 1 381 ? -13.768 0.470 -10.130 1.00 98.75 381 ALA A O 1
ATOM 2864 N N . SER A 1 382 ? -12.671 0.392 -12.094 1.00 98.75 382 SER A N 1
ATOM 2865 C CA . SER A 1 382 ? -13.873 0.275 -12.932 1.00 98.75 382 SER A CA 1
ATOM 2866 C C . SER A 1 382 ? -14.623 -1.019 -12.637 1.00 98.75 382 SER A C 1
ATOM 2868 O O . SER A 1 382 ? -15.802 -0.954 -12.322 1.00 98.75 382 SER A O 1
ATOM 2870 N N . ALA A 1 383 ? -13.938 -2.166 -12.597 1.00 98.81 383 ALA A N 1
ATOM 2871 C CA . ALA A 1 383 ? -14.572 -3.449 -12.291 1.00 98.81 383 ALA A CA 1
ATOM 2872 C C . ALA A 1 383 ? -15.256 -3.461 -10.910 1.00 98.81 383 ALA A C 1
ATOM 2874 O O . ALA A 1 383 ? -16.342 -4.013 -10.749 1.00 98.81 383 ALA A O 1
ATOM 2875 N N . ILE A 1 384 ? -14.649 -2.823 -9.900 1.00 98.81 384 ILE A N 1
ATOM 2876 C CA . ILE A 1 384 ? -15.265 -2.684 -8.570 1.00 98.81 384 ILE A CA 1
ATOM 2877 C C . ILE A 1 384 ? -16.524 -1.813 -8.641 1.00 98.81 384 ILE A C 1
ATOM 2879 O O . ILE A 1 384 ? -17.543 -2.157 -8.040 1.00 98.81 384 ILE A O 1
ATOM 2883 N N . LEU A 1 385 ? -16.467 -0.686 -9.352 1.00 98.75 385 LEU A N 1
ATOM 2884 C CA . LEU A 1 385 ? -17.598 0.236 -9.466 1.00 98.75 385 LEU A CA 1
ATOM 2885 C C . LEU A 1 385 ? -18.732 -0.320 -10.327 1.00 98.75 385 LEU A C 1
ATOM 2887 O O . LEU A 1 385 ? -19.888 -0.090 -9.990 1.00 98.75 385 LEU A O 1
ATOM 2891 N N . GLU A 1 386 ? -18.429 -1.092 -11.368 1.00 98.56 386 GLU A N 1
ATOM 2892 C CA . GLU A 1 386 ? -19.421 -1.817 -12.168 1.00 98.56 386 GLU A CA 1
ATOM 2893 C C . GLU A 1 386 ? -20.231 -2.768 -11.286 1.00 98.56 386 GLU A C 1
ATOM 2895 O O . GLU A 1 386 ? -21.461 -2.735 -11.300 1.00 98.56 386 GLU A O 1
ATOM 2900 N N . GLU A 1 387 ? -19.561 -3.565 -10.450 1.00 98.31 387 GLU A N 1
ATOM 2901 C CA . GLU A 1 387 ? -20.250 -4.445 -9.502 1.00 98.31 387 GLU A CA 1
ATOM 2902 C C . GLU A 1 387 ? -21.025 -3.658 -8.439 1.00 98.31 387 GLU A C 1
ATOM 2904 O O . GLU A 1 387 ? -22.142 -4.036 -8.073 1.00 98.31 387 GLU A O 1
ATOM 2909 N N . CYS A 1 388 ? -20.493 -2.525 -7.974 1.00 98.38 388 CYS A N 1
ATOM 2910 C CA . CYS A 1 388 ? -21.224 -1.628 -7.077 1.00 98.38 388 CYS A CA 1
ATOM 2911 C C . CYS A 1 388 ? -22.489 -1.061 -7.737 1.00 98.38 388 CYS A C 1
ATOM 2913 O O . CYS A 1 388 ? -23.532 -1.011 -7.092 1.00 98.38 388 CYS A O 1
ATOM 2915 N N . GLN A 1 389 ? -22.435 -0.684 -9.016 1.00 98.00 389 GLN A N 1
ATOM 2916 C CA . GLN A 1 389 ? -23.588 -0.172 -9.757 1.00 98.00 389 GLN A CA 1
ATOM 2917 C C . GLN A 1 389 ? -24.655 -1.255 -9.936 1.00 98.00 389 GLN A C 1
ATOM 2919 O O . GLN A 1 389 ? -25.814 -1.029 -9.584 1.00 98.00 389 GLN A O 1
ATOM 2924 N N . LYS A 1 390 ? -24.258 -2.451 -10.396 1.00 97.94 390 LYS A N 1
ATOM 2925 C CA . LYS A 1 390 ? -25.162 -3.603 -10.576 1.00 97.94 390 LYS A CA 1
ATOM 2926 C C . LYS A 1 390 ? -25.880 -3.973 -9.278 1.00 97.94 390 LYS A C 1
ATOM 2928 O O . LYS A 1 390 ? -27.084 -4.212 -9.279 1.00 97.94 390 LYS A O 1
ATOM 2933 N N . SER A 1 391 ? -25.149 -3.979 -8.164 1.00 96.44 391 SER A N 1
ATOM 2934 C CA . SER A 1 391 ? -25.678 -4.341 -6.840 1.00 96.44 391 SER A CA 1
ATOM 2935 C C . SER A 1 391 ? -26.257 -3.162 -6.048 1.00 96.44 391 SER A C 1
ATOM 2937 O O . SER A 1 391 ? -26.701 -3.350 -4.916 1.00 96.44 391 SER A O 1
ATOM 2939 N N . LYS A 1 392 ? -26.252 -1.942 -6.610 1.00 96.88 392 LYS A N 1
ATOM 2940 C CA . LYS A 1 392 ? -26.621 -0.689 -5.919 1.00 96.88 392 LYS A CA 1
ATOM 2941 C C . LYS A 1 392 ? -25.891 -0.507 -4.577 1.00 96.88 392 LYS A C 1
ATOM 2943 O O . LYS A 1 392 ? -26.430 0.055 -3.620 1.00 96.88 392 LYS A O 1
ATOM 2948 N N . ARG A 1 393 ? -24.653 -0.997 -4.498 1.00 96.56 393 ARG A N 1
ATOM 2949 C CA . ARG A 1 393 ? -23.797 -0.956 -3.313 1.00 96.56 393 ARG A CA 1
ATOM 2950 C C . ARG A 1 393 ? -22.912 0.288 -3.337 1.00 96.56 393 ARG A C 1
ATOM 2952 O O . ARG A 1 393 ? -22.513 0.782 -4.385 1.00 96.56 393 ARG A O 1
ATOM 2959 N N . SER A 1 394 ? -22.590 0.802 -2.154 1.00 98.12 394 SER A N 1
ATOM 2960 C CA . SER A 1 394 ? -21.599 1.874 -1.994 1.00 98.12 394 SER A CA 1
ATOM 2961 C C . SER A 1 394 ? -20.174 1.313 -1.867 1.00 98.12 394 SER A C 1
ATOM 2963 O O . SER A 1 394 ? -19.969 0.118 -1.646 1.00 98.12 394 SER A O 1
ATOM 2965 N N . ILE A 1 395 ? -19.167 2.178 -1.942 1.00 98.69 395 ILE A N 1
ATOM 2966 C CA . ILE A 1 395 ? -17.758 1.793 -1.763 1.00 98.69 395 ILE A CA 1
ATOM 2967 C C . ILE A 1 395 ? -16.992 2.910 -1.053 1.00 98.69 395 ILE A C 1
ATOM 2969 O O . ILE A 1 395 ? -17.316 4.093 -1.197 1.00 98.69 395 ILE A O 1
ATOM 2973 N N . ILE A 1 396 ? -15.970 2.544 -0.280 1.00 98.88 396 ILE A N 1
ATOM 2974 C CA . ILE A 1 396 ? -15.066 3.497 0.368 1.00 98.88 396 ILE A CA 1
ATOM 2975 C C . ILE A 1 396 ? -13.709 3.464 -0.333 1.00 98.88 396 ILE A C 1
ATOM 2977 O O . ILE A 1 396 ? -13.123 2.399 -0.504 1.00 98.88 396 ILE A O 1
ATOM 2981 N N . PHE A 1 397 ? -13.169 4.635 -0.664 1.00 98.75 397 PHE A N 1
ATOM 2982 C CA . PHE A 1 397 ? -11.770 4.786 -1.056 1.00 98.75 397 PHE A CA 1
ATOM 2983 C C . PHE A 1 397 ? -11.010 5.593 -0.002 1.00 98.75 397 PHE A C 1
ATOM 2985 O O . PHE A 1 397 ? -11.363 6.741 0.290 1.00 98.75 397 PHE A O 1
ATOM 2992 N N . ALA A 1 398 ? -9.956 4.997 0.549 1.00 98.38 398 ALA A N 1
ATOM 2993 C CA . ALA A 1 398 ? -9.082 5.597 1.546 1.00 98.38 398 ALA A CA 1
ATOM 2994 C C . ALA A 1 398 ? -7.771 6.080 0.899 1.00 98.38 398 ALA A C 1
ATOM 2996 O O . ALA A 1 398 ? -7.040 5.309 0.280 1.00 98.38 398 ALA A O 1
ATOM 2997 N N . TRP A 1 399 ? -7.462 7.368 1.053 1.00 97.81 399 TRP A N 1
ATOM 2998 C CA . TRP A 1 399 ? -6.344 8.040 0.388 1.00 97.81 399 TRP A CA 1
ATOM 2999 C C . TRP A 1 399 ? -5.312 8.508 1.415 1.00 97.81 399 TRP A C 1
ATOM 3001 O O . TRP A 1 399 ? -5.473 9.549 2.055 1.00 97.81 399 TRP A O 1
ATOM 3011 N N . TRP A 1 400 ? -4.241 7.735 1.600 1.00 95.75 400 TRP A N 1
ATOM 3012 C CA . TRP A 1 400 ? -3.199 8.021 2.588 1.00 95.75 400 TRP A CA 1
ATOM 3013 C C . TRP A 1 400 ? -2.029 8.835 2.009 1.00 95.75 400 TRP A C 1
ATOM 3015 O O . TRP A 1 400 ? -0.960 8.330 1.646 1.00 95.75 400 TRP A O 1
ATOM 3025 N N . GLY A 1 401 ? -2.223 10.152 1.990 1.00 94.25 401 GLY A N 1
ATOM 3026 C CA . GLY A 1 401 ? -1.241 11.172 1.633 1.00 94.25 401 GLY A CA 1
ATOM 3027 C C . GLY A 1 401 ? -1.131 11.492 0.144 1.00 94.25 401 GLY A C 1
ATOM 3028 O O . GLY A 1 401 ? -1.846 10.947 -0.694 1.00 94.25 401 GLY A O 1
ATOM 3029 N N . ALA A 1 402 ? -0.211 12.404 -0.181 1.00 93.00 402 ALA A N 1
ATOM 3030 C CA . ALA A 1 402 ? -0.184 13.107 -1.466 1.00 93.00 402 ALA A CA 1
ATOM 3031 C C . ALA A 1 402 ? -0.142 12.194 -2.704 1.00 93.00 402 ALA A C 1
ATOM 3033 O O . ALA A 1 402 ? -0.811 12.483 -3.689 1.00 93.00 402 ALA A O 1
ATOM 3034 N N . GLU A 1 403 ? 0.605 11.091 -2.660 1.00 91.44 403 GLU A N 1
ATOM 3035 C CA . GLU A 1 403 ? 0.723 10.170 -3.801 1.00 91.44 403 GLU A CA 1
ATOM 3036 C C . GLU A 1 403 ? -0.587 9.418 -4.082 1.00 91.44 403 GLU A C 1
ATOM 3038 O O . GLU A 1 403 ? -1.013 9.315 -5.232 1.00 91.44 403 GLU A O 1
ATOM 3043 N N . SER A 1 404 ? -1.298 8.985 -3.038 1.00 94.75 404 SER A N 1
ATOM 3044 C CA . SER A 1 404 ? -2.630 8.386 -3.199 1.00 94.75 404 SER A CA 1
ATOM 3045 C C . SER A 1 404 ? -3.647 9.405 -3.738 1.00 94.75 404 SER A C 1
ATOM 3047 O O . SER A 1 404 ? -4.462 9.072 -4.592 1.00 94.75 404 SER A O 1
ATOM 3049 N N . LEU A 1 405 ? -3.538 10.683 -3.344 1.00 96.38 405 LEU A N 1
ATOM 3050 C CA . LEU A 1 405 ? -4.393 11.758 -3.860 1.00 96.38 405 LEU A CA 1
ATOM 3051 C C . LEU A 1 405 ? -4.121 12.078 -5.334 1.00 96.38 405 LEU A C 1
ATOM 3053 O O . LEU A 1 405 ? -5.035 12.488 -6.047 1.00 96.38 405 LEU A O 1
ATOM 3057 N N . LYS A 1 406 ? -2.893 11.877 -5.830 1.00 95.62 406 LYS A N 1
ATOM 3058 C CA . LYS A 1 406 ? -2.627 11.948 -7.277 1.00 95.62 406 LYS A CA 1
ATOM 3059 C C . LYS A 1 406 ? -3.374 10.841 -8.020 1.00 95.62 406 LYS A C 1
ATOM 3061 O O . LYS A 1 406 ? -3.996 11.126 -9.037 1.00 95.62 406 LYS A O 1
ATOM 3066 N N . THR A 1 407 ? -3.370 9.623 -7.473 1.00 96.69 407 THR A N 1
ATOM 3067 C CA . THR A 1 407 ? -4.139 8.491 -8.020 1.00 96.69 407 THR A CA 1
ATOM 3068 C C . THR A 1 407 ? -5.636 8.804 -8.026 1.00 96.69 407 THR A C 1
ATOM 3070 O O . THR A 1 407 ? -6.279 8.656 -9.062 1.00 96.69 407 THR A O 1
ATOM 3073 N N . LYS A 1 408 ? -6.170 9.353 -6.923 1.00 97.88 408 LYS A N 1
ATOM 3074 C CA . LYS A 1 408 ? -7.556 9.843 -6.845 1.00 97.88 408 LYS A CA 1
ATOM 3075 C C . LYS A 1 408 ? -7.885 10.803 -7.990 1.00 97.88 408 LYS A C 1
ATOM 3077 O O . LYS A 1 408 ? -8.827 10.547 -8.720 1.00 97.88 408 LYS A O 1
ATOM 3082 N N . ARG A 1 409 ? -7.073 11.844 -8.218 1.00 97.50 409 ARG A N 1
ATOM 3083 C CA . ARG A 1 409 ? -7.313 12.836 -9.290 1.00 97.50 409 ARG A CA 1
ATOM 3084 C C . ARG A 1 409 ? -7.365 12.221 -10.688 1.00 97.50 409 ARG A C 1
ATOM 3086 O O . ARG A 1 409 ? -8.070 12.737 -11.551 1.00 97.50 409 ARG A O 1
ATOM 3093 N N . VAL A 1 410 ? -6.580 11.173 -10.935 1.00 96.88 410 VAL A N 1
ATOM 3094 C CA . VAL A 1 410 ? -6.637 10.433 -12.202 1.00 96.88 410 VAL A CA 1
ATOM 3095 C C . VAL A 1 410 ? -7.955 9.669 -12.292 1.00 96.88 410 VAL A C 1
ATOM 3097 O O . VAL A 1 410 ? -8.649 9.779 -13.302 1.00 96.88 410 VAL A O 1
ATOM 3100 N N . LEU A 1 411 ? -8.329 8.939 -11.240 1.00 98.25 411 LEU A N 1
ATOM 3101 C CA . LEU A 1 411 ? -9.566 8.158 -11.200 1.00 98.25 411 LEU A CA 1
ATOM 3102 C C . LEU A 1 411 ? -10.825 9.036 -11.239 1.00 98.25 411 LEU A C 1
ATOM 3104 O O . LEU A 1 411 ? -11.765 8.673 -11.937 1.00 98.25 411 LEU A O 1
ATOM 3108 N N . ASP A 1 412 ? -10.817 10.217 -10.615 1.00 97.56 412 ASP A N 1
ATOM 3109 C CA . ASP A 1 412 ? -11.893 11.219 -10.698 1.00 97.56 412 ASP A CA 1
ATOM 3110 C C . ASP A 1 412 ? -12.230 11.538 -12.161 1.00 97.56 412 ASP A C 1
ATOM 3112 O O . ASP A 1 412 ? -13.394 11.551 -12.552 1.00 97.56 412 ASP A O 1
ATOM 3116 N N . LYS A 1 413 ? -11.199 11.727 -12.993 1.00 96.44 413 LYS A N 1
ATOM 3117 C CA . LYS A 1 413 ? -11.347 12.114 -14.404 1.00 96.44 413 LYS A CA 1
ATOM 3118 C C . LYS A 1 413 ? -11.638 10.951 -15.348 1.00 96.44 413 LYS A C 1
ATOM 3120 O O . LYS A 1 413 ? -12.165 11.175 -16.429 1.00 96.44 413 LYS A O 1
ATOM 3125 N N . THR A 1 414 ? -11.219 9.738 -14.993 1.00 96.62 414 THR A N 1
ATOM 3126 C CA . THR A 1 414 ? -11.167 8.605 -15.941 1.00 96.62 414 THR A CA 1
ATOM 3127 C C . THR A 1 414 ? -12.123 7.472 -15.602 1.00 96.62 414 THR A C 1
ATOM 3129 O O . THR A 1 414 ? -12.530 6.736 -16.502 1.00 96.62 414 THR A O 1
ATOM 3132 N N . VAL A 1 415 ? -12.484 7.332 -14.325 1.00 98.31 415 VAL A N 1
ATOM 3133 C CA . VAL A 1 415 ? -13.252 6.203 -13.802 1.00 98.31 415 VAL A CA 1
ATOM 3134 C C . VAL A 1 415 ? -14.484 6.686 -13.045 1.00 98.31 415 VAL A C 1
ATOM 3136 O O . VAL A 1 415 ? -15.586 6.396 -13.489 1.00 98.31 415 VAL A O 1
ATOM 3139 N N . PHE A 1 416 ? -14.347 7.461 -11.963 1.00 98.00 416 PHE A N 1
ATOM 3140 C CA . PHE A 1 416 ? -15.497 7.840 -11.126 1.00 98.00 416 PHE A CA 1
ATOM 3141 C C . PHE A 1 416 ? -16.566 8.618 -11.905 1.00 98.00 416 PHE A C 1
ATOM 3143 O O . PHE A 1 416 ? -17.751 8.369 -11.716 1.00 98.00 416 PHE A O 1
ATOM 3150 N N . ALA A 1 417 ? -16.164 9.469 -12.856 1.00 96.25 417 ALA A N 1
ATOM 3151 C CA . ALA A 1 417 ? -17.091 10.178 -13.742 1.00 96.25 417 ALA A CA 1
ATOM 3152 C C . ALA A 1 417 ? -17.982 9.255 -14.604 1.00 96.25 417 ALA A C 1
ATOM 3154 O O . ALA A 1 417 ? -19.042 9.685 -15.048 1.00 96.25 417 ALA A O 1
ATOM 3155 N N . LYS A 1 418 ? -17.577 7.998 -14.837 1.00 98.00 418 LYS A N 1
ATOM 3156 C CA . LYS A 1 418 ? -18.361 7.001 -15.590 1.00 98.00 418 LYS A CA 1
ATOM 3157 C C . LYS A 1 418 ? -19.417 6.296 -14.734 1.00 98.00 418 LYS A C 1
ATOM 3159 O O . LYS A 1 418 ? -20.294 5.643 -15.286 1.00 98.00 418 LYS A O 1
ATOM 3164 N N . PHE A 1 419 ? -19.345 6.434 -13.409 1.00 97.81 419 PHE A N 1
ATOM 3165 C CA . PHE A 1 419 ? -20.240 5.775 -12.455 1.00 97.81 419 PHE A CA 1
ATOM 3166 C C . PHE A 1 419 ? -20.918 6.798 -11.527 1.00 97.81 419 PHE A C 1
ATOM 3168 O O . PHE A 1 419 ? -20.773 6.697 -10.306 1.00 97.81 419 PHE A O 1
ATOM 3175 N N . PRO A 1 420 ? -21.653 7.792 -12.069 1.00 95.75 420 PRO A N 1
ATOM 3176 C CA . PRO A 1 420 ? -22.245 8.866 -11.267 1.00 95.75 420 PRO A CA 1
ATOM 3177 C C . PRO A 1 420 ? -23.269 8.360 -10.239 1.00 95.75 420 PRO A C 1
ATOM 3179 O O . PRO A 1 420 ? -23.438 8.978 -9.190 1.00 95.75 420 PRO A O 1
ATOM 3182 N N . ASP A 1 421 ? -23.905 7.216 -10.506 1.00 95.88 421 ASP A N 1
ATOM 3183 C CA . ASP A 1 421 ? -24.915 6.618 -9.624 1.00 95.88 421 ASP A CA 1
ATOM 3184 C C . ASP A 1 421 ? -24.312 5.795 -8.476 1.00 95.88 421 ASP A C 1
ATOM 3186 O O . ASP A 1 421 ? -25.012 5.416 -7.532 1.00 95.88 421 ASP A O 1
ATOM 3190 N N . VAL A 1 422 ? -23.009 5.494 -8.529 1.00 98.00 422 VAL A N 1
ATOM 3191 C CA . VAL A 1 422 ? -22.340 4.743 -7.465 1.00 98.00 422 VAL A CA 1
ATOM 3192 C C . VAL A 1 422 ? -21.941 5.701 -6.354 1.00 98.00 422 VAL A C 1
ATOM 3194 O O . VAL A 1 422 ? -21.123 6.603 -6.526 1.00 98.00 422 VAL A O 1
ATOM 3197 N N . LYS A 1 423 ? -22.473 5.469 -5.153 1.00 97.81 423 LYS A N 1
ATOM 3198 C CA . LYS A 1 423 ? -22.108 6.255 -3.975 1.00 97.81 423 LYS A CA 1
ATOM 3199 C C . LYS A 1 423 ? -20.700 5.886 -3.498 1.00 97.81 423 LYS A C 1
ATOM 3201 O O . LYS A 1 423 ? -20.500 4.901 -2.782 1.00 97.81 423 LYS A O 1
ATOM 3206 N N . VAL A 1 424 ? -19.727 6.719 -3.862 1.00 98.38 424 VAL A N 1
ATOM 3207 C CA . VAL A 1 424 ? -18.328 6.600 -3.433 1.00 98.38 424 VAL A CA 1
ATOM 3208 C C . VAL A 1 424 ? -18.052 7.521 -2.241 1.00 98.38 424 VAL A C 1
ATOM 3210 O O . VAL A 1 424 ? -18.222 8.738 -2.317 1.00 98.38 424 VAL A O 1
ATOM 3213 N N . ARG A 1 425 ? -17.584 6.959 -1.121 1.00 98.62 425 ARG A N 1
ATOM 3214 C CA . ARG A 1 425 ? -17.073 7.741 0.016 1.00 98.62 425 ARG A CA 1
ATOM 3215 C C . ARG A 1 425 ? -15.554 7.825 -0.055 1.00 98.62 425 ARG A C 1
ATOM 3217 O O . ARG A 1 425 ? -14.862 6.827 0.116 1.00 98.62 425 ARG A O 1
ATOM 3224 N N . HIS A 1 426 ? -15.034 9.036 -0.223 1.00 98.44 426 HIS A N 1
ATOM 3225 C CA . HIS A 1 426 ? -13.599 9.300 -0.148 1.00 98.44 426 HIS A CA 1
ATOM 3226 C C . HIS A 1 426 ? -13.206 9.679 1.283 1.00 98.44 426 HIS A C 1
ATOM 3228 O O . HIS A 1 426 ? -13.819 10.565 1.877 1.00 98.44 426 HIS A O 1
ATOM 3234 N N . ILE A 1 427 ? -12.179 9.024 1.824 1.00 98.44 427 ILE A N 1
ATOM 3235 C CA . ILE A 1 427 ? -11.600 9.342 3.132 1.00 98.44 427 ILE A CA 1
ATOM 3236 C C . ILE A 1 427 ? -10.123 9.653 2.929 1.00 98.44 427 ILE A C 1
ATOM 3238 O O . ILE A 1 427 ? -9.334 8.779 2.583 1.00 98.44 427 ILE A O 1
ATOM 3242 N N . GLU A 1 428 ? -9.746 10.909 3.121 1.00 97.69 428 GLU A N 1
ATOM 3243 C CA . GLU A 1 428 ? -8.363 11.360 2.982 1.00 97.69 428 GLU A CA 1
ATOM 3244 C C . GLU A 1 428 ? -7.674 11.351 4.346 1.00 97.69 428 GLU A C 1
ATOM 3246 O O . GLU A 1 428 ? -8.257 11.757 5.350 1.00 97.69 428 GLU A O 1
ATOM 3251 N N . HIS A 1 429 ? -6.427 10.885 4.390 1.00 97.19 429 HIS A N 1
ATOM 3252 C CA . HIS A 1 429 ? -5.639 10.854 5.618 1.00 97.19 429 HIS A CA 1
ATOM 3253 C C . HIS A 1 429 ? -4.156 11.077 5.353 1.00 97.19 429 HIS A C 1
ATOM 3255 O O . HIS A 1 429 ? -3.681 11.082 4.216 1.00 97.19 429 HIS A O 1
ATOM 3261 N N . LYS A 1 430 ? -3.388 11.257 6.425 1.00 95.62 430 LYS A N 1
ATOM 3262 C CA . LYS A 1 430 ? -1.930 11.409 6.353 1.00 95.62 430 LYS A CA 1
ATOM 3263 C C . LYS A 1 430 ? -1.271 10.117 5.856 1.00 95.62 430 LYS A C 1
ATOM 3265 O O . LYS A 1 430 ? -1.818 9.030 5.987 1.00 95.62 430 LYS A O 1
ATOM 3270 N N . ASN A 1 431 ? -0.067 10.229 5.294 1.00 92.56 431 ASN A N 1
ATOM 3271 C CA . ASN A 1 431 ? 0.706 9.060 4.869 1.00 92.56 431 ASN A CA 1
ATOM 3272 C C . ASN A 1 431 ? 1.411 8.409 6.079 1.00 92.56 431 ASN A C 1
ATOM 3274 O O . ASN A 1 431 ? 2.199 9.096 6.738 1.00 92.56 431 ASN A O 1
ATOM 3278 N N . PRO A 1 432 ? 1.216 7.105 6.347 1.00 91.88 432 PRO A N 1
ATOM 3279 C CA . PRO A 1 432 ? 1.809 6.435 7.508 1.00 91.88 432 PRO A CA 1
ATOM 3280 C C . PRO A 1 432 ? 3.338 6.312 7.435 1.00 91.88 432 PRO A C 1
ATOM 3282 O O . PRO A 1 432 ? 3.993 6.256 8.469 1.00 91.88 432 PRO A O 1
ATOM 3285 N N . ALA A 1 433 ? 3.934 6.294 6.238 1.00 88.12 433 ALA A N 1
ATOM 3286 C CA . ALA A 1 433 ? 5.385 6.228 6.051 1.00 88.12 433 ALA A CA 1
ATOM 3287 C C . ALA A 1 433 ? 6.067 7.598 6.207 1.00 88.12 433 ALA A C 1
ATOM 3289 O O . ALA A 1 433 ? 7.145 7.687 6.792 1.00 88.12 433 ALA A O 1
ATOM 3290 N N . ALA A 1 434 ? 5.450 8.660 5.675 1.00 87.81 434 ALA A N 1
ATOM 3291 C CA . ALA A 1 434 ? 6.063 9.989 5.602 1.00 87.81 434 ALA A CA 1
ATOM 3292 C C . ALA A 1 434 ? 5.762 10.878 6.819 1.00 87.81 434 ALA A C 1
ATOM 3294 O O . ALA A 1 434 ? 6.583 11.721 7.178 1.00 87.81 434 ALA A O 1
ATOM 3295 N N . MET A 1 435 ? 4.598 10.700 7.454 1.00 88.75 435 MET A N 1
ATOM 3296 C CA . MET A 1 435 ? 4.110 11.601 8.508 1.00 88.75 435 MET A CA 1
ATOM 3297 C C . MET A 1 435 ? 4.267 11.042 9.929 1.00 88.75 435 MET A C 1
ATOM 3299 O O . MET A 1 435 ? 3.898 11.724 10.891 1.00 88.75 435 MET A O 1
ATOM 3303 N N . TYR A 1 436 ? 4.844 9.841 10.074 1.00 90.38 436 TYR A N 1
ATOM 3304 C CA . TYR A 1 436 ? 5.091 9.175 11.359 1.00 90.38 436 TYR A CA 1
ATOM 3305 C C . TYR A 1 436 ? 3.831 9.181 12.247 1.00 90.38 436 TYR A C 1
ATOM 3307 O O . TYR A 1 436 ? 2.721 8.947 11.769 1.00 90.38 436 TYR A O 1
ATOM 3315 N N . ASP A 1 437 ? 3.977 9.495 13.535 1.00 91.31 437 ASP A N 1
ATOM 3316 C CA . ASP A 1 437 ? 2.887 9.526 14.509 1.00 91.31 437 ASP A CA 1
ATOM 3317 C C . ASP A 1 437 ? 1.777 10.527 14.157 1.00 91.31 437 ASP A C 1
ATOM 3319 O O . ASP A 1 437 ? 0.685 10.410 14.699 1.00 91.31 437 ASP A O 1
ATOM 3323 N N . SER A 1 438 ? 1.981 11.464 13.223 1.00 94.69 438 SER A N 1
ATOM 3324 C CA . SER A 1 438 ? 0.887 12.331 12.753 1.00 94.69 438 SER A CA 1
ATOM 3325 C C . SER A 1 438 ? -0.211 11.536 12.033 1.00 94.69 438 SER A C 1
ATOM 3327 O O . SER A 1 438 ? -1.348 11.987 11.967 1.00 94.69 438 SER A O 1
ATOM 3329 N N . PHE A 1 439 ? 0.086 10.330 11.528 1.00 96.25 439 PHE A N 1
ATOM 3330 C CA . PHE A 1 439 ? -0.934 9.386 11.049 1.00 96.25 439 PHE A CA 1
ATOM 3331 C C . PHE A 1 439 ? -1.949 9.006 12.139 1.00 96.25 439 PHE A C 1
ATOM 3333 O O . PHE A 1 439 ? -3.083 8.660 11.841 1.00 96.25 439 PHE A O 1
ATOM 3340 N N . CYS A 1 440 ? -1.552 9.085 13.406 1.00 96.75 440 CYS A N 1
ATOM 3341 C CA . CYS A 1 440 ? -2.395 8.780 14.557 1.00 96.75 440 CYS A CA 1
ATOM 3342 C C . CYS A 1 440 ? -3.146 10.016 15.092 1.00 96.75 440 CYS A C 1
ATOM 3344 O O . CYS A 1 440 ? -3.718 9.953 16.178 1.00 96.75 440 CYS A O 1
ATOM 3346 N N . ASP A 1 441 ? -3.097 11.155 14.393 1.00 96.38 441 ASP A N 1
ATOM 3347 C CA . ASP A 1 441 ? -3.847 12.350 14.790 1.00 96.38 441 ASP A CA 1
ATOM 3348 C C . ASP A 1 441 ? -5.358 12.147 14.633 1.00 96.38 441 ASP A C 1
ATOM 3350 O O . ASP A 1 441 ? -5.780 11.441 13.713 1.00 96.38 441 ASP A O 1
ATOM 3354 N N . PRO A 1 442 ? -6.178 12.792 15.482 1.00 94.75 442 PRO A N 1
ATOM 3355 C CA . PRO A 1 442 ? -7.618 12.794 15.304 1.00 94.75 442 PRO A CA 1
ATOM 3356 C C . PRO A 1 442 ? -8.038 13.567 14.032 1.00 94.75 442 PRO A C 1
ATOM 3358 O O . PRO A 1 442 ? -7.361 14.524 13.642 1.00 94.75 442 PRO A O 1
ATOM 3361 N N . PRO A 1 443 ? -9.176 13.196 13.417 1.00 96.38 443 PRO A N 1
ATOM 3362 C CA . PRO A 1 443 ? -9.951 11.998 13.738 1.00 96.38 443 PRO A CA 1
ATOM 3363 C C . PRO A 1 443 ? -9.197 10.723 13.320 1.00 96.38 443 PRO A C 1
ATOM 3365 O O . PRO A 1 443 ? -8.484 10.709 12.317 1.00 96.38 443 PRO A O 1
ATOM 3368 N N . ASN A 1 444 ? -9.332 9.648 14.105 1.00 97.62 444 ASN A N 1
ATOM 3369 C CA . ASN A 1 444 ? -8.667 8.383 13.798 1.00 97.62 444 ASN A CA 1
ATOM 3370 C C . ASN A 1 444 ? -9.222 7.810 12.485 1.00 97.62 444 ASN A C 1
ATOM 3372 O O . ASN A 1 444 ? -10.432 7.677 12.315 1.00 97.62 444 ASN A O 1
ATOM 3376 N N . ILE A 1 445 ? -8.332 7.456 11.559 1.00 97.75 445 ILE A N 1
ATOM 3377 C CA . ILE A 1 445 ? -8.700 6.962 10.228 1.00 97.75 445 ILE A CA 1
ATOM 3378 C C . ILE A 1 445 ? -9.582 5.713 10.262 1.00 97.75 445 ILE A C 1
ATOM 3380 O O . ILE A 1 445 ? -10.523 5.605 9.480 1.00 97.75 445 ILE A O 1
ATOM 3384 N N . PHE A 1 446 ? -9.327 4.789 11.182 1.00 98.31 446 PHE A N 1
ATOM 3385 C CA . PHE A 1 446 ? -10.082 3.545 11.277 1.00 98.31 446 PHE A CA 1
ATOM 3386 C C . PHE A 1 446 ? -11.467 3.760 11.884 1.00 98.31 446 PHE A C 1
ATOM 3388 O O . PHE A 1 446 ? -12.433 3.169 11.404 1.00 98.31 446 PHE A O 1
ATOM 3395 N N . ASP A 1 447 ? -11.596 4.696 12.831 1.00 98.44 447 ASP A N 1
ATOM 3396 C CA . ASP A 1 447 ? -12.904 5.150 13.316 1.00 98.44 447 ASP A CA 1
ATOM 3397 C C . ASP A 1 447 ? -13.699 5.825 12.184 1.00 98.44 447 ASP A C 1
ATOM 3399 O O . ASP A 1 447 ? -14.887 5.552 12.011 1.00 98.44 447 ASP A O 1
ATOM 3403 N N . CYS A 1 448 ? -13.047 6.659 11.361 1.00 98.62 448 CYS A N 1
ATOM 3404 C CA . CYS A 1 448 ? -13.668 7.284 10.189 1.00 98.62 448 CYS A CA 1
ATOM 3405 C C . CYS A 1 448 ? -14.155 6.249 9.164 1.00 98.62 448 CYS A C 1
ATOM 3407 O O . CYS A 1 448 ? -15.271 6.373 8.657 1.00 98.62 448 CYS A O 1
ATOM 3409 N N . ILE A 1 449 ? -13.345 5.226 8.866 1.00 98.69 449 ILE A N 1
ATOM 3410 C CA . ILE A 1 449 ? -13.723 4.157 7.932 1.00 98.69 449 ILE A CA 1
ATOM 3411 C C . ILE A 1 449 ? -14.889 3.340 8.496 1.00 98.69 449 ILE A C 1
ATOM 3413 O O . ILE A 1 449 ? -15.882 3.150 7.798 1.00 98.69 449 ILE A O 1
ATOM 3417 N N . ASN A 1 450 ? -14.830 2.915 9.760 1.00 98.69 450 ASN A N 1
ATOM 3418 C CA . ASN A 1 450 ? -15.904 2.126 10.370 1.00 98.69 450 ASN A CA 1
ATOM 3419 C C . ASN A 1 450 ? -17.207 2.927 10.522 1.00 98.69 450 ASN A C 1
ATOM 3421 O O . ASN A 1 450 ? -18.295 2.387 10.312 1.00 98.69 450 ASN A O 1
ATOM 3425 N N . LYS A 1 451 ? -17.118 4.237 10.783 1.00 98.62 451 LYS A N 1
ATOM 3426 C CA . LYS A 1 451 ? -18.273 5.141 10.717 1.00 98.62 451 LYS A CA 1
ATOM 3427 C C . LYS A 1 451 ? -18.879 5.166 9.311 1.00 98.62 451 LYS A C 1
ATOM 3429 O O . LYS A 1 451 ? -20.090 5.013 9.173 1.00 98.62 451 LYS A O 1
ATOM 3434 N N . ALA A 1 452 ? -18.053 5.304 8.272 1.00 98.62 452 ALA A N 1
ATOM 3435 C CA . ALA A 1 452 ? -18.522 5.284 6.889 1.00 98.62 452 ALA A CA 1
ATOM 3436 C C . ALA A 1 452 ? -19.145 3.935 6.496 1.00 98.62 452 ALA A C 1
ATOM 3438 O O . ALA A 1 452 ? -20.166 3.922 5.817 1.00 98.62 452 ALA A O 1
ATOM 3439 N N . ILE A 1 453 ? -18.586 2.812 6.954 1.00 98.50 453 ILE A N 1
ATOM 3440 C CA . ILE A 1 453 ? -19.159 1.475 6.742 1.00 98.50 453 ILE A CA 1
ATOM 3441 C C . ILE A 1 453 ? -20.584 1.402 7.287 1.00 98.50 453 ILE A C 1
ATOM 3443 O O . ILE A 1 453 ? -21.487 0.973 6.568 1.00 98.50 453 ILE A O 1
ATOM 3447 N N . LYS A 1 454 ? -20.799 1.890 8.515 1.00 98.25 454 LYS A N 1
ATOM 3448 C CA . LYS A 1 454 ? -22.125 1.943 9.141 1.00 98.25 454 LYS A CA 1
ATOM 3449 C C . LYS A 1 454 ? -23.089 2.846 8.365 1.00 98.25 454 LYS A C 1
ATOM 3451 O O . LYS A 1 454 ? -24.201 2.430 8.056 1.00 98.25 454 LYS A O 1
ATOM 3456 N N . GLU A 1 455 ? -22.667 4.062 8.015 1.00 98.31 455 GLU A N 1
ATOM 3457 C CA . GLU A 1 455 ? -23.489 5.023 7.256 1.00 98.31 455 GLU A CA 1
ATOM 3458 C C . GLU A 1 455 ? -23.897 4.506 5.869 1.00 98.31 455 GLU A C 1
ATOM 3460 O O . GLU A 1 455 ? -24.985 4.810 5.377 1.00 98.31 455 GLU A O 1
ATOM 3465 N N . LEU A 1 456 ? -23.011 3.748 5.224 1.00 97.81 456 LEU A N 1
ATOM 3466 C CA . LEU A 1 456 ? -23.211 3.193 3.887 1.00 97.81 456 LEU A CA 1
ATOM 3467 C C . LEU A 1 456 ? -23.813 1.783 3.899 1.00 97.81 456 LEU A C 1
ATOM 3469 O O . LEU A 1 456 ? -24.025 1.223 2.827 1.00 97.81 456 LEU A O 1
ATOM 3473 N N . LYS A 1 457 ? -24.085 1.218 5.084 1.00 97.19 457 LYS A N 1
ATOM 3474 C CA . LYS A 1 457 ? -24.609 -0.144 5.271 1.00 97.19 457 LYS A CA 1
ATOM 3475 C C . LYS A 1 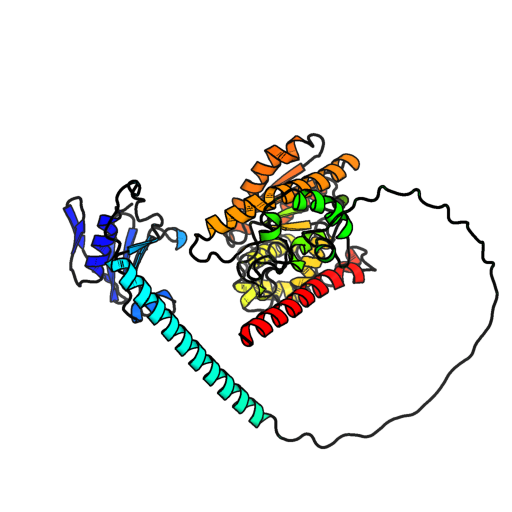457 ? -23.754 -1.210 4.574 1.00 97.19 457 LYS A C 1
ATOM 3477 O O . LYS A 1 457 ? -24.275 -2.137 3.964 1.00 97.19 457 LYS A O 1
ATOM 3482 N N . LEU A 1 458 ? -22.429 -1.089 4.670 1.00 96.31 458 LEU A N 1
ATOM 3483 C CA . LEU A 1 458 ? -21.482 -2.016 4.038 1.00 96.31 458 LEU A CA 1
ATOM 3484 C C . LEU A 1 458 ? -21.202 -3.268 4.885 1.00 96.31 458 LEU A C 1
ATOM 3486 O O . LEU A 1 458 ? -20.152 -3.870 4.702 1.00 96.31 458 LEU A O 1
ATOM 3490 N N . GLY A 1 459 ? -22.077 -3.644 5.820 1.00 94.19 459 GLY A N 1
ATOM 3491 C CA . GLY A 1 459 ? -21.875 -4.758 6.759 1.00 94.19 459 GLY A CA 1
ATOM 3492 C C . GLY A 1 459 ? -21.147 -4.360 8.049 1.00 94.19 459 GLY A C 1
ATOM 3493 O O . GLY A 1 459 ? -21.112 -3.182 8.407 1.00 94.19 459 GLY A O 1
ATOM 3494 N N . GLU A 1 460 ? -20.555 -5.344 8.730 1.00 95.50 460 GLU A N 1
ATOM 3495 C CA . GLU A 1 460 ? -19.924 -5.173 10.048 1.00 95.50 460 GLU A CA 1
ATOM 3496 C C . GLU A 1 460 ? -18.651 -4.312 10.015 1.00 95.50 460 GLU A C 1
ATOM 3498 O O . GLU A 1 460 ? -17.899 -4.375 9.040 1.00 95.50 460 GLU A O 1
ATOM 3503 N N . PRO A 1 461 ? -18.355 -3.512 11.056 1.00 97.44 461 PRO A N 1
ATOM 3504 C CA . PRO A 1 461 ? -17.109 -2.748 11.139 1.00 97.44 461 PRO A CA 1
ATOM 3505 C C . PRO A 1 461 ? -15.867 -3.610 10.868 1.00 97.44 461 PRO A C 1
ATOM 3507 O O . PRO A 1 461 ? -15.812 -4.766 11.275 1.00 97.44 461 PRO A O 1
ATOM 3510 N N . ILE A 1 462 ? -14.849 -3.040 10.218 1.00 97.94 462 ILE A N 1
ATOM 3511 C CA . ILE A 1 462 ? -13.562 -3.728 10.062 1.00 97.94 462 ILE A CA 1
ATOM 3512 C C . ILE A 1 462 ? -12.880 -3.788 11.430 1.00 97.94 462 ILE A C 1
ATOM 3514 O O . ILE A 1 462 ? -12.679 -2.752 12.078 1.00 97.94 462 ILE A O 1
ATOM 3518 N N . ASP A 1 463 ? -12.478 -4.983 11.846 1.00 97.44 463 ASP A N 1
ATOM 3519 C CA . ASP A 1 463 ? -11.539 -5.175 12.939 1.00 97.44 463 ASP A CA 1
ATOM 3520 C C . ASP A 1 463 ? -10.114 -4.937 12.427 1.00 97.44 463 ASP A C 1
ATOM 3522 O O . ASP A 1 463 ? -9.518 -5.768 11.740 1.00 97.44 463 ASP A O 1
ATOM 3526 N N . TRP A 1 464 ? -9.575 -3.760 12.751 1.00 97.44 464 TRP A N 1
ATOM 3527 C CA . TRP A 1 464 ? -8.229 -3.333 12.360 1.00 97.44 464 TRP A CA 1
ATOM 3528 C C . TRP A 1 464 ? -7.126 -3.872 13.278 1.00 97.44 464 TRP A C 1
ATOM 3530 O O . TRP A 1 464 ? -5.943 -3.695 12.983 1.00 97.44 464 TRP A O 1
ATOM 3540 N N . ALA A 1 465 ? -7.487 -4.507 14.394 1.00 97.00 465 ALA A N 1
ATOM 3541 C CA . ALA A 1 465 ? -6.562 -5.194 15.292 1.00 97.00 465 ALA A CA 1
ATOM 3542 C C . ALA A 1 465 ? -7.154 -6.567 15.668 1.00 97.00 465 ALA A C 1
ATOM 3544 O O . ALA A 1 465 ? -7.482 -6.785 16.842 1.00 97.00 465 ALA A O 1
ATOM 3545 N N . PRO A 1 466 ? -7.338 -7.456 14.670 1.00 95.81 466 PRO A N 1
ATOM 3546 C CA . PRO A 1 466 ? -7.949 -8.762 14.856 1.00 95.81 466 PRO A CA 1
ATOM 3547 C C . PRO A 1 466 ? -7.164 -9.578 15.871 1.00 95.81 466 PRO A C 1
ATOM 3549 O O . PRO A 1 466 ? -5.935 -9.508 15.931 1.00 95.81 466 PRO A O 1
ATOM 3552 N N . ILE A 1 467 ? -7.902 -10.316 16.687 1.00 94.88 467 ILE A N 1
ATOM 3553 C CA . ILE A 1 467 ? -7.352 -11.181 17.726 1.00 94.88 467 ILE A CA 1
ATOM 3554 C C . ILE A 1 467 ? -7.520 -12.648 17.332 1.00 94.88 467 ILE A C 1
ATOM 3556 O O . ILE A 1 467 ? -8.217 -12.955 16.359 1.00 94.88 467 ILE A O 1
ATOM 3560 N N . ASP A 1 468 ? -6.886 -13.545 18.075 1.00 89.69 468 ASP A N 1
ATOM 3561 C CA . ASP A 1 468 ? -7.048 -14.987 17.896 1.00 89.69 468 ASP A CA 1
ATOM 3562 C C . ASP A 1 468 ? -8.539 -15.374 17.825 1.00 89.69 468 ASP A C 1
ATOM 3564 O O . ASP A 1 468 ? -9.372 -14.879 18.587 1.00 89.69 468 ASP A O 1
ATOM 3568 N N . GLY A 1 469 ? -8.889 -16.234 16.864 1.00 86.75 469 GLY A N 1
ATOM 3569 C CA . GLY A 1 469 ? -10.278 -16.638 16.605 1.00 86.75 469 GLY A CA 1
ATOM 3570 C C . GLY A 1 469 ? -11.068 -15.732 15.649 1.00 86.75 469 GLY A C 1
ATOM 3571 O O . GLY A 1 469 ? -12.229 -16.025 15.370 1.00 86.75 469 GLY A O 1
ATOM 3572 N N . TRP A 1 470 ? -10.461 -14.682 15.074 1.00 89.81 470 TRP A N 1
ATOM 3573 C CA . TRP A 1 470 ? -11.136 -13.783 14.115 1.00 89.81 470 TRP A CA 1
ATOM 3574 C C . TRP A 1 470 ? -11.794 -14.505 12.925 1.00 89.81 470 TRP A C 1
ATOM 3576 O O . TRP A 1 470 ? -12.801 -14.031 12.404 1.00 89.81 470 TRP A O 1
ATOM 3586 N N . LYS A 1 471 ? -11.251 -15.655 12.504 1.00 86.44 471 LYS A N 1
ATOM 3587 C CA . LYS A 1 471 ? -11.796 -16.487 11.416 1.00 86.44 471 LYS A CA 1
ATOM 3588 C C . LYS A 1 471 ? -13.206 -16.979 11.737 1.00 86.44 471 LYS A C 1
ATOM 3590 O O . LYS A 1 471 ? -14.110 -16.802 10.927 1.00 86.44 471 LYS A O 1
ATOM 3595 N N . THR A 1 472 ? -13.400 -17.506 12.945 1.00 84.94 472 THR A N 1
ATOM 3596 C CA . THR A 1 472 ? -14.706 -17.954 13.444 1.00 84.94 472 THR A CA 1
ATOM 3597 C C . THR A 1 472 ? -15.689 -16.789 13.519 1.00 84.94 472 THR A C 1
ATOM 3599 O O . THR A 1 472 ? -16.836 -16.927 13.110 1.00 84.94 472 THR A O 1
ATOM 3602 N N . THR A 1 473 ? -15.232 -15.608 13.950 1.00 83.06 473 THR A N 1
ATOM 3603 C CA . THR A 1 473 ? -16.068 -14.395 13.995 1.00 83.06 473 THR A CA 1
ATOM 3604 C C . THR A 1 473 ? -16.576 -13.973 12.616 1.00 83.06 473 THR A C 1
ATOM 3606 O O . THR A 1 473 ? -17.677 -13.442 12.505 1.00 83.06 473 THR A O 1
ATOM 3609 N N . LEU A 1 474 ? -15.800 -14.215 11.558 1.00 81.06 474 LEU A N 1
ATOM 3610 C CA . LEU A 1 474 ? -16.215 -13.944 10.180 1.00 81.06 474 LEU A CA 1
ATOM 3611 C C . LEU A 1 474 ? -17.005 -15.098 9.542 1.00 81.06 474 LEU A C 1
ATOM 3613 O O . LEU A 1 474 ? -17.336 -15.010 8.362 1.00 81.06 474 LEU A O 1
ATOM 3617 N N . GLY A 1 475 ? -17.296 -16.172 10.286 1.00 75.62 475 GLY A N 1
ATOM 3618 C CA . GLY A 1 475 ? -17.945 -17.370 9.746 1.00 75.62 475 GLY A CA 1
ATOM 3619 C C . GLY A 1 475 ? -17.096 -18.085 8.691 1.00 75.62 475 GLY A C 1
ATOM 3620 O O . GLY A 1 475 ? -17.629 -18.783 7.833 1.00 75.62 475 GLY A O 1
ATOM 3621 N N . LEU A 1 476 ? -15.776 -17.887 8.723 1.00 71.56 476 LEU A N 1
ATOM 3622 C CA . LEU A 1 476 ? -14.833 -18.540 7.822 1.00 71.56 476 LEU A CA 1
ATOM 3623 C C . LEU A 1 476 ? -14.458 -19.908 8.409 1.00 71.56 476 LEU A C 1
ATOM 3625 O O . LEU A 1 476 ? -13.330 -20.105 8.858 1.00 71.56 476 LEU A O 1
ATOM 3629 N N . ASP A 1 477 ? -15.407 -20.850 8.426 1.00 55.41 477 ASP A N 1
ATOM 3630 C CA . ASP A 1 477 ? -15.139 -22.247 8.819 1.00 55.41 477 ASP A CA 1
ATOM 3631 C C . ASP A 1 477 ? -14.206 -22.948 7.810 1.00 55.41 477 ASP A C 1
ATOM 3633 O O . ASP A 1 477 ? -13.473 -23.867 8.164 1.00 55.41 477 ASP A O 1
ATOM 3637 N N . THR A 1 478 ? -14.133 -22.440 6.573 1.00 50.22 478 THR A N 1
ATOM 3638 C CA . THR A 1 478 ? -13.214 -22.865 5.500 1.00 50.22 478 THR A CA 1
ATOM 3639 C C . THR A 1 478 ? -11.956 -21.994 5.404 1.00 50.22 478 THR A C 1
ATOM 3641 O O . THR A 1 478 ? -11.387 -21.815 4.327 1.00 50.22 478 THR A O 1
ATOM 3644 N N . ALA A 1 479 ? -11.468 -21.437 6.519 1.00 43.97 479 ALA A N 1
ATOM 3645 C CA . ALA A 1 479 ? -10.256 -20.606 6.546 1.00 43.97 479 ALA A CA 1
ATOM 3646 C C . ALA A 1 479 ? -8.967 -21.291 6.025 1.00 43.97 479 ALA A C 1
ATOM 3648 O O . ALA A 1 479 ? -7.910 -20.649 5.981 1.00 43.97 479 ALA A O 1
ATOM 3649 N N . GLU A 1 480 ? -9.049 -22.553 5.606 1.00 49.59 480 GLU A N 1
ATOM 3650 C CA . GLU A 1 480 ? -8.080 -23.221 4.739 1.00 49.59 480 GLU A CA 1
ATOM 3651 C C . GLU A 1 480 ? -7.856 -22.451 3.419 1.00 49.59 480 GLU A C 1
ATOM 3653 O O . GLU A 1 480 ? -6.702 -22.254 3.038 1.00 49.59 480 GLU A O 1
ATOM 3658 N N . GLU A 1 481 ? -8.897 -21.891 2.786 1.00 57.88 481 GLU A N 1
ATOM 3659 C CA . GLU A 1 481 ? -8.797 -21.288 1.439 1.00 57.88 481 GLU A CA 1
ATOM 3660 C C . GLU A 1 481 ? -8.052 -19.939 1.412 1.00 57.88 481 GLU A C 1
ATOM 3662 O O . GLU A 1 481 ? -7.272 -19.662 0.501 1.00 57.88 481 GLU A O 1
ATOM 3667 N N . MET A 1 482 ? -8.232 -19.087 2.429 1.00 55.94 482 MET A N 1
ATOM 3668 C CA . MET A 1 482 ? -7.528 -17.793 2.517 1.00 55.94 482 MET A CA 1
ATOM 3669 C C . MET A 1 482 ? -6.279 -17.851 3.408 1.00 55.94 482 MET A C 1
ATOM 3671 O O . MET A 1 482 ? -5.381 -17.021 3.266 1.00 55.94 482 MET A O 1
ATOM 3675 N N . GLY A 1 483 ? -6.203 -18.816 4.335 1.00 51.47 483 GLY A N 1
ATOM 3676 C CA . GLY A 1 483 ? -5.043 -19.028 5.209 1.00 51.47 483 GLY A CA 1
ATOM 3677 C C . GLY A 1 483 ? -3.832 -19.519 4.444 1.00 51.47 483 GLY A C 1
ATOM 3678 O O . GLY A 1 483 ? -2.735 -18.978 4.607 1.00 51.47 483 GLY A O 1
ATOM 3679 N N . ALA A 1 484 ? -4.044 -20.480 3.545 1.00 61.72 484 ALA A N 1
ATOM 3680 C CA . ALA A 1 484 ? -2.955 -20.938 2.708 1.00 61.72 484 ALA A CA 1
ATOM 3681 C C . ALA A 1 484 ? -2.558 -19.910 1.637 1.00 61.72 484 ALA A C 1
ATOM 3683 O O . ALA A 1 484 ? -1.410 -19.933 1.234 1.00 61.72 484 ALA A O 1
ATOM 3684 N N . PHE A 1 485 ? -3.381 -18.911 1.289 1.00 69.81 485 PHE A N 1
ATOM 3685 C CA . PHE A 1 485 ? -2.996 -17.872 0.323 1.00 69.81 485 PHE A CA 1
ATOM 3686 C C . PHE A 1 485 ? -1.769 -17.035 0.746 1.00 69.81 485 PHE A C 1
ATOM 3688 O O . PHE A 1 485 ? -0.841 -16.815 -0.036 1.00 69.81 485 PHE A O 1
ATOM 3695 N N . LEU A 1 486 ? -1.733 -16.546 1.991 1.00 70.62 486 LEU A N 1
ATOM 3696 C CA . LEU A 1 486 ? -0.599 -15.745 2.477 1.00 70.62 486 LEU A CA 1
ATOM 3697 C C . LEU A 1 486 ? 0.610 -16.609 2.836 1.00 70.62 486 LEU A C 1
ATOM 3699 O O . LEU A 1 486 ? 1.741 -16.172 2.620 1.00 70.62 486 LEU A O 1
ATOM 3703 N N . ALA A 1 487 ? 0.379 -17.832 3.318 1.00 70.69 487 ALA A N 1
ATOM 3704 C CA . ALA A 1 487 ? 1.441 -18.817 3.489 1.00 70.69 487 ALA A CA 1
ATOM 3705 C C . ALA A 1 487 ? 2.081 -19.167 2.133 1.00 70.69 487 ALA A C 1
ATOM 3707 O O . ALA A 1 487 ? 3.293 -19.056 1.997 1.00 70.69 487 ALA A O 1
ATOM 3708 N N . GLU A 1 488 ? 1.277 -19.446 1.106 1.00 74.69 488 GLU A N 1
ATOM 3709 C CA . GLU A 1 488 ? 1.697 -19.684 -0.280 1.00 74.69 488 GLU A CA 1
ATOM 3710 C C . GLU A 1 488 ? 2.429 -18.463 -0.845 1.00 74.69 488 GLU A C 1
ATOM 3712 O O . GLU A 1 488 ? 3.497 -18.599 -1.434 1.00 74.69 488 GLU A O 1
ATOM 3717 N N . THR A 1 489 ? 1.932 -17.248 -0.589 1.00 75.81 489 THR A N 1
ATOM 3718 C CA . THR A 1 489 ? 2.618 -15.998 -0.958 1.00 75.81 489 THR A CA 1
ATOM 3719 C C . THR A 1 489 ? 4.015 -15.927 -0.331 1.00 75.81 489 THR A C 1
ATOM 3721 O O . THR A 1 489 ? 4.990 -15.625 -1.024 1.00 75.81 489 THR A O 1
ATOM 3724 N N . GLN A 1 490 ? 4.143 -16.218 0.968 1.00 77.44 490 GLN A N 1
ATOM 3725 C CA . GLN A 1 490 ? 5.427 -16.214 1.677 1.00 77.44 490 GLN A CA 1
ATOM 3726 C C . GLN A 1 490 ? 6.351 -17.354 1.224 1.00 77.44 490 GLN A C 1
ATOM 3728 O O . GLN A 1 490 ? 7.562 -17.153 1.101 1.00 77.44 490 GLN A O 1
ATOM 3733 N N . GLU A 1 491 ? 5.809 -18.540 0.957 1.00 80.69 491 GLU A N 1
ATOM 3734 C CA . GLU A 1 491 ? 6.551 -19.697 0.457 1.00 80.69 491 GLU A CA 1
ATOM 3735 C C . GLU A 1 491 ? 7.067 -19.459 -0.959 1.00 80.69 491 GLU A C 1
ATOM 3737 O O . GLU A 1 491 ? 8.258 -19.649 -1.212 1.00 80.69 491 GLU A O 1
ATOM 3742 N N . LEU A 1 492 ? 6.221 -18.944 -1.851 1.00 77.31 492 LEU A N 1
ATOM 3743 C CA . LEU A 1 492 ? 6.577 -18.540 -3.206 1.00 77.31 492 LEU A CA 1
ATOM 3744 C C . LEU A 1 492 ? 7.655 -17.453 -3.189 1.00 77.31 492 LEU A C 1
ATOM 3746 O O . LEU A 1 492 ? 8.637 -17.526 -3.937 1.00 77.31 492 LEU A O 1
ATOM 3750 N N . HIS A 1 493 ? 7.518 -16.469 -2.296 1.00 78.44 493 HIS A N 1
ATOM 3751 C CA . HIS A 1 493 ? 8.522 -15.426 -2.095 1.00 78.44 493 HIS A CA 1
ATOM 3752 C C . HIS A 1 493 ? 9.857 -16.024 -1.640 1.00 78.44 493 HIS A C 1
ATOM 3754 O O . HIS A 1 493 ? 10.898 -15.752 -2.244 1.00 78.44 493 HIS A O 1
ATOM 3760 N N . LYS A 1 494 ? 9.836 -16.899 -0.629 1.00 80.50 494 LYS A N 1
ATOM 3761 C CA . LYS A 1 494 ? 11.025 -17.570 -0.089 1.00 80.50 494 LYS A CA 1
ATOM 3762 C C . LYS A 1 494 ? 11.706 -18.457 -1.133 1.00 80.50 494 LYS A C 1
ATOM 3764 O O . LYS A 1 494 ? 12.918 -18.339 -1.316 1.00 80.50 494 LYS A O 1
ATOM 3769 N N . ALA A 1 495 ? 10.949 -19.295 -1.840 1.00 77.94 495 ALA A N 1
ATOM 3770 C CA . ALA A 1 495 ? 11.451 -20.176 -2.892 1.00 77.94 495 ALA A CA 1
ATOM 3771 C C . ALA A 1 495 ? 12.124 -19.372 -4.016 1.00 77.94 495 ALA A C 1
ATOM 3773 O O . ALA A 1 495 ? 13.240 -19.683 -4.445 1.00 77.94 495 ALA A O 1
ATOM 3774 N N . SER A 1 496 ? 11.494 -18.270 -4.423 1.00 75.50 496 SER A N 1
ATOM 3775 C CA . SER A 1 496 ? 12.029 -17.359 -5.435 1.00 75.50 496 SER A CA 1
ATOM 3776 C C . SER A 1 496 ? 13.314 -16.664 -4.977 1.00 75.50 496 SER A C 1
ATOM 3778 O O . SER A 1 496 ? 14.280 -16.591 -5.740 1.00 75.50 496 SER A O 1
ATOM 3780 N N . LEU A 1 497 ? 13.382 -16.203 -3.722 1.00 79.12 497 LEU A N 1
ATOM 3781 C CA . LEU A 1 497 ? 14.608 -15.630 -3.154 1.00 79.12 497 LEU A CA 1
ATOM 3782 C C . LEU A 1 497 ? 15.747 -16.655 -3.118 1.00 79.12 497 LEU A C 1
ATOM 3784 O O . LEU A 1 497 ? 16.874 -16.327 -3.495 1.00 79.12 497 LEU A O 1
ATOM 3788 N N . THR A 1 498 ? 15.463 -17.904 -2.731 1.00 79.44 498 THR A N 1
ATOM 3789 C CA . THR A 1 498 ? 16.449 -18.994 -2.761 1.00 79.44 498 THR A CA 1
ATOM 3790 C C . THR A 1 498 ? 16.976 -19.234 -4.176 1.00 79.44 498 THR A C 1
ATOM 3792 O O . THR A 1 498 ? 18.190 -19.344 -4.361 1.00 79.44 498 THR A O 1
ATOM 3795 N N . LEU A 1 499 ? 16.104 -19.243 -5.190 1.00 74.12 499 LEU A N 1
ATOM 3796 C CA . LEU A 1 499 ? 16.508 -19.401 -6.589 1.00 74.12 499 LEU A CA 1
ATOM 3797 C C . LEU A 1 499 ? 17.379 -18.233 -7.075 1.00 74.12 499 LEU A C 1
ATOM 3799 O O . LEU A 1 499 ? 18.410 -18.449 -7.718 1.00 74.12 499 LEU A O 1
ATOM 3803 N N . ILE A 1 500 ? 16.979 -16.996 -6.770 1.00 75.06 500 ILE A N 1
ATOM 3804 C CA . ILE A 1 500 ? 17.692 -15.781 -7.184 1.00 75.06 500 ILE A CA 1
ATOM 3805 C C . ILE A 1 500 ? 19.073 -15.721 -6.530 1.00 75.06 500 ILE A C 1
ATOM 3807 O O . ILE A 1 500 ? 20.074 -15.539 -7.225 1.00 75.06 500 ILE A O 1
ATOM 3811 N N . TRP A 1 501 ? 19.161 -15.925 -5.214 1.00 76.44 501 TRP A N 1
ATOM 3812 C CA . TRP A 1 501 ? 20.441 -15.919 -4.504 1.00 76.44 501 TRP A CA 1
ATOM 3813 C C . TRP A 1 501 ? 21.322 -17.112 -4.871 1.00 76.44 501 TRP A C 1
ATOM 3815 O O . TRP A 1 501 ? 22.532 -16.944 -5.004 1.00 76.44 501 TRP A O 1
ATOM 3825 N N . GLY A 1 502 ? 20.735 -18.285 -5.123 1.00 68.88 502 GLY A N 1
ATOM 3826 C CA . GLY A 1 502 ? 21.461 -19.450 -5.628 1.00 68.88 502 GLY A CA 1
ATOM 3827 C C . GLY A 1 502 ? 22.097 -19.199 -6.999 1.00 68.88 502 GLY A C 1
ATOM 3828 O O . GLY A 1 502 ? 23.250 -19.569 -7.216 1.00 68.88 502 GLY A O 1
ATOM 3829 N N . LYS A 1 503 ? 21.388 -18.514 -7.908 1.00 66.56 503 LYS A N 1
ATOM 3830 C CA . LYS A 1 503 ? 21.926 -18.118 -9.223 1.00 66.56 503 LYS A CA 1
ATOM 3831 C C . LYS A 1 503 ? 22.991 -17.022 -9.108 1.00 66.56 503 LYS A C 1
ATOM 3833 O O . LYS A 1 503 ? 24.021 -17.123 -9.762 1.00 66.56 503 LYS A O 1
ATOM 3838 N N . LEU A 1 504 ? 22.792 -16.030 -8.237 1.00 59.53 504 LEU A N 1
ATOM 3839 C CA . LEU A 1 504 ? 23.763 -14.951 -7.987 1.00 59.53 504 LEU A CA 1
ATOM 3840 C C . LEU A 1 504 ? 25.032 -15.406 -7.248 1.00 59.53 504 LEU A C 1
ATOM 3842 O O . LEU A 1 504 ? 26.028 -14.692 -7.266 1.00 59.53 504 LEU A O 1
ATOM 3846 N N . ALA A 1 505 ? 25.001 -16.546 -6.555 1.00 57.38 505 ALA A N 1
ATOM 3847 C CA . ALA A 1 505 ? 26.173 -17.112 -5.887 1.00 57.38 505 ALA A CA 1
ATOM 3848 C C . ALA A 1 505 ? 27.049 -17.970 -6.818 1.00 57.38 505 ALA A C 1
ATOM 3850 O O . ALA A 1 505 ? 28.214 -18.200 -6.491 1.00 57.38 505 ALA A O 1
ATOM 3851 N N . LYS A 1 506 ? 26.483 -18.449 -7.937 1.00 52.78 506 LYS A N 1
ATOM 3852 C CA . LYS A 1 506 ? 27.144 -19.309 -8.933 1.00 52.78 506 LYS A CA 1
ATOM 3853 C C . LYS A 1 506 ? 27.738 -18.545 -10.128 1.00 52.78 506 LYS A C 1
ATOM 3855 O O . LYS A 1 506 ? 28.492 -19.149 -10.881 1.00 52.78 506 LYS A O 1
ATOM 3860 N N . GLY A 1 507 ? 27.399 -17.266 -10.299 1.00 41.78 507 GLY A N 1
ATOM 3861 C CA . GLY A 1 507 ? 28.042 -16.333 -11.238 1.00 41.78 507 GLY A CA 1
ATOM 3862 C C . GLY A 1 507 ? 28.884 -15.307 -10.497 1.00 41.78 507 GLY A C 1
ATOM 3863 O O . GLY A 1 507 ? 29.858 -14.816 -11.102 1.00 41.78 507 GLY A O 1
#

Sequence (507 aa):
MISETDALAAHRAIHEGKKEVKLEDGTKLEVAKSKNGCRAVKFPKFQAMEQNKDKASAWATKAKKGVKITWFLSGTSPSTWGRVVDGAVEARGKAIEATSAAASSAAPKAEAKAGAKARAKAKAEAKAEAKAKARAKAEAKAEAKGKARAKPEAKAKSAAAKKRPAPESEAGPEAKKAKVETCAPAAEPMETTEDPLVLAPLFEGMGHGAVWRRILAPVLEAQSTAPNFIGPSRDKRIIPIRELTFQALKPNPPAQWRVVSFGQSPYPRIESATGIAHFDDNALKSWDSSSFGSVTTMRCIMKAALMSKFKIPKTTKVPELRKLLHSNGVVGPAEWFQAILSQGVLLMNAACTLRPSEGQRAGEVVQEHLIFWQPVIQAVASAILEECQKSKRSIIFAWWGAESLKTKRVLDKTVFAKFPDVKVRHIEHKNPAAMYDSFCDPPNIFDCINKAIKELKLGEPIDWAPIDGWKTTLGLDTAEEMGAFLAETQELHKASLTLIWGKLAKG

Organism: NCBI:txid2562239

pLDDT: mean 83.93, std 19.92, range [26.86, 98.88]

Mean predicted aligned error: 16.93 Å

Secondary structure (DSSP, 8-state):
-B-HHHHHHHHHHHHTT-SEEE-TTS-EEEEEEPTTS-EEEE-SS-EEEEPPTTSSSHHHHHHHTT--EEEEE-SS-GGG-EEEETTEEEE-TTTB---TT-SS-----HHHHHHHHHHHHHHHHHHHHHHHHHHHHHHHHHHHHHHTS-S-------------------------------PPPP---------TT--HHHH-SSSSHHHHHHHHHHHHHT-TTHHHHTSTTS-TTSBS-GGGTTTTTTTS-GGG--EEEEESS--SSTTTB-SSTT-BTTT-S-TTSGGGGT-HHHHHHHHHHHHHHH---TT--HHHHHHHHHHTTBPPHHHHHHHHHHTTEEEEESSS-B---TTS-HHHHHHHHHHHHHHHHHHHHHHHHHHHHHTT--EEEEEESHHHHHHHHHHHHHTGGG-TTS-EEEEEE--TTTSGGGGGPSSPHHHHHHHHHHHTT-SSPP-SS-BTTHHHHTT-TTTHHHHHHHHHHHHHHHHHHHHHHHHHHH-

Nearest PDB structures (foldseek):
  5x3g-assembly1_A  TM=7.990E-01  e=3.262E-10  Nitratifractor salsuginis DSM 16511
  5x3h-assembly1_A  TM=7.934E-01  e=1.202E-09  Nitratifractor salsuginis DSM 16511
  4m55-assembly1_A  TM=6.451E-01  e=1.640E+00  Homo sapiens
  4dev-assembly1_A  TM=4.071E-01  e=5.529E-01  Butyrivibrio proteoclasticus B316
  6mfv-assembly4_D  TM=2.121E-01  e=3.509E+00  Pyrococcus horikoshii OT3

Solvent-accessible surface area (backbone atoms only — not comparable to full-atom values): 28984 Å² total; per-residue (Å²): 113,36,52,59,68,43,51,46,43,47,46,48,24,56,76,67,75,40,63,50,32,70,38,92,89,63,53,74,39,57,44,46,71,47,98,79,70,33,32,31,36,75,52,101,82,36,35,40,32,40,62,50,53,87,50,99,42,76,64,14,55,42,36,70,72,68,49,50,42,30,35,27,48,24,78,96,48,81,83,29,27,16,32,35,46,73,86,38,82,78,37,42,43,69,28,34,48,81,76,89,66,91,68,88,89,84,83,81,71,65,65,62,51,56,54,49,53,53,51,52,50,54,52,49,51,55,50,50,53,52,53,51,56,51,50,56,55,48,52,57,53,48,55,59,53,57,68,73,70,76,79,85,91,87,87,90,89,86,87,90,87,87,83,88,83,87,83,90,86,86,82,84,82,90,81,84,88,80,86,78,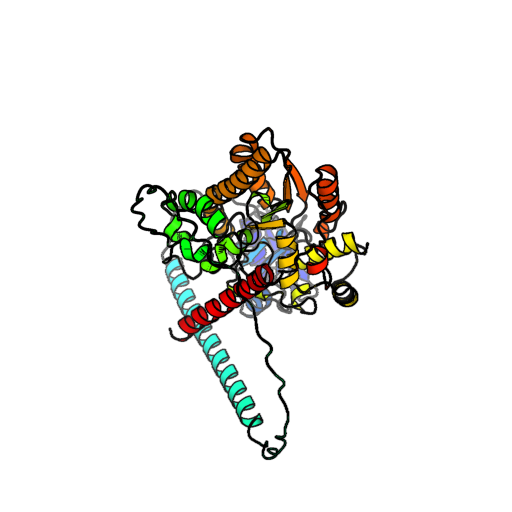84,80,79,81,79,79,86,73,83,87,75,88,69,82,64,87,43,59,59,67,70,43,29,59,73,62,68,30,14,66,62,51,41,72,65,43,48,66,63,46,70,72,36,91,64,35,50,65,77,64,15,85,84,26,62,84,71,36,23,16,52,73,66,27,38,50,53,42,49,18,75,46,51,51,72,56,51,47,34,40,32,45,37,59,51,51,57,100,39,72,69,23,20,55,24,34,40,88,49,41,59,64,61,37,78,36,70,83,40,78,42,32,76,68,42,44,37,54,44,27,50,50,50,38,26,42,31,61,75,70,66,51,63,84,82,69,46,67,74,56,50,38,50,51,35,59,75,62,41,37,49,47,53,67,57,42,53,45,52,40,40,74,71,16,38,37,34,33,32,45,7,48,41,44,63,76,44,90,92,51,57,64,68,59,49,50,47,54,31,31,60,70,27,40,66,55,51,48,47,55,52,40,51,28,47,52,39,21,48,77,67,73,36,53,40,35,40,42,29,50,23,73,65,22,48,52,53,47,59,51,37,50,74,72,36,50,69,79,42,78,87,40,54,71,45,79,46,80,45,58,23,29,67,84,48,37,71,60,38,46,39,83,78,47,63,66,54,53,50,35,49,48,30,56,77,57,66,70,60,77,67,77,67,71,66,46,32,76,66,51,48,62,76,69,67,39,84,64,46,66,56,60,52,48,42,57,52,49,50,53,48,52,49,50,54,49,50,51,52,52,51,54,54,66,73,77,107